Protein AF-A0A7X7PVZ9-F1 (afdb_monomer_lite)

Sequence (649 aa):
MKLTLLSPLDGWLAPLAEVPDAVFADRMLGDGVAIDPTSGELRSPCDGEVIAIAKTQHAITIRAANGAEVLVHVGIDTVALQGEGFQVHVECGQRVQAGQRLSSFDLDRVMRGAKSLITPVLIANAHAYRFESRVLNRAVSAGDALLDLFPIEAREKATVEPSATVSVRCELVVHHAHGLHARPAALVAAALRNVSAEVRVYAHGRSANARSAVSVMGLGIRARETIALEARGLDADKALALVAPLLGGAQERTPAPCAAAQSSKQVAEKILTGVVASRGIALGRATLLREDEIPVEEAGQGVFHENAELERARGAVRAHLLELSKRASNVGREVIEAHLEFIDDVDLIERAFAQIARGKSAGFAWRASIRESVRALSALDDARMKERVSDLLDIEAQVLRALRGEAIASARALPENAVLIASDLKPSQIVALDVSRIAGLCTARGGPTSHVAILAASMGVPALVALGESVLSIAEGTWLMLDAETGHLQRLDEEQAKHDAERMLQARRERARAERAAAQQECRTADGVRVHVWANLAGLADAQAAVANGAEGCGLLRTEFLFLDRRVPPDEREQLEQYQGIATVLGDRPLTIRTLDIGGDKPVPYLALPNEPNPALGLRGVRTSLWRPDLLRTQLRALLRTEPAQNVR

Secondary structure (DSSP, 8-state):
--EEEEPSSSEEEE-GGGSSSHHHHTTTT-EEEEEEES-SEEE-SSSEEEEEE-TTSSEEEEEETTS-EEEEE-SBSGGGGTTTTEEE---TT-EE-TT-EEEEE-HHHHHTTSSB--EEEEETTGGGEEEE----SEEE-TTSEEEEEEE---------------EEEEEEE---TT-S-HHHHHHHHHHTTT--SEEEEEETTEEEETT-HHHHHHT-PPTT-EEEEEEESTTHHHHHHHHHHHHHS-------------------TTEEE-EEEE--EEEEEEEEE--PPPP--SB-S-HHHHHHHHHHHHHHHHHHHHHHHHHS-HHHHHHHHHHHHHHT-HHHHHHHHHHHTTTB-HHHHHHHHHHHHHHHHHTS--HHHHHHHHHHHHHHHHHHHHHTT--SS----PPTTEEEEESS--HHHHHHS-GGGEEEEEESS--TTSHHHHHHHHHT--EEE---GGGGGSPTT-EEEEETTTTEEEEE-SHHHHHHHHHHHHHHHHHHHHHHHHTTS--B-TT--B----EEESSHHHHHHHHHTT--SEEEEEGGGGTSS-SSPPPHHHHHHHHHHHHHHHTTS-EEEE----BTTS--TTS-PPP-S-TTTSSBTHHHHHH-HHHHHHHHHHHHTSSSGGGB-

Structure (mmCIF, N/CA/C/O backbone):
data_AF-A0A7X7PVZ9-F1
#
_entry.id   AF-A0A7X7PVZ9-F1
#
loop_
_atom_site.group_PDB
_atom_site.id
_atom_site.type_symbol
_atom_site.label_atom_id
_atom_site.label_alt_id
_atom_site.label_comp_id
_atom_site.label_asym_id
_atom_site.label_entity_id
_atom_site.label_seq_id
_atom_site.pdbx_PDB_ins_code
_atom_site.Cartn_x
_atom_site.Cartn_y
_atom_site.Cartn_z
_atom_site.occupancy
_atom_site.B_iso_or_equiv
_atom_site.auth_seq_id
_atom_site.auth_comp_id
_atom_site.auth_asym_id
_atom_site.auth_atom_id
_atom_site.pdbx_PDB_model_num
ATOM 1 N N . MET A 1 1 ? 32.825 -7.459 -42.113 1.00 66.50 1 MET A N 1
ATOM 2 C CA . MET A 1 1 ? 33.898 -8.481 -42.135 1.00 66.50 1 MET A CA 1
ATOM 3 C C . MET A 1 1 ? 33.654 -9.452 -40.984 1.00 66.50 1 MET A C 1
ATOM 5 O O . MET A 1 1 ? 33.331 -8.980 -39.898 1.00 66.50 1 MET A O 1
ATOM 9 N N . LYS A 1 2 ? 33.706 -10.768 -41.237 1.00 83.50 2 LYS A N 1
ATOM 10 C CA . LYS A 1 2 ? 33.507 -11.817 -40.219 1.00 83.50 2 LYS A CA 1
ATOM 11 C C . LYS A 1 2 ? 34.619 -11.737 -39.165 1.00 83.50 2 LYS A C 1
ATOM 13 O O . LYS A 1 2 ? 35.776 -11.573 -39.546 1.00 83.50 2 LYS A O 1
ATOM 18 N N . LEU A 1 3 ? 34.277 -11.876 -37.885 1.00 87.56 3 LEU A N 1
ATOM 19 C CA . LEU A 1 3 ? 35.242 -12.025 -36.792 1.00 87.56 3 LEU A CA 1
ATOM 20 C C . LEU A 1 3 ? 34.994 -13.349 -36.070 1.00 87.56 3 LEU A C 1
ATOM 22 O O . LEU A 1 3 ? 33.884 -13.593 -35.612 1.00 87.56 3 LEU A O 1
ATOM 26 N N . THR A 1 4 ? 36.024 -14.179 -35.954 1.00 90.31 4 THR A N 1
ATOM 27 C CA . THR A 1 4 ? 35.991 -15.399 -35.139 1.00 90.31 4 THR A CA 1
ATOM 28 C C . THR A 1 4 ? 36.667 -15.093 -33.810 1.00 90.31 4 THR A C 1
ATOM 30 O O . THR A 1 4 ? 37.831 -14.696 -33.803 1.00 90.31 4 THR A O 1
ATOM 33 N N . LEU A 1 5 ? 35.949 -15.251 -32.696 1.00 91.31 5 LEU A N 1
ATOM 34 C CA . LEU A 1 5 ? 36.564 -15.173 -31.372 1.00 91.31 5 LEU A CA 1
ATOM 35 C C . LEU A 1 5 ? 37.206 -16.506 -31.017 1.00 91.31 5 LEU A C 1
ATOM 37 O O . LEU A 1 5 ? 36.593 -17.561 -31.185 1.00 91.31 5 LEU A O 1
ATOM 41 N N . LEU A 1 6 ? 38.419 -16.437 -30.489 1.00 93.88 6 LEU A N 1
ATOM 42 C CA . LEU A 1 6 ? 39.164 -17.574 -29.973 1.00 93.88 6 LEU A CA 1
ATOM 43 C C . LEU A 1 6 ? 39.009 -17.681 -28.457 1.00 93.88 6 LEU A C 1
ATOM 45 O O . LEU A 1 6 ? 38.743 -16.690 -27.777 1.00 93.88 6 LEU A O 1
ATOM 49 N N . SER A 1 7 ? 39.199 -18.886 -27.927 1.00 94.06 7 SER A N 1
ATOM 50 C CA . SER A 1 7 ? 39.128 -19.147 -26.499 1.00 94.06 7 SER A CA 1
ATOM 51 C C . SER A 1 7 ? 40.275 -18.427 -25.804 1.00 94.06 7 SER A C 1
ATOM 53 O O . SER A 1 7 ? 41.435 -18.702 -26.124 1.00 94.06 7 SER A O 1
ATOM 55 N N . PRO A 1 8 ? 40.001 -17.507 -24.866 1.00 94.31 8 PRO A N 1
ATOM 56 C CA . PRO A 1 8 ? 41.055 -16.802 -24.155 1.00 94.31 8 PRO A CA 1
ATOM 57 C C . PRO A 1 8 ? 41.691 -17.651 -23.041 1.00 94.31 8 PRO A C 1
ATOM 59 O O . PRO A 1 8 ? 42.712 -17.242 -22.494 1.00 94.31 8 PRO A O 1
ATOM 62 N N . LEU A 1 9 ? 41.095 -18.799 -22.693 1.00 94.00 9 LEU A N 1
ATOM 63 C CA . LEU A 1 9 ? 41.485 -19.681 -21.587 1.00 94.00 9 LEU A CA 1
ATOM 64 C C . LEU A 1 9 ? 41.335 -21.155 -21.989 1.00 94.00 9 LEU A C 1
ATOM 66 O O . LEU A 1 9 ? 40.547 -21.482 -22.881 1.00 94.00 9 LEU A O 1
ATOM 70 N N . ASP A 1 10 ? 42.054 -22.038 -21.299 1.00 93.12 10 ASP A N 1
ATOM 71 C CA . ASP A 1 10 ? 41.744 -23.470 -21.306 1.00 93.12 10 ASP A CA 1
ATOM 72 C C . ASP A 1 10 ? 40.610 -23.726 -20.316 1.00 93.12 10 ASP A C 1
ATOM 74 O O . ASP A 1 10 ? 40.630 -23.168 -19.215 1.00 93.12 10 ASP A O 1
ATOM 78 N N . GLY A 1 11 ? 39.633 -24.558 -20.670 1.00 92.25 11 GLY A N 1
ATOM 79 C CA . GLY A 1 11 ? 38.529 -24.842 -19.760 1.00 92.25 11 GLY A CA 1
ATOM 80 C C . GLY A 1 11 ? 37.320 -25.517 -20.388 1.00 92.25 11 GLY A C 1
ATOM 81 O O . GLY A 1 11 ? 37.366 -26.042 -21.503 1.00 92.25 11 GLY A O 1
ATOM 82 N N . TRP A 1 12 ? 36.212 -25.503 -19.652 1.00 93.00 12 TRP A N 1
ATOM 83 C CA . TRP A 1 12 ? 34.921 -26.000 -20.120 1.00 93.00 12 TRP A CA 1
ATOM 84 C C . TRP A 1 12 ? 34.062 -24.855 -20.659 1.00 93.00 12 TRP A C 1
ATOM 86 O O . TRP A 1 12 ? 33.730 -23.925 -19.930 1.00 93.00 12 TRP A O 1
ATOM 96 N N . LEU A 1 13 ? 33.687 -24.924 -21.937 1.00 91.31 13 LEU A N 1
ATOM 97 C CA . LEU A 1 13 ? 32.825 -23.940 -22.587 1.00 91.31 13 LEU A CA 1
ATOM 98 C C . LEU A 1 13 ? 31.354 -24.220 -22.257 1.00 91.31 13 LEU A C 1
ATOM 100 O O . LEU A 1 13 ? 30.811 -25.240 -22.680 1.00 91.31 13 LEU A O 1
ATOM 104 N N . ALA A 1 14 ? 30.701 -23.281 -21.581 1.00 87.88 14 ALA A N 1
ATOM 105 C CA . ALA A 1 14 ? 29.311 -23.353 -21.143 1.00 87.88 14 ALA A CA 1
ATOM 106 C C . ALA A 1 14 ? 28.460 -22.204 -21.736 1.00 87.88 14 ALA A C 1
ATOM 108 O O . ALA A 1 14 ? 28.990 -21.155 -22.135 1.00 87.88 14 ALA A O 1
ATOM 109 N N . PRO A 1 15 ? 27.126 -22.366 -21.828 1.00 88.81 15 PRO A N 1
ATOM 110 C CA . PRO A 1 15 ? 26.223 -21.260 -22.129 1.00 88.81 15 PRO A CA 1
ATOM 111 C C . PRO A 1 15 ? 26.263 -20.193 -21.028 1.00 88.81 15 PRO A C 1
ATOM 113 O O . PRO A 1 15 ? 26.379 -20.502 -19.847 1.00 88.81 15 PRO A O 1
ATOM 116 N N . LEU A 1 16 ? 26.052 -18.928 -21.408 1.00 86.62 16 LEU A N 1
ATOM 117 C CA . LEU A 1 16 ? 25.961 -17.818 -20.449 1.00 86.62 16 LEU A CA 1
ATOM 118 C C . LEU A 1 16 ? 24.903 -18.035 -19.361 1.00 86.62 16 LEU A C 1
ATOM 120 O O . LEU A 1 16 ? 25.116 -17.632 -18.227 1.00 86.62 16 LEU A O 1
ATOM 124 N N . ALA A 1 17 ? 23.798 -18.714 -19.682 1.00 84.19 17 ALA A N 1
ATOM 125 C CA . ALA A 1 17 ? 22.723 -19.005 -18.732 1.00 84.19 17 ALA A CA 1
ATOM 126 C C . ALA A 1 17 ? 23.156 -19.897 -17.547 1.00 84.19 17 ALA A C 1
ATOM 128 O O . ALA A 1 17 ? 22.445 -19.962 -16.550 1.00 84.19 17 ALA A O 1
ATOM 129 N N . GLU A 1 18 ? 24.298 -20.587 -17.649 1.00 83.81 18 GLU A N 1
ATOM 130 C CA . GLU A 1 18 ? 24.865 -21.406 -16.568 1.00 83.81 18 GLU A CA 1
ATOM 131 C C . GLU A 1 18 ? 25.830 -20.620 -15.665 1.00 83.81 18 GLU A C 1
ATOM 133 O O . GLU A 1 18 ? 26.307 -21.145 -14.658 1.00 83.81 18 GLU A O 1
ATOM 138 N N . VAL A 1 19 ? 26.104 -19.349 -15.979 1.00 87.62 19 VAL A N 1
ATOM 139 C CA . VAL A 1 19 ? 26.908 -18.482 -15.115 1.00 87.62 19 VAL A CA 1
ATOM 140 C C . VAL A 1 19 ? 26.121 -18.195 -13.827 1.00 87.62 19 VAL A C 1
ATOM 142 O O . VAL A 1 19 ? 24.979 -17.745 -13.903 1.00 87.62 19 VAL A O 1
ATOM 145 N N . PRO A 1 20 ? 26.700 -18.397 -12.626 1.00 84.38 20 PRO A N 1
ATOM 146 C CA . PRO A 1 20 ? 26.015 -18.214 -11.343 1.00 84.38 20 PRO A CA 1
ATOM 147 C C . PRO A 1 20 ? 25.886 -16.731 -10.936 1.00 84.38 20 PRO A C 1
ATOM 149 O O . PRO A 1 20 ? 26.108 -16.363 -9.778 1.00 84.38 20 PRO A O 1
ATOM 152 N N . ASP A 1 21 ? 25.522 -15.876 -11.889 1.00 86.81 21 ASP A N 1
ATOM 153 C CA . ASP A 1 21 ? 25.317 -14.440 -11.746 1.00 86.81 21 ASP A CA 1
ATOM 154 C C . ASP A 1 21 ? 24.292 -13.936 -12.770 1.00 86.81 21 ASP A C 1
ATOM 156 O O . ASP A 1 21 ? 24.439 -14.173 -13.969 1.00 86.81 21 ASP A O 1
ATOM 160 N N . ALA A 1 22 ? 23.257 -13.238 -12.296 1.00 77.25 22 ALA A N 1
ATOM 161 C CA . ALA A 1 22 ? 22.134 -12.811 -13.130 1.00 77.25 22 ALA A CA 1
ATOM 162 C C . ALA A 1 22 ? 22.533 -11.758 -14.179 1.00 77.25 22 ALA A C 1
ATOM 164 O O . ALA A 1 22 ? 21.988 -11.759 -15.278 1.00 77.25 22 ALA A O 1
ATOM 165 N N . VAL A 1 23 ? 23.526 -10.905 -13.895 1.00 80.19 23 VAL A N 1
ATOM 166 C CA . VAL A 1 23 ? 23.978 -9.865 -14.836 1.00 80.19 23 VAL A CA 1
ATOM 167 C C . VAL A 1 23 ? 24.558 -10.507 -16.100 1.00 80.19 23 VAL A C 1
ATOM 169 O O . VAL A 1 23 ? 24.306 -10.043 -17.217 1.00 80.19 23 VAL A O 1
ATOM 172 N N . PHE A 1 24 ? 25.298 -11.605 -15.931 1.00 82.44 24 PHE A N 1
ATOM 173 C CA . PHE A 1 24 ? 25.869 -12.378 -17.033 1.00 82.44 24 PHE A CA 1
ATOM 174 C C . PHE A 1 24 ? 24.879 -13.386 -17.636 1.00 82.44 24 PHE A C 1
ATOM 176 O O . PHE A 1 24 ? 24.789 -13.480 -18.862 1.00 82.44 24 PHE A O 1
ATOM 183 N N . ALA A 1 25 ? 24.109 -14.099 -16.807 1.00 79.75 25 ALA A N 1
ATOM 184 C CA . ALA A 1 25 ? 23.152 -15.113 -17.258 1.00 79.75 25 ALA A CA 1
ATOM 185 C C . ALA A 1 25 ? 22.009 -14.526 -18.098 1.00 79.75 25 ALA A C 1
ATOM 187 O O . ALA A 1 25 ? 21.646 -15.101 -19.129 1.00 79.75 25 ALA A O 1
ATOM 188 N N . ASP A 1 26 ? 21.528 -13.337 -17.726 1.00 77.62 26 ASP A N 1
ATOM 189 C CA . ASP A 1 26 ? 20.452 -12.627 -18.424 1.00 77.62 26 ASP A CA 1
ATOM 190 C C . ASP A 1 26 ? 20.972 -11.728 -19.562 1.00 77.62 26 ASP A C 1
ATOM 192 O O . ASP A 1 26 ? 20.205 -10.993 -20.185 1.00 77.62 26 ASP A O 1
ATOM 196 N N . ARG A 1 27 ? 22.276 -11.805 -19.882 1.00 84.81 27 ARG A N 1
ATOM 197 C CA . ARG A 1 27 ? 22.936 -11.081 -20.989 1.00 84.81 27 ARG A CA 1
ATOM 198 C C . ARG A 1 27 ? 22.853 -9.551 -20.884 1.00 84.81 27 ARG A C 1
ATOM 200 O O . ARG A 1 27 ? 22.897 -8.859 -21.902 1.00 84.81 27 ARG A O 1
ATOM 207 N N . MET A 1 28 ? 22.774 -9.003 -19.668 1.00 75.06 28 MET A N 1
ATOM 208 C CA . MET A 1 28 ? 22.636 -7.555 -19.440 1.00 75.06 28 MET A CA 1
ATOM 209 C C . MET A 1 28 ? 23.860 -6.752 -19.913 1.00 75.06 28 MET A C 1
ATOM 211 O O . MET A 1 28 ? 23.720 -5.604 -20.325 1.00 75.06 28 MET A O 1
ATOM 215 N N . LEU A 1 29 ? 25.056 -7.352 -19.868 1.00 73.38 29 LEU A N 1
ATOM 216 C CA . LEU A 1 29 ? 26.325 -6.736 -20.291 1.00 73.38 29 LEU A CA 1
ATOM 217 C C . LEU A 1 29 ? 26.748 -7.094 -21.725 1.00 73.38 29 LEU A C 1
ATOM 219 O O . LEU A 1 29 ? 27.825 -6.691 -22.161 1.00 73.38 29 LEU A O 1
ATOM 223 N N . GLY A 1 30 ? 25.933 -7.860 -22.454 1.00 85.06 30 GLY A N 1
ATOM 224 C CA . GLY A 1 30 ? 26.256 -8.362 -23.788 1.00 85.06 30 GLY A CA 1
ATOM 225 C C . GLY A 1 30 ? 25.959 -9.851 -23.959 1.00 85.06 30 GLY A C 1
ATOM 226 O O . GLY A 1 30 ? 25.685 -10.566 -22.998 1.00 85.06 30 GLY A O 1
ATOM 227 N N . ASP A 1 31 ? 26.027 -10.328 -25.202 1.00 89.25 31 ASP A N 1
ATOM 228 C CA . ASP A 1 31 ? 25.859 -11.747 -25.548 1.00 89.25 31 ASP A CA 1
ATOM 229 C C . ASP A 1 31 ? 27.218 -12.387 -25.871 1.00 89.25 31 ASP A C 1
ATOM 231 O O . ASP A 1 31 ? 28.150 -11.712 -26.308 1.00 89.25 31 ASP A O 1
ATOM 235 N N . GLY A 1 32 ? 27.340 -13.693 -25.655 1.00 89.81 32 GLY A N 1
ATOM 236 C CA . GLY A 1 32 ? 28.606 -14.409 -25.726 1.00 89.81 32 GLY A CA 1
ATOM 237 C C . GLY A 1 32 ? 28.533 -15.816 -25.138 1.00 89.81 32 GLY A C 1
ATOM 238 O O . GLY A 1 32 ? 27.534 -16.528 -25.299 1.00 89.81 32 GLY A O 1
ATOM 239 N N . VAL A 1 33 ? 29.613 -16.224 -24.479 1.00 92.81 33 VAL A N 1
ATOM 240 C CA . VAL A 1 33 ? 29.797 -17.555 -23.885 1.00 92.81 33 VAL A CA 1
ATOM 241 C C . VAL A 1 33 ? 30.527 -17.449 -22.549 1.00 92.81 33 VAL A C 1
ATOM 243 O O . VAL A 1 33 ? 31.069 -16.396 -22.223 1.00 92.81 33 VAL A O 1
ATOM 246 N N . ALA A 1 34 ? 30.547 -18.528 -21.774 1.00 92.56 34 ALA A N 1
ATOM 247 C CA . ALA A 1 34 ? 31.280 -18.589 -20.517 1.00 92.56 34 ALA A CA 1
ATOM 248 C C . ALA A 1 34 ? 32.252 -19.770 -20.517 1.00 92.56 34 ALA A C 1
ATOM 250 O O . ALA A 1 34 ? 31.967 -20.806 -21.115 1.00 92.56 34 ALA A O 1
ATOM 251 N N . ILE A 1 35 ? 33.401 -19.614 -19.865 1.00 93.88 35 ILE A N 1
ATOM 252 C CA . ILE A 1 35 ? 34.418 -20.664 -19.753 1.00 93.88 35 ILE A CA 1
ATOM 253 C C . ILE A 1 35 ? 34.688 -20.921 -18.279 1.00 93.88 35 ILE A C 1
ATOM 255 O O . ILE A 1 35 ? 35.029 -19.985 -17.565 1.00 93.88 35 ILE A O 1
ATOM 259 N N . ASP A 1 36 ? 34.566 -22.163 -17.825 1.00 92.06 36 ASP A N 1
ATOM 260 C CA . ASP A 1 36 ? 35.076 -22.586 -16.519 1.00 92.06 36 ASP A CA 1
ATOM 261 C C . ASP A 1 36 ? 36.569 -22.942 -16.653 1.00 92.06 36 ASP A C 1
ATOM 263 O O . ASP A 1 36 ? 36.888 -23.939 -17.313 1.00 92.06 36 ASP A O 1
ATOM 267 N N . PRO A 1 37 ? 37.498 -22.102 -16.160 1.00 92.06 37 PRO A N 1
ATOM 268 C CA . PRO A 1 37 ? 38.897 -22.171 -16.548 1.00 92.06 37 PRO A CA 1
ATOM 269 C C . PRO A 1 37 ? 39.673 -23.257 -15.799 1.00 92.06 37 PRO A C 1
ATOM 271 O O . PRO A 1 37 ? 39.582 -23.401 -14.583 1.00 92.06 37 PRO A O 1
ATOM 274 N N . THR A 1 38 ? 40.541 -23.955 -16.527 1.00 89.62 38 THR A N 1
ATOM 275 C CA . THR A 1 38 ? 41.542 -24.882 -15.977 1.00 89.62 38 THR A CA 1
ATOM 276 C C . THR A 1 38 ? 42.957 -24.303 -15.989 1.00 89.62 38 THR A C 1
ATOM 278 O O . THR A 1 38 ? 43.882 -24.937 -15.483 1.00 89.62 38 THR A O 1
ATOM 281 N N . SER A 1 39 ? 43.152 -23.113 -16.569 1.00 90.06 39 SER A N 1
ATOM 282 C CA . SER A 1 39 ? 44.428 -22.393 -16.583 1.00 90.06 39 SER A CA 1
ATOM 283 C C . SER A 1 39 ? 44.280 -20.951 -16.087 1.00 90.06 39 SER A C 1
ATOM 285 O O . SER A 1 39 ? 43.227 -20.330 -16.202 1.00 90.06 39 SER A O 1
ATOM 287 N N . GLY A 1 40 ? 45.352 -20.430 -15.485 1.00 91.12 40 GLY A N 1
ATOM 288 C CA . GLY A 1 40 ? 45.419 -19.082 -14.909 1.00 91.12 40 GLY A CA 1
ATOM 289 C C . GLY A 1 40 ? 46.039 -18.038 -15.841 1.00 91.12 40 GLY A C 1
ATOM 290 O O . GLY A 1 40 ? 46.602 -17.053 -15.368 1.00 91.12 40 GLY A O 1
ATOM 291 N N . GLU A 1 41 ? 46.041 -18.261 -17.158 1.00 92.88 41 GLU A N 1
ATOM 292 C CA . GLU A 1 41 ? 46.652 -17.350 -18.134 1.00 92.88 41 GLU A CA 1
ATOM 293 C C . GLU A 1 41 ? 45.623 -16.903 -19.174 1.00 92.88 41 GLU A C 1
ATOM 295 O O . GLU A 1 41 ? 45.254 -17.660 -20.066 1.00 92.88 41 GLU A O 1
ATOM 300 N N . LEU A 1 42 ? 45.190 -15.647 -19.074 1.00 94.44 42 LEU A N 1
ATOM 301 C CA . LEU A 1 42 ? 44.230 -15.043 -19.986 1.00 94.44 42 LEU A CA 1
ATOM 302 C C . LEU A 1 42 ? 44.929 -14.545 -21.254 1.00 94.44 42 LEU A C 1
ATOM 304 O O . LEU A 1 42 ? 45.848 -13.721 -21.189 1.00 94.44 42 LEU A O 1
ATOM 308 N N . ARG A 1 43 ? 44.456 -14.993 -22.415 1.00 95.50 43 ARG A N 1
ATOM 309 C CA . ARG A 1 43 ? 44.950 -14.604 -23.743 1.00 95.50 43 ARG A CA 1
ATOM 310 C C . ARG A 1 43 ? 43.920 -13.786 -24.514 1.00 95.50 43 ARG A C 1
ATOM 312 O O . ARG A 1 43 ? 42.732 -13.825 -24.215 1.00 95.50 43 ARG A O 1
ATOM 319 N N . SER A 1 44 ? 44.369 -13.044 -25.522 1.00 95.44 44 SER A N 1
ATOM 320 C CA . SER A 1 44 ? 43.475 -12.238 -26.349 1.00 95.44 44 SER A CA 1
ATOM 321 C C . SER A 1 44 ? 42.582 -13.120 -27.225 1.00 95.44 44 SER A C 1
ATOM 323 O O . SER A 1 44 ? 43.115 -13.904 -28.012 1.00 95.44 44 SER A O 1
ATOM 325 N N . PRO A 1 45 ? 41.245 -12.987 -27.154 1.00 94.25 45 PRO A N 1
ATOM 326 C CA . PRO A 1 45 ? 40.322 -13.742 -27.998 1.00 94.25 45 PRO A CA 1
ATOM 327 C C . PRO A 1 45 ? 40.313 -13.270 -29.462 1.00 94.25 45 PRO A C 1
ATOM 329 O O . PRO A 1 45 ? 39.799 -13.975 -30.326 1.00 94.25 45 PRO A O 1
ATOM 332 N N . CYS A 1 46 ? 40.855 -12.088 -29.768 1.00 93.94 46 CYS A N 1
ATOM 333 C CA . CYS A 1 46 ? 40.923 -11.548 -31.127 1.00 93.94 46 CYS A CA 1
ATOM 334 C C . CYS A 1 46 ? 42.052 -10.521 -31.289 1.00 93.94 46 CYS A C 1
ATOM 336 O O . CYS A 1 46 ? 42.618 -10.039 -30.306 1.00 93.94 46 CYS A O 1
ATOM 338 N N . ASP A 1 47 ? 42.341 -10.144 -32.534 1.00 94.75 47 ASP A N 1
ATOM 339 C CA . ASP A 1 47 ? 43.155 -8.964 -32.831 1.00 94.75 47 ASP A CA 1
ATOM 340 C C . ASP A 1 47 ? 42.360 -7.692 -32.505 1.00 94.75 47 ASP A C 1
ATOM 342 O O . ASP A 1 47 ? 41.194 -7.561 -32.896 1.00 94.75 47 ASP A O 1
ATOM 346 N N . GLY A 1 48 ? 42.976 -6.731 -31.817 1.00 93.94 48 GLY A N 1
ATOM 347 C CA . GLY A 1 48 ? 42.281 -5.500 -31.450 1.00 93.94 48 GLY A CA 1
ATOM 348 C C . GLY A 1 48 ? 43.092 -4.538 -30.594 1.00 93.94 48 GLY A C 1
ATOM 349 O O . GLY A 1 48 ? 44.297 -4.689 -30.413 1.00 93.94 48 GLY A O 1
ATOM 350 N N . GLU A 1 49 ? 42.413 -3.522 -30.078 1.00 94.94 49 GLU A N 1
ATOM 351 C CA . GLU A 1 49 ? 42.964 -2.538 -29.147 1.00 94.94 49 GLU A CA 1
ATOM 352 C C . GLU A 1 49 ? 42.326 -2.714 -27.770 1.00 94.94 49 GLU A C 1
ATOM 354 O O . GLU A 1 49 ? 41.105 -2.830 -27.662 1.00 94.94 49 GLU A O 1
ATOM 359 N N . VAL A 1 50 ? 43.133 -2.737 -26.709 1.00 94.56 50 VAL A N 1
ATOM 360 C CA . VAL A 1 50 ? 42.630 -2.781 -25.332 1.00 94.56 50 VAL A CA 1
ATOM 361 C C . VAL A 1 50 ? 42.013 -1.425 -24.998 1.00 94.56 50 VAL A C 1
ATOM 363 O O . VAL A 1 50 ? 42.729 -0.443 -24.851 1.00 94.56 50 VAL A O 1
ATOM 366 N N . ILE A 1 51 ? 40.689 -1.356 -24.871 1.00 93.19 51 ILE A N 1
ATOM 367 C CA . ILE A 1 51 ? 39.962 -0.092 -24.648 1.00 93.19 51 ILE A CA 1
ATOM 368 C C . ILE A 1 51 ? 39.596 0.146 -23.183 1.00 93.19 51 ILE A C 1
ATOM 370 O O . ILE A 1 51 ? 39.298 1.276 -22.800 1.00 93.19 51 ILE A O 1
ATOM 374 N N . ALA A 1 52 ? 39.597 -0.905 -22.362 1.00 92.19 52 ALA A N 1
ATOM 375 C CA . ALA A 1 52 ? 39.361 -0.793 -20.932 1.00 92.19 52 ALA A CA 1
ATOM 376 C C . ALA A 1 52 ? 40.012 -1.949 -20.169 1.00 92.19 52 ALA A C 1
ATOM 378 O O . ALA A 1 52 ? 39.992 -3.097 -20.611 1.00 92.19 52 ALA A O 1
ATOM 379 N N . ILE A 1 53 ? 40.540 -1.640 -18.988 1.00 91.94 53 ILE A N 1
ATOM 380 C CA . ILE A 1 53 ? 40.976 -2.609 -17.980 1.00 91.94 53 ILE A CA 1
ATOM 381 C C . ILE A 1 53 ? 40.266 -2.212 -16.686 1.00 91.94 53 ILE A C 1
ATOM 383 O O . ILE A 1 53 ? 40.328 -1.049 -16.276 1.00 91.94 53 ILE A O 1
ATOM 387 N N . ALA A 1 54 ? 39.556 -3.144 -16.053 1.00 86.56 54 ALA A N 1
ATOM 388 C CA . ALA A 1 54 ? 38.876 -2.874 -14.791 1.00 86.56 54 ALA A CA 1
ATOM 389 C C . ALA A 1 54 ? 39.889 -2.459 -13.710 1.00 86.56 54 ALA A C 1
ATOM 391 O O . ALA A 1 54 ? 40.992 -2.998 -13.647 1.00 86.56 54 ALA A O 1
ATOM 392 N N . LYS A 1 55 ? 39.510 -1.537 -12.811 1.00 85.06 55 LYS A N 1
ATOM 393 C CA . LYS A 1 55 ? 40.403 -1.038 -11.739 1.00 85.06 55 LYS A CA 1
ATOM 394 C C . LYS A 1 55 ? 40.984 -2.161 -10.875 1.00 85.06 55 LYS A C 1
ATOM 396 O O . LYS A 1 55 ? 42.123 -2.092 -10.438 1.00 85.06 55 LYS A O 1
ATOM 401 N N . THR A 1 56 ? 40.189 -3.199 -10.660 1.00 86.06 56 THR A N 1
ATOM 402 C CA . THR A 1 56 ? 40.517 -4.411 -9.902 1.00 86.06 56 THR A CA 1
ATOM 403 C C . THR A 1 56 ? 41.064 -5.536 -10.788 1.00 86.06 56 THR A C 1
ATOM 405 O O . THR A 1 56 ? 41.077 -6.682 -10.365 1.00 86.06 56 THR A O 1
ATOM 408 N N . GLN A 1 57 ? 41.472 -5.230 -12.025 1.00 87.75 57 GLN A N 1
ATOM 409 C CA . GLN A 1 57 ? 42.244 -6.081 -12.943 1.00 87.75 57 GLN A CA 1
ATOM 410 C C . GLN A 1 57 ? 41.610 -7.412 -13.399 1.00 87.75 57 GLN A C 1
ATOM 412 O O . GLN A 1 57 ? 42.196 -8.111 -14.221 1.00 87.75 57 GLN A O 1
ATOM 417 N N . HIS A 1 58 ? 40.405 -7.745 -12.936 1.00 85.31 58 HIS A N 1
ATOM 418 C CA . HIS A 1 58 ? 39.709 -8.991 -13.277 1.00 85.31 58 HIS A CA 1
ATOM 419 C C . HIS A 1 58 ? 39.038 -8.981 -14.659 1.00 85.31 58 HIS A C 1
ATOM 421 O O . HIS A 1 58 ? 38.655 -10.040 -15.143 1.00 85.31 58 HIS A O 1
ATOM 427 N N . ALA A 1 59 ? 38.863 -7.820 -15.300 1.00 92.31 59 ALA A N 1
ATOM 428 C CA . ALA A 1 59 ? 38.210 -7.728 -16.605 1.00 92.31 59 ALA A CA 1
ATOM 429 C C . ALA A 1 59 ? 38.965 -6.828 -17.582 1.00 92.31 59 ALA A C 1
ATOM 431 O O . ALA A 1 59 ? 39.507 -5.786 -17.197 1.00 92.31 59 ALA A O 1
ATOM 432 N N . ILE A 1 60 ? 38.975 -7.235 -18.851 1.00 94.12 60 ILE A N 1
ATOM 433 C CA . ILE A 1 60 ? 39.646 -6.540 -19.951 1.00 94.12 60 ILE A CA 1
ATOM 434 C C . ILE A 1 60 ? 38.689 -6.477 -21.144 1.00 94.12 60 ILE A C 1
ATOM 436 O O . ILE A 1 60 ? 38.112 -7.494 -21.531 1.00 94.12 60 ILE A O 1
ATOM 440 N N . THR A 1 61 ? 38.547 -5.290 -21.735 1.00 95.00 61 THR A N 1
ATOM 441 C CA . THR A 1 61 ? 37.734 -5.061 -22.935 1.00 95.00 61 THR A CA 1
ATOM 442 C C . THR A 1 61 ? 38.620 -4.730 -24.127 1.00 95.00 61 THR A C 1
ATOM 444 O O . THR A 1 61 ? 39.467 -3.837 -24.055 1.00 95.00 61 THR A O 1
ATOM 447 N N . ILE A 1 62 ? 38.391 -5.415 -25.245 1.00 95.38 62 ILE A N 1
ATOM 448 C CA . ILE A 1 62 ? 39.175 -5.305 -26.476 1.00 95.38 62 ILE A CA 1
ATOM 449 C C . ILE A 1 62 ? 38.249 -4.911 -27.616 1.00 95.38 62 ILE A C 1
ATOM 451 O O . ILE A 1 62 ? 37.236 -5.564 -27.855 1.00 95.38 62 ILE A O 1
ATOM 455 N N . ARG A 1 63 ? 38.602 -3.862 -28.352 1.00 94.56 63 ARG A N 1
ATOM 456 C CA . ARG A 1 63 ? 37.891 -3.458 -29.562 1.00 94.56 63 ARG A CA 1
ATOM 457 C C . ARG A 1 63 ? 38.555 -4.081 -30.782 1.00 94.56 63 ARG A C 1
ATOM 459 O O . ARG A 1 63 ? 39.690 -3.744 -31.117 1.00 94.56 63 ARG A O 1
ATOM 466 N N . ALA A 1 64 ? 37.843 -4.978 -31.451 1.00 91.88 64 ALA A N 1
ATOM 467 C CA . ALA A 1 64 ? 38.292 -5.597 -32.689 1.00 91.88 64 ALA A CA 1
ATOM 468 C C . ALA A 1 64 ? 38.166 -4.636 -33.884 1.00 91.88 64 ALA A C 1
ATOM 470 O O . ALA A 1 64 ? 37.398 -3.673 -33.861 1.00 91.88 64 ALA A O 1
ATOM 471 N N . ALA A 1 65 ? 38.880 -4.928 -34.974 1.00 83.50 65 ALA A N 1
ATOM 472 C CA . ALA A 1 65 ? 38.891 -4.088 -36.178 1.00 83.50 65 ALA A CA 1
ATOM 473 C C . ALA A 1 65 ? 37.512 -3.927 -36.852 1.00 83.50 65 ALA A C 1
ATOM 475 O O . ALA A 1 65 ? 37.277 -2.942 -37.548 1.00 83.50 65 ALA A O 1
ATOM 476 N N . ASN A 1 66 ? 36.591 -4.874 -36.645 1.00 82.31 66 ASN A N 1
ATOM 477 C CA . ASN A 1 66 ? 35.216 -4.779 -37.142 1.00 82.31 66 ASN A CA 1
ATOM 478 C C . ASN A 1 66 ? 34.296 -3.929 -36.244 1.00 82.31 66 ASN A C 1
ATOM 480 O O . ASN A 1 66 ? 33.131 -3.770 -36.592 1.00 82.31 66 ASN A O 1
ATOM 484 N N . GLY A 1 67 ? 34.809 -3.395 -35.128 1.00 84.94 67 GLY A N 1
ATOM 485 C CA . GLY A 1 67 ? 34.075 -2.588 -34.154 1.00 84.94 67 GLY A CA 1
ATOM 486 C C . GLY A 1 67 ? 33.465 -3.379 -32.993 1.00 84.94 67 GLY A C 1
ATOM 487 O O . GLY A 1 67 ? 32.750 -2.787 -32.186 1.00 84.94 67 GLY A O 1
ATOM 488 N N . ALA A 1 68 ? 33.677 -4.696 -32.901 1.00 88.62 68 ALA A N 1
ATOM 489 C CA . ALA A 1 68 ? 33.143 -5.501 -31.802 1.00 88.62 68 ALA A CA 1
ATOM 490 C C . ALA A 1 68 ? 33.921 -5.216 -30.511 1.00 88.62 68 ALA A C 1
ATOM 492 O O . ALA A 1 68 ? 35.151 -5.213 -30.522 1.00 88.62 68 ALA A O 1
ATOM 493 N N . GLU A 1 69 ? 33.211 -4.983 -29.409 1.00 93.75 69 GLU A N 1
ATOM 494 C CA . GLU A 1 69 ? 33.814 -4.759 -28.092 1.00 93.75 69 GLU A CA 1
ATOM 495 C C . GLU A 1 69 ? 33.725 -6.039 -27.264 1.00 93.75 69 GLU A C 1
ATOM 497 O O . GLU A 1 69 ? 32.670 -6.379 -26.731 1.00 93.75 69 GLU A O 1
ATOM 502 N N . VAL A 1 70 ? 34.837 -6.770 -27.201 1.00 94.06 70 VAL A N 1
ATOM 503 C CA . VAL A 1 70 ? 34.957 -8.064 -26.530 1.00 94.06 70 VAL A CA 1
ATOM 504 C C . VAL A 1 70 ? 35.365 -7.847 -25.079 1.00 94.06 70 VAL A C 1
ATOM 506 O O . VAL A 1 70 ? 36.501 -7.464 -24.810 1.00 94.06 70 VAL A O 1
ATOM 509 N N . LEU A 1 71 ? 34.453 -8.091 -24.145 1.00 95.12 71 LEU A N 1
ATOM 510 C CA . LEU A 1 71 ? 34.702 -8.053 -22.706 1.00 95.12 71 LEU A CA 1
ATOM 511 C C . LEU A 1 71 ? 35.006 -9.467 -22.209 1.00 95.12 71 LEU A C 1
ATOM 513 O O . LEU A 1 71 ? 34.162 -10.354 -22.320 1.00 95.12 71 LEU A O 1
ATOM 517 N N . VAL A 1 72 ? 36.186 -9.666 -21.623 1.00 95.06 72 VAL A N 1
ATOM 518 C CA . VAL A 1 72 ? 36.517 -10.894 -20.894 1.00 95.06 72 VAL A CA 1
ATOM 519 C C . VAL A 1 72 ? 36.571 -10.588 -19.407 1.00 95.06 72 VAL A C 1
ATOM 521 O O . VAL A 1 72 ? 37.350 -9.733 -18.984 1.00 95.06 72 VAL A O 1
ATOM 524 N N . HIS A 1 73 ? 35.739 -11.269 -18.623 1.00 94.19 73 HIS A N 1
ATOM 525 C CA . HIS A 1 73 ? 35.599 -11.047 -17.187 1.00 94.19 73 HIS A CA 1
ATOM 526 C C . HIS A 1 73 ? 35.993 -12.306 -16.416 1.00 94.19 73 HIS A C 1
ATOM 528 O O . HIS A 1 73 ? 35.263 -13.286 -16.419 1.00 94.19 73 HIS A O 1
ATOM 534 N N . VAL A 1 74 ? 37.138 -12.305 -15.743 1.00 91.31 74 VAL A N 1
ATOM 535 C CA . VAL A 1 74 ? 37.645 -13.487 -15.040 1.00 91.31 74 VAL A CA 1
ATOM 536 C C . VAL A 1 74 ? 36.939 -13.651 -13.695 1.00 91.31 74 VAL A C 1
ATOM 538 O O . VAL A 1 74 ? 37.090 -12.811 -12.804 1.00 91.31 74 VAL A O 1
ATOM 541 N N . GLY A 1 75 ? 36.192 -14.748 -13.552 1.00 85.75 75 GLY A N 1
ATOM 542 C CA . GLY A 1 75 ? 35.434 -15.109 -12.351 1.00 85.75 75 GLY A CA 1
ATOM 543 C C . GLY A 1 75 ? 34.233 -14.205 -12.047 1.00 85.75 75 GLY A C 1
ATOM 544 O O . GLY A 1 75 ? 34.066 -13.133 -12.620 1.00 85.75 75 GLY A O 1
ATOM 545 N N . ILE A 1 76 ? 33.393 -14.639 -11.109 1.00 86.56 76 ILE A N 1
ATOM 546 C CA . ILE A 1 76 ? 32.197 -13.938 -10.625 1.00 86.56 76 ILE A CA 1
ATOM 547 C C . ILE A 1 76 ? 32.459 -13.380 -9.222 1.00 86.56 76 ILE A C 1
ATOM 549 O O . ILE A 1 76 ? 33.032 -14.071 -8.378 1.00 86.56 76 ILE A O 1
ATOM 553 N N . ASP A 1 77 ? 32.033 -12.137 -8.974 1.00 81.56 77 ASP A N 1
ATOM 554 C CA . ASP A 1 77 ? 32.316 -11.350 -7.758 1.00 81.56 77 ASP A CA 1
ATOM 555 C C . ASP A 1 77 ? 33.809 -11.046 -7.509 1.00 81.56 77 ASP A C 1
ATOM 557 O O . ASP A 1 77 ? 34.205 -10.594 -6.435 1.00 81.56 77 ASP A O 1
ATOM 561 N N . THR A 1 78 ? 34.660 -11.183 -8.527 1.00 80.19 78 THR A N 1
ATOM 562 C CA . THR A 1 78 ? 36.106 -10.890 -8.447 1.00 80.19 78 THR A CA 1
ATOM 563 C C . THR A 1 78 ? 36.435 -9.403 -8.265 1.00 80.19 78 THR A C 1
ATOM 565 O O . THR A 1 78 ? 37.572 -9.048 -7.952 1.00 80.19 78 THR A O 1
ATOM 568 N N . VAL A 1 79 ? 35.441 -8.513 -8.359 1.00 79.06 79 VAL A N 1
ATOM 569 C CA . VAL A 1 79 ? 35.538 -7.103 -7.941 1.00 79.06 79 VAL A CA 1
ATOM 570 C C . VAL A 1 79 ? 35.901 -6.994 -6.451 1.00 79.06 79 VAL A C 1
ATOM 572 O O . VAL A 1 79 ? 36.677 -6.116 -6.067 1.00 79.06 79 VAL A O 1
ATOM 575 N N . ALA A 1 80 ? 35.393 -7.906 -5.610 1.00 76.75 80 ALA A N 1
ATOM 576 C CA . ALA A 1 80 ? 35.619 -7.901 -4.163 1.00 76.75 80 ALA A CA 1
ATOM 577 C C . ALA A 1 80 ? 37.077 -8.202 -3.772 1.00 76.75 80 ALA A C 1
ATOM 579 O O . ALA A 1 80 ? 37.506 -7.833 -2.681 1.00 76.75 80 ALA A O 1
ATOM 580 N N . LEU A 1 81 ? 37.855 -8.809 -4.677 1.00 77.62 81 LEU A N 1
ATOM 581 C CA . LEU A 1 81 ? 39.265 -9.149 -4.463 1.00 77.62 81 LEU A CA 1
ATOM 582 C C . LEU A 1 81 ? 40.204 -7.935 -4.541 1.00 77.62 81 LEU A C 1
ATOM 584 O O . LEU A 1 81 ? 41.392 -8.072 -4.280 1.00 77.62 81 LEU A O 1
ATOM 588 N N . GLN A 1 82 ? 39.707 -6.756 -4.933 1.00 81.25 82 GLN A N 1
ATOM 589 C CA . GLN A 1 82 ? 40.490 -5.514 -5.044 1.00 81.25 82 GLN A CA 1
ATOM 590 C C . GLN A 1 82 ? 41.792 -5.640 -5.870 1.00 81.25 82 GLN A C 1
ATOM 592 O O . GLN A 1 82 ? 42.742 -4.889 -5.666 1.00 81.25 82 GLN A O 1
ATOM 597 N N . GLY A 1 83 ? 41.829 -6.562 -6.839 1.00 78.62 83 GLY A N 1
ATOM 598 C CA . GLY A 1 83 ? 43.006 -6.837 -7.674 1.00 78.62 83 GLY A CA 1
ATOM 599 C C . GLY A 1 83 ? 43.977 -7.873 -7.103 1.00 78.62 83 GLY A C 1
ATOM 600 O O . GLY A 1 83 ? 44.942 -8.230 -7.776 1.00 78.62 83 GLY A O 1
ATOM 601 N N . GLU A 1 84 ? 43.732 -8.411 -5.907 1.00 79.56 84 GLU A N 1
ATOM 602 C CA . GLU A 1 84 ? 44.541 -9.500 -5.368 1.00 79.56 84 GLU A CA 1
ATOM 603 C C . GLU A 1 84 ? 44.389 -10.782 -6.194 1.00 79.56 84 GLU A C 1
ATOM 605 O O . GLU A 1 84 ? 43.285 -11.255 -6.452 1.00 79.56 84 GLU A O 1
ATOM 610 N N . GLY A 1 85 ? 45.523 -11.376 -6.574 1.00 82.81 85 GLY A N 1
ATOM 611 C CA . GLY A 1 85 ? 45.555 -12.604 -7.369 1.00 82.81 85 GLY A CA 1
ATOM 612 C C . GLY A 1 85 ? 45.548 -12.382 -8.880 1.00 82.81 85 GLY A C 1
ATOM 613 O O . GLY A 1 85 ? 45.624 -13.371 -9.598 1.00 82.81 85 GLY A O 1
ATOM 614 N N . PHE A 1 86 ? 45.529 -11.130 -9.356 1.00 89.94 86 PHE A N 1
ATOM 615 C CA . PHE A 1 86 ? 45.628 -10.770 -10.773 1.00 89.94 86 PHE A CA 1
ATOM 616 C C . PHE A 1 86 ? 46.932 -10.023 -11.077 1.00 89.94 86 PHE A C 1
ATOM 618 O O . PHE A 1 86 ? 47.411 -9.216 -10.284 1.00 89.94 86 PHE A O 1
ATOM 625 N N . GLN A 1 87 ? 47.501 -10.284 -12.251 1.00 92.25 87 GLN A N 1
ATOM 626 C CA . GLN A 1 87 ? 48.631 -9.554 -12.813 1.00 92.25 87 GLN A CA 1
ATOM 627 C C . GLN A 1 87 ? 48.362 -9.289 -14.294 1.00 92.25 87 GLN A C 1
ATOM 629 O O . GLN A 1 87 ? 48.348 -10.216 -15.105 1.00 92.25 87 GLN A O 1
ATOM 634 N N . VAL A 1 88 ? 48.146 -8.027 -14.652 1.00 91.88 88 VAL A N 1
ATOM 635 C CA . VAL A 1 88 ? 47.911 -7.605 -16.040 1.00 91.88 88 VAL A CA 1
ATOM 636 C C . VAL A 1 88 ? 49.246 -7.356 -16.751 1.00 91.88 88 VAL A C 1
ATOM 638 O O . VAL A 1 88 ? 50.151 -6.756 -16.179 1.00 91.88 88 VAL A O 1
ATOM 641 N N . HIS A 1 89 ? 49.363 -7.822 -17.998 1.00 93.06 89 HIS A N 1
ATOM 642 C CA . HIS A 1 89 ? 50.568 -7.728 -18.844 1.00 93.06 89 HIS A CA 1
ATOM 643 C C . HIS A 1 89 ? 50.405 -6.753 -20.019 1.00 93.06 89 HIS A C 1
ATOM 645 O O . HIS A 1 89 ? 51.281 -6.678 -20.880 1.00 93.06 89 HIS A O 1
ATOM 651 N N . VAL A 1 90 ? 49.277 -6.042 -20.079 1.00 93.25 90 VAL A N 1
ATOM 652 C CA . VAL A 1 90 ? 48.925 -5.097 -21.147 1.00 93.25 90 VAL A CA 1
ATOM 653 C C . VAL A 1 90 ? 48.433 -3.764 -20.592 1.00 93.25 90 VAL A C 1
ATOM 655 O O . VAL A 1 90 ? 47.932 -3.690 -19.471 1.00 93.25 90 VAL A O 1
ATOM 658 N N . GLU A 1 91 ? 48.537 -2.712 -21.395 1.00 91.12 91 GLU A N 1
ATOM 659 C CA . GLU A 1 91 ? 48.081 -1.364 -21.044 1.00 91.12 91 GLU A CA 1
ATOM 660 C C . GLU A 1 91 ? 46.857 -0.944 -21.870 1.00 91.12 91 GLU A C 1
ATOM 662 O O . GLU A 1 91 ? 46.634 -1.413 -22.988 1.00 91.12 91 GLU A O 1
ATOM 667 N N . CYS A 1 92 ? 46.046 -0.033 -21.327 1.00 89.88 92 CYS A N 1
ATOM 668 C CA . CYS A 1 92 ? 44.943 0.565 -22.078 1.00 89.88 92 CYS A CA 1
ATOM 669 C C . CYS A 1 92 ? 45.496 1.375 -23.267 1.00 89.88 92 CYS A C 1
ATOM 671 O O . CYS A 1 92 ? 46.436 2.150 -23.104 1.00 89.88 92 CYS A O 1
ATOM 673 N N . GLY A 1 93 ? 44.927 1.189 -24.458 1.00 87.25 93 GLY A N 1
ATOM 674 C CA . GLY A 1 93 ? 45.414 1.727 -25.733 1.00 87.25 93 GLY A CA 1
ATOM 675 C C . GLY A 1 93 ? 46.431 0.832 -26.455 1.00 87.25 93 GLY A C 1
ATOM 676 O O . GLY A 1 93 ? 46.821 1.127 -27.586 1.00 87.25 93 GLY A O 1
ATOM 677 N N . GLN A 1 94 ? 46.869 -0.280 -25.851 1.00 93.25 94 GLN A N 1
ATOM 678 C CA . GLN A 1 94 ? 47.784 -1.219 -26.498 1.00 93.25 94 GLN A CA 1
ATOM 679 C C . GLN A 1 94 ? 47.059 -2.060 -27.558 1.00 93.25 94 GLN A C 1
ATOM 681 O O . GLN A 1 94 ? 45.990 -2.624 -27.311 1.00 93.25 94 GLN A O 1
ATOM 686 N N . ARG A 1 95 ? 47.674 -2.206 -28.739 1.00 93.44 95 ARG A N 1
ATOM 687 C CA . ARG A 1 95 ? 47.234 -3.182 -29.747 1.00 93.44 95 ARG A CA 1
ATOM 688 C C . ARG A 1 95 ? 47.725 -4.579 -29.390 1.00 93.44 95 ARG A C 1
ATOM 690 O O . ARG A 1 95 ? 48.911 -4.764 -29.117 1.00 93.44 95 ARG A O 1
ATOM 697 N N . VAL A 1 96 ? 46.818 -5.547 -29.437 1.00 95.00 96 VAL A N 1
ATOM 698 C CA . VAL A 1 96 ? 47.063 -6.950 -29.098 1.00 95.00 96 VAL A CA 1
ATOM 699 C C . VAL A 1 96 ? 46.702 -7.866 -30.262 1.00 95.00 96 VAL A C 1
ATOM 701 O O . VAL A 1 96 ? 45.771 -7.585 -31.021 1.00 95.00 96 VAL A O 1
ATOM 704 N N . GLN A 1 97 ? 47.453 -8.956 -30.404 1.00 94.44 97 GLN A N 1
ATOM 705 C CA . GLN A 1 97 ? 47.166 -10.027 -31.363 1.00 94.44 97 GLN A CA 1
ATOM 706 C C . GLN A 1 97 ? 46.396 -11.163 -30.686 1.00 94.44 97 GLN A C 1
ATOM 708 O O . GLN A 1 97 ? 46.582 -11.422 -29.494 1.00 94.44 97 GLN A O 1
ATOM 713 N N . ALA A 1 98 ? 45.554 -11.869 -31.436 1.00 93.19 98 ALA A N 1
ATOM 714 C CA . ALA A 1 98 ? 44.858 -13.057 -30.965 1.00 93.19 98 ALA A CA 1
ATOM 715 C C . ALA A 1 98 ? 45.865 -14.077 -30.389 1.00 93.19 98 ALA A C 1
ATOM 717 O O . ALA A 1 98 ? 46.902 -14.360 -30.986 1.00 93.19 98 ALA A O 1
ATOM 718 N N . GLY A 1 99 ? 45.586 -14.600 -29.193 1.00 90.81 99 GLY A N 1
ATOM 719 C CA . GLY A 1 99 ? 46.476 -15.507 -28.457 1.00 90.81 99 GLY A CA 1
ATOM 720 C C . GLY A 1 99 ? 47.579 -14.830 -27.624 1.00 90.81 99 GLY A C 1
ATOM 721 O O . GLY A 1 99 ? 48.233 -15.510 -26.822 1.00 90.81 99 GLY A O 1
ATOM 722 N N . GLN A 1 100 ? 47.772 -13.510 -27.743 1.00 94.06 100 GLN A N 1
ATOM 723 C CA . GLN A 1 100 ? 48.711 -12.755 -26.906 1.00 94.06 100 GLN A CA 1
ATOM 724 C C . GLN A 1 100 ? 48.266 -12.762 -25.440 1.00 94.06 100 GLN A C 1
ATOM 726 O O . GLN A 1 100 ? 47.085 -12.599 -25.144 1.00 94.06 100 GLN A O 1
ATOM 731 N N . ARG A 1 101 ? 49.211 -12.918 -24.509 1.00 94.94 101 ARG A N 1
ATOM 732 C CA . ARG A 1 101 ? 48.945 -12.885 -23.065 1.00 94.94 101 ARG A CA 1
ATOM 733 C C . ARG A 1 101 ? 48.455 -11.499 -22.625 1.00 94.94 101 ARG A C 1
ATOM 735 O O . ARG A 1 101 ? 49.130 -10.506 -22.882 1.00 94.94 101 ARG A O 1
ATOM 742 N N . LEU A 1 102 ? 47.316 -11.457 -21.933 1.00 93.12 102 LEU A N 1
ATOM 743 C CA . LEU A 1 102 ? 46.686 -10.240 -21.411 1.00 93.12 102 LEU A CA 1
ATOM 744 C C . LEU A 1 102 ? 46.838 -10.113 -19.896 1.00 93.12 102 LEU A C 1
ATOM 746 O O . LEU A 1 102 ? 47.251 -9.070 -19.397 1.00 93.12 102 LEU A O 1
ATOM 750 N N . SER A 1 103 ? 46.532 -11.173 -19.153 1.00 93.75 103 SER A N 1
ATOM 751 C CA . SER A 1 103 ? 46.690 -11.213 -17.699 1.00 93.75 103 SER A CA 1
ATOM 752 C C . SER A 1 103 ? 47.022 -12.629 -17.235 1.00 93.75 103 SER A C 1
ATOM 754 O O . SER A 1 103 ? 46.813 -13.606 -17.951 1.00 93.75 103 SER A O 1
ATOM 756 N N . SER A 1 104 ? 47.593 -12.750 -16.045 1.00 93.06 104 SER A N 1
ATOM 757 C CA . SER A 1 104 ? 47.693 -14.022 -15.335 1.00 93.06 104 SER A CA 1
ATOM 758 C C . SER A 1 104 ? 47.085 -13.894 -13.957 1.00 93.06 104 SER A C 1
ATOM 760 O O . SER A 1 104 ? 47.183 -12.837 -13.334 1.00 93.06 104 SER A O 1
ATOM 762 N N . PHE A 1 105 ? 46.480 -14.971 -13.484 1.00 92.00 105 PHE A N 1
ATOM 763 C CA . PHE A 1 105 ? 45.824 -15.021 -12.196 1.00 92.00 105 PHE A CA 1
ATOM 764 C C . PHE A 1 105 ? 46.015 -16.379 -11.524 1.00 92.00 105 PHE A C 1
ATOM 766 O O . PHE A 1 105 ? 46.164 -17.408 -12.180 1.00 92.00 105 PHE A O 1
ATOM 773 N N . ASP A 1 106 ? 46.049 -16.364 -10.198 1.00 89.69 106 ASP A N 1
ATOM 774 C CA . ASP A 1 106 ? 46.183 -17.567 -9.378 1.00 89.69 106 ASP A CA 1
ATOM 775 C C . ASP A 1 106 ? 44.790 -18.161 -9.124 1.00 89.69 106 ASP A C 1
ATOM 777 O O . ASP A 1 106 ? 43.988 -17.576 -8.395 1.00 89.69 106 ASP A O 1
ATOM 781 N N . LEU A 1 107 ? 44.495 -19.310 -9.744 1.00 86.19 107 LEU A N 1
ATOM 782 C CA . LEU A 1 107 ? 43.191 -19.981 -9.654 1.00 86.19 107 LEU A CA 1
ATOM 783 C C . LEU A 1 107 ? 42.787 -20.268 -8.201 1.00 86.19 107 LEU A C 1
ATOM 785 O O . LEU A 1 107 ? 41.651 -19.989 -7.819 1.00 86.19 107 LEU A O 1
ATOM 789 N N . ASP A 1 108 ? 43.714 -20.762 -7.375 1.00 83.38 108 ASP A N 1
ATOM 790 C CA . ASP A 1 108 ? 43.432 -21.120 -5.982 1.00 83.38 108 ASP A CA 1
ATOM 791 C C . ASP A 1 108 ? 43.149 -19.877 -5.141 1.00 83.38 108 ASP A C 1
ATOM 793 O O . ASP A 1 108 ? 42.269 -19.881 -4.273 1.00 83.38 108 ASP A O 1
ATOM 797 N N . ARG A 1 109 ? 43.891 -18.794 -5.385 1.00 83.69 109 ARG A N 1
ATOM 798 C CA . ARG A 1 109 ? 43.702 -17.534 -4.662 1.00 83.69 109 ARG A CA 1
ATOM 799 C C . ARG A 1 109 ? 42.414 -16.830 -5.076 1.00 83.69 109 ARG A C 1
ATOM 801 O O . ARG A 1 109 ? 41.698 -16.346 -4.202 1.00 83.69 109 ARG A O 1
ATOM 808 N N . VAL A 1 110 ? 42.105 -16.804 -6.372 1.00 85.88 110 VAL A N 1
ATOM 809 C CA . VAL A 1 110 ? 40.878 -16.189 -6.891 1.00 85.88 110 VAL A CA 1
ATOM 810 C C . VAL A 1 110 ? 39.654 -16.992 -6.443 1.00 85.88 110 VAL A C 1
ATOM 812 O O . VAL A 1 110 ? 38.710 -16.394 -5.938 1.00 85.88 110 VAL A O 1
ATOM 815 N N . MET A 1 111 ? 39.681 -18.329 -6.496 1.00 83.31 111 MET A N 1
ATOM 816 C CA . MET A 1 111 ? 38.550 -19.172 -6.070 1.00 83.31 111 MET A CA 1
ATOM 817 C C . MET A 1 111 ? 38.183 -19.000 -4.589 1.00 83.31 111 MET A C 1
ATOM 819 O O . MET A 1 111 ? 37.020 -19.129 -4.220 1.00 83.31 111 MET A O 1
ATOM 823 N N . ARG A 1 112 ? 39.147 -18.684 -3.714 1.00 82.19 112 ARG A N 1
ATOM 824 C CA . ARG A 1 112 ? 38.869 -18.479 -2.279 1.00 82.19 112 ARG A CA 1
ATOM 825 C C . ARG A 1 112 ? 38.041 -17.231 -1.978 1.00 82.19 112 ARG A C 1
ATOM 827 O O . ARG A 1 112 ? 37.447 -17.172 -0.905 1.00 82.19 112 ARG A O 1
ATOM 834 N N . GLY A 1 113 ? 38.028 -16.242 -2.871 1.00 74.31 113 GLY A N 1
ATOM 835 C CA . GLY A 1 113 ? 37.269 -15.002 -2.678 1.00 74.31 113 GLY A CA 1
ATOM 836 C C . GLY A 1 113 ? 36.308 -14.649 -3.814 1.00 74.31 113 GLY A C 1
ATOM 837 O O . GLY A 1 113 ? 35.594 -13.660 -3.696 1.00 74.31 113 GLY A O 1
ATOM 838 N N . ALA A 1 114 ? 36.263 -15.447 -4.882 1.00 79.81 114 ALA A N 1
ATOM 839 C CA . ALA A 1 114 ? 35.276 -15.357 -5.950 1.00 79.81 114 ALA A CA 1
ATOM 840 C C . ALA A 1 114 ? 34.126 -16.339 -5.701 1.00 79.81 114 ALA A C 1
ATOM 842 O O . ALA A 1 114 ? 34.319 -17.436 -5.179 1.00 79.81 114 ALA A O 1
ATOM 843 N N . LYS A 1 115 ? 32.919 -15.977 -6.133 1.00 79.50 115 LYS A N 1
ATOM 844 C CA . LYS A 1 115 ? 31.751 -16.868 -6.077 1.00 79.50 115 LYS A CA 1
ATOM 845 C C . LYS A 1 115 ? 31.880 -18.040 -7.058 1.00 79.50 115 LYS A C 1
ATOM 847 O O . LYS A 1 115 ? 31.333 -19.115 -6.827 1.00 79.50 115 LYS A O 1
ATOM 852 N N . SER A 1 116 ? 32.580 -17.816 -8.168 1.00 88.44 116 SER A N 1
ATOM 853 C CA . SER A 1 116 ? 32.883 -18.808 -9.197 1.00 88.44 116 SER A CA 1
ATOM 854 C C . SER A 1 116 ? 34.077 -18.342 -10.030 1.00 88.44 116 SER A C 1
ATOM 856 O O . SER A 1 116 ? 34.275 -17.139 -10.190 1.00 88.44 116 SER A O 1
ATOM 858 N N . LEU A 1 117 ? 34.851 -19.276 -10.585 1.00 87.88 117 LEU A N 1
ATOM 859 C CA . LEU A 1 117 ? 35.912 -18.981 -11.556 1.00 87.88 117 LEU A CA 1
ATOM 860 C C . LEU A 1 117 ? 35.404 -18.874 -13.000 1.00 87.88 117 LEU A C 1
ATOM 862 O O . LEU A 1 117 ? 36.166 -18.459 -13.878 1.00 87.88 117 LEU A O 1
ATOM 866 N N . ILE A 1 118 ? 34.127 -19.191 -13.241 1.00 91.50 118 ILE A N 1
ATOM 867 C CA . ILE A 1 118 ? 33.518 -19.085 -14.565 1.00 91.50 118 ILE A CA 1
ATOM 868 C C . ILE A 1 118 ? 33.762 -17.680 -15.118 1.00 91.50 118 ILE A C 1
ATOM 870 O O . ILE A 1 118 ? 33.460 -16.676 -14.476 1.00 91.50 118 ILE A O 1
ATOM 874 N N . THR A 1 119 ? 34.343 -17.639 -16.312 1.00 93.00 119 THR A N 1
ATOM 875 C CA . THR A 1 119 ? 34.822 -16.449 -17.007 1.00 93.00 119 THR A CA 1
ATOM 876 C C . THR A 1 119 ? 33.926 -16.144 -18.205 1.00 93.00 119 THR A C 1
ATOM 878 O O . THR A 1 119 ? 34.019 -16.829 -19.231 1.00 93.00 119 THR A O 1
ATOM 881 N N . PRO A 1 120 ? 33.035 -15.140 -18.109 1.00 94.56 120 PRO A N 1
ATOM 882 C CA . PRO A 1 120 ? 32.276 -14.656 -19.253 1.00 94.56 120 PRO A CA 1
ATOM 883 C C . PRO A 1 120 ? 33.169 -14.016 -20.326 1.00 94.56 120 PRO A C 1
ATOM 885 O O . PRO A 1 120 ? 34.025 -13.179 -20.034 1.00 94.56 120 PRO A O 1
ATOM 888 N N . VAL A 1 121 ? 32.917 -14.378 -21.584 1.00 93.38 121 VAL A N 1
ATOM 889 C CA . VAL A 1 121 ? 33.477 -13.770 -22.798 1.00 93.38 121 VAL A CA 1
ATOM 890 C C . VAL A 1 121 ? 32.311 -13.209 -23.607 1.00 93.38 121 VAL A C 1
ATOM 892 O O . VAL A 1 121 ? 31.528 -13.962 -24.189 1.00 93.38 121 VAL A O 1
ATOM 895 N N . LEU A 1 122 ? 32.169 -11.885 -23.612 1.00 93.00 122 LEU A N 1
ATOM 896 C CA . LEU A 1 122 ? 30.971 -11.173 -24.060 1.00 93.00 122 LEU A CA 1
ATOM 897 C C . LEU A 1 122 ? 31.279 -10.188 -25.178 1.00 93.00 122 LEU A C 1
ATOM 899 O O . LEU A 1 122 ? 32.364 -9.617 -25.231 1.00 93.00 122 LEU A O 1
ATOM 903 N N . ILE A 1 123 ? 30.276 -9.903 -26.002 1.00 91.88 123 ILE A N 1
ATOM 904 C CA . ILE A 1 123 ? 30.259 -8.748 -26.894 1.00 91.88 123 ILE A CA 1
ATOM 905 C C . ILE A 1 123 ? 29.381 -7.664 -26.275 1.00 91.88 123 ILE A C 1
ATOM 907 O O . ILE A 1 123 ? 28.154 -7.773 -26.285 1.00 91.88 123 ILE A O 1
ATOM 911 N N . ALA A 1 124 ? 30.003 -6.603 -25.760 1.00 86.81 124 ALA A N 1
ATOM 912 C CA . ALA A 1 124 ? 29.313 -5.510 -25.069 1.00 86.81 124 ALA A CA 1
ATOM 913 C C . ALA A 1 124 ? 28.334 -4.755 -25.988 1.00 86.81 124 ALA A C 1
ATOM 915 O O . ALA A 1 124 ? 27.287 -4.279 -25.556 1.00 86.81 124 ALA A O 1
ATOM 916 N N . ASN A 1 125 ? 28.623 -4.715 -27.292 1.00 86.75 125 ASN A N 1
ATOM 917 C CA . ASN A 1 125 ? 27.756 -4.161 -28.331 1.00 86.75 125 ASN A CA 1
ATOM 918 C C . ASN A 1 125 ? 27.066 -5.248 -29.179 1.00 86.75 125 ASN A C 1
ATOM 920 O O . ASN A 1 125 ? 26.948 -5.116 -30.398 1.00 86.75 125 ASN A O 1
ATOM 924 N N . ALA A 1 126 ? 26.590 -6.326 -28.542 1.00 81.88 126 ALA A N 1
ATOM 925 C CA . ALA A 1 126 ? 26.002 -7.490 -29.219 1.00 81.88 126 ALA A CA 1
ATOM 926 C C . ALA A 1 126 ? 24.845 -7.161 -30.183 1.00 81.88 126 ALA A C 1
ATOM 928 O O . ALA A 1 126 ? 24.651 -7.877 -31.158 1.00 81.88 126 ALA A O 1
ATOM 929 N N . HIS A 1 127 ? 24.110 -6.065 -29.969 1.00 79.44 127 HIS A N 1
ATOM 930 C CA . HIS A 1 127 ? 23.020 -5.614 -30.847 1.00 79.44 127 HIS A CA 1
ATOM 931 C C . HIS A 1 127 ? 23.468 -5.279 -32.282 1.00 79.44 127 HIS A C 1
ATOM 933 O O . HIS A 1 127 ? 22.640 -5.268 -33.190 1.00 79.44 127 HIS A O 1
ATOM 939 N N . ALA A 1 128 ? 24.758 -5.008 -32.500 1.00 79.88 128 ALA A N 1
ATOM 940 C CA . ALA A 1 128 ? 25.319 -4.717 -33.817 1.00 79.88 128 ALA A CA 1
ATOM 941 C C . ALA A 1 128 ? 25.783 -5.977 -34.577 1.00 79.88 128 ALA A C 1
ATOM 943 O O . ALA A 1 128 ? 26.208 -5.867 -35.729 1.00 79.88 128 ALA A O 1
ATOM 944 N N . TYR A 1 129 ? 25.709 -7.168 -33.964 1.00 83.00 129 TYR A N 1
ATOM 945 C CA . TYR A 1 129 ? 26.264 -8.403 -34.522 1.00 83.00 129 TYR A CA 1
ATOM 946 C C . TYR A 1 129 ? 25.282 -9.578 -34.455 1.00 83.00 129 TYR A C 1
ATOM 948 O O . TYR A 1 129 ? 24.579 -9.791 -33.472 1.00 83.00 129 TYR A O 1
ATOM 956 N N . ARG A 1 130 ? 25.271 -10.397 -35.508 1.00 83.25 130 ARG A N 1
ATOM 957 C CA . ARG A 1 130 ? 24.649 -11.722 -35.528 1.00 83.25 130 ARG A CA 1
ATOM 958 C C . ARG A 1 130 ? 25.701 -12.776 -35.185 1.00 83.25 130 ARG A C 1
ATOM 960 O O . ARG A 1 130 ? 26.806 -12.747 -35.724 1.00 83.25 130 ARG A O 1
ATOM 967 N N . PHE A 1 131 ? 25.320 -13.730 -34.343 1.00 81.88 131 PHE A N 1
ATOM 968 C CA . PHE A 1 131 ? 26.153 -14.855 -33.920 1.00 81.88 131 PHE A CA 1
ATOM 969 C C . PHE A 1 131 ? 25.796 -16.096 -34.739 1.00 81.88 131 PHE A C 1
ATOM 971 O O . PHE A 1 131 ? 24.613 -16.411 -34.880 1.00 81.88 131 PHE A O 1
ATOM 978 N N . GLU A 1 132 ? 26.788 -16.819 -35.249 1.00 72.56 132 GLU A N 1
ATOM 979 C CA . GLU A 1 132 ? 26.573 -18.089 -35.949 1.00 72.56 132 GLU A CA 1
ATOM 980 C C . GLU A 1 132 ? 27.345 -19.219 -35.264 1.00 72.56 132 GLU A C 1
ATOM 982 O O . GLU A 1 132 ? 28.479 -19.029 -34.838 1.00 72.56 132 GLU A O 1
ATOM 987 N N . SER A 1 133 ? 26.696 -20.384 -35.151 1.00 56.41 133 SER A N 1
ATOM 988 C CA . SER A 1 133 ? 27.235 -21.642 -34.614 1.00 56.41 133 SER A CA 1
ATOM 989 C C . SER A 1 133 ? 27.910 -21.550 -33.231 1.00 56.41 133 SER A C 1
ATOM 991 O O . SER A 1 133 ? 29.110 -21.317 -33.113 1.00 56.41 133 SER A O 1
ATOM 993 N N . ARG A 1 134 ? 27.145 -21.844 -32.167 1.00 66.12 134 ARG A N 1
ATOM 994 C CA . ARG A 1 134 ? 27.656 -22.032 -30.796 1.00 66.12 134 ARG A CA 1
ATOM 995 C C . ARG A 1 134 ? 27.716 -23.528 -30.475 1.00 66.12 134 ARG A C 1
ATOM 997 O O . ARG A 1 134 ? 26.720 -24.098 -30.037 1.00 66.12 134 ARG A O 1
ATOM 1004 N N . VAL A 1 135 ? 28.857 -24.181 -30.698 1.00 71.38 135 VAL A N 1
ATOM 1005 C CA . VAL A 1 135 ? 29.063 -25.546 -30.175 1.00 71.38 135 VAL A CA 1
ATOM 1006 C C . VAL A 1 135 ? 29.492 -25.420 -28.714 1.00 71.38 135 VAL A C 1
ATOM 1008 O O . VAL A 1 135 ? 30.677 -25.269 -28.419 1.00 71.38 135 VAL A O 1
ATOM 1011 N N . LEU A 1 136 ? 28.496 -25.400 -27.828 1.00 82.94 136 LEU A N 1
ATOM 1012 C CA . LEU A 1 136 ? 28.641 -25.266 -26.375 1.00 82.94 136 LEU A CA 1
ATOM 1013 C C . LEU A 1 136 ? 28.767 -26.642 -25.705 1.00 82.94 136 LEU A C 1
ATOM 1015 O O . LEU A 1 136 ? 28.547 -27.667 -26.349 1.00 82.94 136 LEU A O 1
ATOM 1019 N N . ASN A 1 137 ? 29.075 -26.652 -24.408 1.00 85.06 137 ASN A N 1
ATOM 1020 C CA . ASN A 1 137 ? 29.195 -27.844 -23.563 1.00 85.06 137 ASN A CA 1
ATOM 1021 C C . ASN A 1 137 ? 30.309 -28.792 -24.023 1.00 85.06 137 ASN A C 1
ATOM 1023 O O . ASN A 1 137 ? 30.096 -29.990 -24.213 1.00 85.06 137 ASN A O 1
ATOM 1027 N N . ARG A 1 138 ? 31.507 -28.232 -24.221 1.00 89.88 138 ARG A N 1
ATOM 1028 C CA . ARG A 1 138 ? 32.712 -28.970 -24.621 1.00 89.88 138 ARG A CA 1
ATOM 1029 C C . ARG A 1 138 ? 33.962 -28.408 -23.953 1.00 89.88 138 ARG A C 1
ATOM 1031 O O . ARG A 1 138 ? 33.999 -27.233 -23.598 1.00 89.88 138 ARG A O 1
ATOM 1038 N N . ALA A 1 139 ? 35.010 -29.220 -23.871 1.00 89.38 139 ALA A N 1
ATOM 1039 C CA . ALA A 1 139 ? 36.340 -28.728 -23.531 1.00 89.38 139 ALA A CA 1
ATOM 1040 C C . ALA A 1 139 ? 36.898 -27.842 -24.662 1.00 89.38 139 ALA A C 1
ATOM 1042 O O . ALA A 1 139 ? 36.704 -28.138 -25.848 1.00 89.38 139 ALA A O 1
ATOM 1043 N N . VAL A 1 140 ? 37.575 -26.763 -24.278 1.00 91.94 140 VAL A N 1
ATOM 1044 C CA . VAL A 1 140 ? 38.282 -25.835 -25.166 1.00 91.94 140 VAL A CA 1
ATOM 1045 C C . VAL A 1 140 ? 39.698 -25.607 -24.655 1.00 91.94 140 VAL A C 1
ATOM 1047 O O . VAL A 1 140 ? 39.916 -25.468 -23.450 1.00 91.94 140 VAL A O 1
ATOM 1050 N N . SER A 1 141 ? 40.654 -25.545 -25.574 1.00 92.81 141 SER A N 1
ATOM 1051 C CA . SER A 1 141 ? 41.997 -25.032 -25.307 1.00 92.81 141 SER A CA 1
ATOM 1052 C C . SER A 1 141 ? 42.097 -23.568 -25.723 1.00 92.81 141 SER A C 1
ATOM 1054 O O . SER A 1 141 ? 41.385 -23.114 -26.624 1.00 92.81 141 SER A O 1
ATOM 1056 N N . ALA A 1 142 ? 42.984 -22.811 -25.082 1.00 90.44 142 ALA A N 1
ATOM 1057 C CA . ALA A 1 142 ? 43.225 -21.427 -25.452 1.00 90.44 142 ALA A CA 1
ATOM 1058 C C . ALA A 1 142 ? 43.651 -21.342 -26.933 1.00 90.44 142 ALA A C 1
ATOM 1060 O O . ALA A 1 142 ? 44.586 -22.015 -27.364 1.00 90.44 142 ALA A O 1
ATOM 1061 N N . GLY A 1 143 ? 42.952 -20.518 -27.717 1.00 88.06 143 GLY A N 1
ATOM 1062 C CA . GLY A 1 143 ? 43.102 -20.438 -29.175 1.00 88.06 143 GLY A CA 1
ATOM 1063 C C . GLY A 1 143 ? 42.048 -21.202 -29.990 1.00 88.06 143 GLY A C 1
ATOM 1064 O O . GLY A 1 143 ? 41.945 -20.959 -31.191 1.00 88.06 143 GLY A O 1
ATOM 1065 N N . ASP A 1 144 ? 41.223 -22.057 -29.377 1.00 90.75 144 ASP A N 1
ATOM 1066 C CA . ASP A 1 144 ? 40.119 -22.733 -30.074 1.00 90.75 144 ASP A CA 1
ATOM 1067 C C . ASP A 1 144 ? 39.014 -21.750 -30.478 1.00 90.75 144 ASP A C 1
ATOM 1069 O O . ASP A 1 144 ? 38.678 -20.840 -29.728 1.00 90.75 144 ASP A O 1
ATOM 1073 N N . ALA A 1 145 ? 38.369 -21.955 -31.627 1.00 88.12 145 ALA A N 1
ATOM 1074 C CA . ALA A 1 145 ? 37.256 -21.103 -32.050 1.00 88.12 145 ALA A CA 1
ATOM 1075 C C . ALA A 1 145 ? 36.049 -21.219 -31.094 1.00 88.12 145 ALA A C 1
ATOM 1077 O O . ALA A 1 145 ? 35.533 -22.316 -30.865 1.00 88.12 145 ALA A O 1
ATOM 1078 N N . LEU A 1 146 ? 35.578 -20.087 -30.566 1.00 86.62 146 LEU A N 1
ATOM 1079 C CA . LEU A 1 146 ? 34.404 -19.995 -29.694 1.00 86.62 146 LEU A CA 1
ATOM 1080 C C . LEU A 1 146 ? 33.129 -19.684 -30.472 1.00 86.62 146 LEU A C 1
ATOM 1082 O O . LEU A 1 146 ? 32.134 -20.397 -30.344 1.00 86.62 146 LEU A O 1
ATOM 1086 N N . LEU A 1 147 ? 33.143 -18.581 -31.223 1.00 87.12 147 LEU A N 1
ATOM 1087 C CA . LEU A 1 147 ? 31.960 -18.040 -31.885 1.00 87.12 147 LEU A CA 1
ATOM 1088 C C . LEU A 1 147 ? 32.332 -17.154 -33.074 1.00 87.12 147 LEU A C 1
ATOM 1090 O O . LEU A 1 147 ? 33.360 -16.474 -33.063 1.00 87.12 147 LEU A O 1
ATOM 1094 N N . ASP A 1 148 ? 31.460 -17.152 -34.079 1.00 86.62 148 ASP A N 1
ATOM 1095 C CA . ASP A 1 148 ? 31.581 -16.326 -35.275 1.00 86.62 148 ASP A CA 1
ATOM 1096 C C . ASP A 1 148 ? 30.603 -15.143 -35.221 1.00 86.62 148 ASP A C 1
ATOM 1098 O O . ASP A 1 148 ? 29.407 -15.313 -34.965 1.00 86.62 148 ASP A O 1
ATOM 1102 N N . LEU A 1 149 ? 31.120 -13.941 -35.486 1.00 86.31 149 LEU A N 1
ATOM 1103 C CA . LEU A 1 149 ? 30.405 -12.666 -35.445 1.00 86.31 149 LEU A CA 1
ATOM 1104 C C . LEU A 1 149 ? 30.290 -12.059 -36.841 1.00 86.31 149 LEU A C 1
ATOM 1106 O O . LEU A 1 149 ? 31.291 -11.868 -37.543 1.00 86.31 149 LEU A O 1
ATOM 1110 N N . PHE A 1 150 ? 29.070 -11.668 -37.202 1.00 83.06 150 PHE A N 1
ATOM 1111 C CA . PHE A 1 150 ? 28.757 -10.980 -38.451 1.00 83.06 150 PHE A CA 1
ATOM 1112 C C . PHE A 1 150 ? 28.103 -9.630 -38.149 1.00 83.06 150 PHE A C 1
ATOM 1114 O O . PHE A 1 150 ? 27.095 -9.612 -37.447 1.00 83.06 150 PHE A O 1
ATOM 1121 N N . PRO A 1 151 ? 28.628 -8.500 -38.652 1.00 78.62 151 PRO A N 1
ATOM 1122 C CA . PRO A 1 151 ? 27.980 -7.207 -38.460 1.00 78.62 151 PRO A CA 1
ATOM 1123 C C . PRO A 1 151 ? 26.602 -7.197 -39.130 1.00 78.62 151 PRO A C 1
ATOM 1125 O O . PRO A 1 151 ? 26.445 -7.665 -40.259 1.00 78.62 151 PRO A O 1
ATOM 1128 N N . ILE A 1 152 ? 25.607 -6.664 -38.426 1.00 75.38 152 ILE A N 1
ATOM 1129 C CA . ILE A 1 152 ? 24.263 -6.454 -38.958 1.00 75.38 152 ILE A CA 1
ATOM 1130 C C . ILE A 1 152 ? 24.314 -5.155 -39.764 1.00 75.38 152 ILE A C 1
ATOM 1132 O O . ILE A 1 152 ? 24.350 -4.065 -39.197 1.00 75.38 152 ILE A O 1
ATOM 1136 N N . GLU A 1 153 ? 24.371 -5.254 -41.095 1.00 49.09 153 GLU A N 1
ATOM 1137 C CA . GLU A 1 153 ? 24.256 -4.070 -41.948 1.00 49.09 153 GLU A CA 1
ATOM 1138 C C . GLU A 1 153 ? 22.893 -3.408 -41.717 1.00 49.09 153 GLU A C 1
ATOM 1140 O O . GLU A 1 153 ? 21.846 -4.058 -41.796 1.00 49.09 153 GLU A O 1
ATOM 1145 N N . ALA A 1 154 ? 22.915 -2.106 -41.428 1.00 40.22 154 ALA A N 1
ATOM 1146 C CA . ALA A 1 154 ? 21.726 -1.278 -41.317 1.00 40.22 154 ALA A CA 1
ATOM 1147 C C . ALA A 1 154 ? 21.024 -1.216 -42.681 1.00 40.22 154 ALA A C 1
ATOM 1149 O O . ALA A 1 154 ? 21.297 -0.342 -43.501 1.00 40.22 154 ALA A O 1
ATOM 1150 N N . ARG A 1 155 ? 20.123 -2.167 -42.947 1.00 31.03 155 ARG A N 1
ATOM 1151 C CA . ARG A 1 155 ? 19.195 -2.068 -44.071 1.00 31.03 155 ARG A CA 1
ATOM 1152 C C . ARG A 1 155 ? 18.082 -1.096 -43.710 1.00 31.03 155 ARG A C 1
ATOM 1154 O O . ARG A 1 155 ? 17.323 -1.311 -42.765 1.00 31.03 155 ARG A O 1
ATOM 1161 N N . GLU A 1 156 ? 18.020 -0.030 -44.501 1.00 29.56 156 GLU A N 1
ATOM 1162 C CA . GLU A 1 156 ? 16.880 0.865 -44.643 1.00 29.56 156 GLU A CA 1
ATOM 1163 C C . GLU A 1 156 ? 15.560 0.093 -44.661 1.00 29.56 156 GLU A C 1
ATOM 1165 O O . GLU A 1 156 ? 15.466 -1.007 -45.208 1.00 29.56 156 GLU A O 1
ATOM 1170 N N . LYS A 1 157 ? 14.542 0.724 -44.064 1.00 31.02 157 LYS A N 1
ATOM 1171 C CA . LYS A 1 157 ? 13.131 0.334 -44.074 1.00 31.02 157 LYS A CA 1
ATOM 1172 C C . LYS A 1 157 ? 12.716 -0.254 -45.429 1.00 31.02 157 LYS A C 1
ATOM 1174 O O . LYS A 1 157 ? 12.307 0.474 -46.327 1.00 31.02 157 LYS A O 1
ATOM 1179 N N . ALA A 1 158 ? 12.742 -1.575 -45.530 1.00 25.56 158 ALA A N 1
ATOM 1180 C CA . ALA A 1 158 ? 12.060 -2.319 -46.568 1.00 25.56 158 ALA A CA 1
ATOM 1181 C C . ALA A 1 158 ? 10.947 -3.118 -45.891 1.00 25.56 158 ALA A C 1
ATOM 1183 O O . ALA A 1 158 ? 11.190 -3.979 -45.048 1.00 25.56 158 ALA A O 1
ATOM 1184 N N . THR A 1 159 ? 9.714 -2.774 -46.246 1.00 34.28 159 THR A N 1
ATOM 1185 C CA . THR A 1 159 ? 8.525 -3.615 -46.121 1.00 34.28 159 THR A CA 1
ATOM 1186 C C . THR A 1 159 ? 8.849 -5.037 -46.570 1.00 34.28 159 THR A C 1
ATOM 1188 O O . THR A 1 159 ? 9.118 -5.260 -47.748 1.00 34.28 159 THR A O 1
ATOM 1191 N N . VAL A 1 160 ? 8.826 -5.988 -45.637 1.00 28.80 160 VAL A N 1
ATOM 1192 C CA . VAL A 1 160 ? 8.915 -7.421 -45.929 1.00 28.80 160 VAL A CA 1
ATOM 1193 C C . VAL A 1 160 ? 7.683 -8.089 -45.331 1.00 28.80 160 VAL A C 1
ATOM 1195 O O . VAL A 1 160 ? 7.434 -8.006 -44.128 1.00 28.80 160 VAL A O 1
ATOM 1198 N N . GLU A 1 161 ? 6.893 -8.705 -46.207 1.00 27.28 161 GLU A N 1
ATOM 1199 C CA . GLU A 1 161 ? 5.811 -9.626 -45.866 1.00 27.28 161 GLU A CA 1
ATOM 1200 C C . GLU A 1 161 ? 6.337 -10.769 -44.973 1.00 27.28 161 GLU A C 1
ATOM 1202 O O . GLU A 1 161 ? 7.459 -11.243 -45.174 1.00 27.28 161 GLU A O 1
ATOM 1207 N N . PRO A 1 162 ? 5.571 -11.231 -43.971 1.00 36.59 162 PRO A N 1
ATOM 1208 C CA . PRO A 1 162 ? 6.088 -12.153 -42.973 1.00 36.59 162 PRO A CA 1
ATOM 1209 C C . PRO A 1 162 ? 6.189 -13.575 -43.537 1.00 36.59 162 PRO A C 1
ATOM 1211 O O . PRO A 1 162 ? 5.195 -14.284 -43.674 1.00 36.59 162 PRO A O 1
ATOM 1214 N N . SER A 1 163 ? 7.417 -14.035 -43.776 1.00 30.62 163 SER A N 1
ATOM 1215 C CA . SER A 1 163 ? 7.720 -15.465 -43.834 1.00 30.62 163 SER A CA 1
ATOM 1216 C C . SER A 1 163 ? 7.804 -16.017 -42.408 1.00 30.62 163 SER A C 1
ATOM 1218 O O . SER A 1 163 ? 8.843 -15.925 -41.762 1.00 30.62 163 SER A O 1
ATOM 1220 N N . ALA A 1 164 ? 6.680 -16.566 -41.940 1.00 39.44 164 ALA A N 1
ATOM 1221 C CA . ALA A 1 164 ? 6.528 -17.572 -40.883 1.00 39.44 164 ALA A CA 1
ATOM 1222 C C . ALA A 1 164 ? 7.512 -17.510 -39.693 1.00 39.44 164 ALA A C 1
ATOM 1224 O O . ALA A 1 164 ? 8.235 -18.464 -39.406 1.00 39.44 164 ALA A O 1
ATOM 1225 N N . THR A 1 165 ? 7.476 -16.423 -38.923 1.00 43.06 165 THR A N 1
ATOM 1226 C CA . THR A 1 165 ? 7.764 -16.506 -37.485 1.00 43.06 165 THR A CA 1
ATOM 1227 C C . THR A 1 165 ? 6.612 -17.279 -36.848 1.00 43.06 165 THR A C 1
ATOM 1229 O O . THR A 1 165 ? 5.453 -16.929 -37.081 1.00 43.06 165 THR A O 1
ATOM 1232 N N . VAL A 1 166 ? 6.899 -18.328 -36.070 1.00 51.84 166 VAL A N 1
ATOM 1233 C CA . VAL A 1 166 ? 5.875 -19.029 -35.278 1.00 51.84 166 VAL A CA 1
ATOM 1234 C C . VAL A 1 166 ? 5.217 -17.985 -34.372 1.00 51.84 166 VAL A C 1
ATOM 1236 O O . VAL A 1 166 ? 5.823 -17.486 -33.425 1.00 51.84 166 VAL A O 1
ATOM 1239 N N . SER A 1 167 ? 4.014 -17.570 -34.759 1.00 51.72 167 SER A N 1
ATOM 1240 C CA . SER A 1 167 ? 3.183 -16.613 -34.045 1.00 51.72 167 SER A CA 1
ATOM 1241 C C . SER A 1 167 ? 1.966 -17.382 -33.586 1.00 51.72 167 SER A C 1
ATOM 1243 O O . SER A 1 167 ? 1.258 -18.000 -34.383 1.00 51.72 167 SER A O 1
ATOM 1245 N N . VAL A 1 168 ? 1.780 -17.411 -32.277 1.00 66.75 168 VAL A N 1
ATOM 1246 C CA . VAL A 1 168 ? 0.674 -18.131 -31.666 1.00 66.75 168 VAL A CA 1
ATOM 1247 C C . VAL A 1 168 ? -0.289 -17.075 -31.175 1.00 66.75 168 VAL A C 1
ATOM 1249 O O . VAL A 1 168 ? 0.098 -16.128 -30.485 1.00 66.75 168 VAL A O 1
ATOM 1252 N N . ARG A 1 169 ? -1.542 -17.201 -31.600 1.00 74.81 169 ARG A N 1
ATOM 1253 C CA . ARG A 1 169 ? -2.612 -16.289 -31.224 1.00 74.81 169 ARG A CA 1
ATOM 1254 C C . ARG A 1 169 ? -3.686 -17.077 -30.504 1.00 74.81 169 ARG A C 1
ATOM 1256 O O . ARG A 1 169 ? -4.124 -18.111 -31.001 1.00 74.81 169 ARG A O 1
ATOM 1263 N N . CYS A 1 170 ? -4.119 -16.581 -29.355 1.00 66.75 170 CYS A N 1
ATOM 1264 C CA . CYS A 1 170 ? -5.266 -17.133 -28.653 1.00 66.75 170 CYS A CA 1
ATOM 1265 C C . CYS A 1 170 ? -6.244 -16.024 -28.280 1.00 66.75 170 CYS A C 1
ATOM 1267 O O . CYS A 1 170 ? -5.861 -14.878 -28.041 1.00 66.75 170 CYS A O 1
ATOM 1269 N N . GLU A 1 171 ? -7.523 -16.374 -28.264 1.00 71.69 171 GLU A N 1
ATOM 1270 C CA . GLU A 1 171 ? -8.577 -15.517 -27.739 1.00 71.69 171 GLU A CA 1
ATOM 1271 C C . GLU A 1 171 ? -8.979 -16.035 -26.369 1.00 71.69 171 GLU A C 1
ATOM 1273 O O . GLU A 1 171 ? -9.104 -17.243 -26.156 1.00 71.69 171 GLU A O 1
ATOM 1278 N N . LEU A 1 172 ? -9.159 -15.117 -25.428 1.00 71.94 172 LEU A N 1
ATOM 1279 C CA . LEU A 1 172 ? -9.569 -15.454 -24.075 1.00 71.94 172 LEU A CA 1
ATOM 1280 C C . LEU A 1 172 ? -10.536 -14.409 -23.537 1.00 71.94 172 LEU A C 1
ATOM 1282 O O . LEU A 1 172 ? -10.482 -13.229 -23.890 1.00 71.94 172 LEU A O 1
ATOM 1286 N N . VAL A 1 173 ? -11.424 -14.860 -22.660 1.00 67.94 173 VAL A N 1
ATOM 1287 C CA . VAL A 1 173 ? -12.360 -13.994 -21.950 1.00 67.94 173 VAL A CA 1
ATOM 1288 C C . VAL A 1 173 ? -11.726 -13.591 -20.627 1.00 67.94 173 VAL A C 1
ATOM 1290 O O . VAL A 1 173 ? -11.308 -14.441 -19.843 1.00 67.94 173 VAL A O 1
ATOM 1293 N N . VAL A 1 174 ? -11.653 -12.288 -20.363 1.00 72.31 174 VAL A N 1
ATOM 1294 C CA . VAL A 1 174 ? -11.095 -11.779 -19.107 1.00 72.31 174 VAL A CA 1
ATOM 1295 C C . VAL A 1 174 ? -12.092 -12.026 -17.979 1.00 72.31 174 VAL A C 1
ATOM 1297 O O . VAL A 1 174 ? -13.147 -11.397 -17.924 1.00 72.31 174 VAL A O 1
ATOM 1300 N N . HIS A 1 175 ? -11.773 -12.926 -17.050 1.00 63.00 175 HIS A N 1
ATOM 1301 C CA . HIS A 1 175 ? -12.673 -13.274 -15.938 1.00 63.00 175 HIS A CA 1
ATOM 1302 C C . HIS A 1 175 ? -12.447 -12.447 -14.662 1.00 63.00 175 HIS A C 1
ATOM 1304 O O . HIS A 1 175 ? -13.196 -12.583 -13.690 1.00 63.00 175 HIS A O 1
ATOM 1310 N N . HIS A 1 176 ? -11.464 -11.543 -14.670 1.00 60.59 176 HIS A N 1
ATOM 1311 C CA . HIS A 1 176 ? -11.229 -10.591 -13.583 1.00 60.59 176 HIS A CA 1
ATOM 1312 C C . HIS A 1 176 ? -12.443 -9.684 -13.380 1.00 60.59 176 HIS A C 1
ATOM 1314 O O . HIS A 1 176 ? -12.917 -9.068 -14.332 1.00 60.59 176 HIS A O 1
ATOM 1320 N N . ALA A 1 177 ? -12.932 -9.575 -12.136 1.00 49.66 177 ALA A N 1
ATOM 1321 C CA . ALA A 1 177 ? -14.179 -8.874 -11.776 1.00 49.66 177 ALA A CA 1
ATOM 1322 C C . ALA A 1 177 ? -14.242 -7.415 -12.252 1.00 49.66 177 ALA A C 1
ATOM 1324 O O . ALA A 1 177 ? -15.320 -6.833 -12.371 1.00 49.66 177 ALA A O 1
ATOM 1325 N N . HIS A 1 178 ? -13.073 -6.828 -12.493 1.00 54.38 178 HIS A N 1
ATOM 1326 C CA . HIS A 1 178 ? -12.884 -5.423 -12.805 1.00 54.38 178 HIS A CA 1
ATOM 1327 C C . HIS A 1 178 ? -12.015 -5.210 -14.052 1.00 54.38 178 HIS A C 1
ATOM 1329 O O . HIS A 1 178 ? -11.538 -4.103 -14.270 1.00 54.38 178 HIS A O 1
ATOM 1335 N N . GLY A 1 179 ? -11.811 -6.255 -14.864 1.00 61.09 179 GLY A N 1
ATOM 1336 C CA . GLY A 1 179 ? -10.981 -6.178 -16.066 1.00 61.09 179 GLY A CA 1
ATOM 1337 C C . GLY A 1 179 ? -9.470 -6.221 -15.800 1.00 61.09 179 GLY A C 1
ATOM 1338 O O . GLY A 1 179 ? -9.028 -6.633 -14.728 1.00 61.09 179 GLY A O 1
ATOM 1339 N N . LEU A 1 180 ? -8.670 -5.820 -16.792 1.00 66.69 180 LEU A N 1
ATOM 1340 C CA . LEU A 1 180 ? -7.197 -5.846 -16.750 1.00 66.69 180 LEU A CA 1
ATOM 1341 C C . LEU A 1 180 ? -6.629 -4.551 -16.147 1.00 66.69 180 LEU A C 1
ATOM 1343 O O . LEU A 1 180 ? -6.074 -3.698 -16.834 1.00 66.69 180 LEU A O 1
ATOM 1347 N N . HIS A 1 181 ? -6.801 -4.402 -14.834 1.00 69.44 181 HIS A N 1
ATOM 1348 C CA . HIS A 1 181 ? -6.236 -3.296 -14.052 1.00 69.44 181 HIS A CA 1
ATOM 1349 C C . HIS A 1 181 ? -4.835 -3.634 -13.494 1.00 69.44 181 HIS A C 1
ATOM 1351 O O . HIS A 1 181 ? -4.281 -4.690 -13.787 1.00 69.44 181 HIS A O 1
ATOM 1357 N N . ALA A 1 182 ? -4.273 -2.752 -12.656 1.00 55.03 182 ALA A N 1
ATOM 1358 C CA . ALA A 1 182 ? -2.872 -2.775 -12.210 1.00 55.03 182 ALA A CA 1
ATOM 1359 C C . ALA A 1 182 ? -2.334 -4.138 -11.745 1.00 55.03 182 ALA A C 1
ATOM 1361 O O . ALA A 1 182 ? -1.267 -4.538 -12.181 1.00 55.03 182 ALA A O 1
ATOM 1362 N N . ARG A 1 183 ? -3.064 -4.875 -10.899 1.00 61.53 183 ARG A N 1
ATOM 1363 C CA . ARG A 1 183 ? -2.600 -6.149 -10.325 1.00 61.53 183 ARG A CA 1
ATOM 1364 C C . ARG A 1 183 ? -2.626 -7.313 -11.332 1.00 61.53 183 ARG A C 1
ATOM 1366 O O . ARG A 1 183 ? -1.577 -7.916 -11.520 1.00 61.53 183 ARG A O 1
ATOM 1373 N N . PRO A 1 184 ? -3.727 -7.591 -12.064 1.00 61.94 184 PRO A N 1
ATOM 1374 C CA . PRO A 1 184 ? -3.697 -8.528 -13.189 1.00 61.94 184 PRO A CA 1
ATOM 1375 C C . PRO A 1 184 ? -2.653 -8.164 -14.250 1.00 61.94 184 PRO A C 1
ATOM 1377 O O . PRO A 1 184 ? -1.954 -9.045 -14.735 1.00 61.94 184 PRO A O 1
ATOM 1380 N N . ALA A 1 185 ? -2.506 -6.876 -14.577 1.00 69.31 185 ALA A N 1
ATOM 1381 C CA . ALA A 1 185 ? -1.508 -6.410 -15.537 1.00 69.31 185 ALA A CA 1
ATOM 1382 C C . ALA A 1 185 ? -0.068 -6.627 -15.027 1.00 69.31 185 ALA A C 1
ATOM 1384 O O . ALA A 1 185 ? 0.764 -7.134 -15.772 1.00 69.31 185 ALA A O 1
ATOM 1385 N N . ALA A 1 186 ? 0.201 -6.344 -13.747 1.00 61.84 186 ALA A N 1
ATOM 1386 C CA . ALA A 1 186 ? 1.483 -6.603 -13.087 1.00 61.84 186 ALA A CA 1
ATOM 1387 C C . ALA A 1 186 ? 1.797 -8.100 -12.985 1.00 61.84 186 ALA A C 1
ATOM 1389 O O . ALA A 1 186 ? 2.933 -8.505 -13.183 1.00 61.84 186 ALA A O 1
ATOM 1390 N N . LEU A 1 187 ? 0.802 -8.951 -12.712 1.00 68.94 187 LEU A N 1
ATOM 1391 C CA . LEU A 1 187 ? 0.983 -10.407 -12.685 1.00 68.94 187 LEU A CA 1
ATOM 1392 C C . LEU A 1 187 ? 1.349 -10.951 -14.070 1.00 68.94 187 LEU A C 1
ATOM 1394 O O . LEU A 1 187 ? 2.211 -11.823 -14.178 1.00 68.94 187 LEU A O 1
ATOM 1398 N N . VAL A 1 188 ? 0.725 -10.419 -15.124 1.00 73.44 188 VAL A N 1
ATOM 1399 C CA . VAL A 1 188 ? 1.063 -10.755 -16.513 1.00 73.44 188 VAL A CA 1
ATOM 1400 C C . VAL A 1 188 ? 2.476 -10.282 -16.854 1.00 73.44 188 VAL A C 1
ATOM 1402 O O . VAL A 1 188 ? 3.272 -11.081 -17.345 1.00 73.44 188 VAL A O 1
ATOM 1405 N N . ALA A 1 189 ? 2.821 -9.033 -16.534 1.00 73.31 189 ALA A N 1
ATOM 1406 C CA . ALA A 1 189 ? 4.162 -8.496 -16.750 1.00 73.31 189 ALA A CA 1
ATOM 1407 C C . ALA A 1 189 ? 5.227 -9.296 -15.975 1.00 73.31 189 ALA A C 1
ATOM 1409 O O . ALA A 1 189 ? 6.240 -9.705 -16.545 1.00 73.31 189 ALA A O 1
ATOM 1410 N N . ALA A 1 190 ? 4.954 -9.629 -14.711 1.00 67.00 190 ALA A N 1
ATOM 1411 C CA . ALA A 1 190 ? 5.815 -10.434 -13.854 1.00 67.00 190 ALA A CA 1
ATOM 1412 C C . ALA A 1 190 ? 6.062 -11.841 -14.405 1.00 67.00 190 ALA A C 1
ATOM 1414 O O . ALA A 1 190 ? 7.200 -12.311 -14.393 1.00 67.00 190 ALA A O 1
ATOM 1415 N N . ALA A 1 191 ? 5.017 -12.503 -14.907 1.00 70.50 191 ALA A N 1
ATOM 1416 C CA . ALA A 1 191 ? 5.122 -13.833 -15.502 1.00 70.50 191 ALA A CA 1
ATOM 1417 C C . ALA A 1 191 ? 5.948 -13.838 -16.799 1.00 70.50 191 ALA A C 1
ATOM 1419 O O . ALA A 1 191 ? 6.529 -14.862 -17.157 1.00 70.50 191 ALA A O 1
ATOM 1420 N N . LEU A 1 192 ? 6.030 -12.694 -17.482 1.00 73.88 192 LEU A N 1
ATOM 1421 C CA . LEU A 1 192 ? 6.765 -12.524 -18.733 1.00 73.88 192 LEU A CA 1
ATOM 1422 C C . LEU A 1 192 ? 8.206 -12.020 -18.551 1.00 73.88 192 LEU A C 1
ATOM 1424 O O . LEU A 1 192 ? 8.929 -11.953 -19.547 1.00 73.88 192 LEU A O 1
ATOM 1428 N N . ARG A 1 193 ? 8.653 -11.711 -17.319 1.00 66.88 193 ARG A N 1
ATOM 1429 C CA . ARG A 1 193 ? 10.023 -11.222 -17.040 1.00 66.88 193 ARG A CA 1
ATOM 1430 C C . ARG A 1 193 ? 11.117 -12.202 -17.483 1.00 66.88 193 ARG A C 1
ATOM 1432 O O . ARG A 1 193 ? 12.130 -11.770 -18.014 1.00 66.88 193 ARG A O 1
ATOM 1439 N N . ASN A 1 194 ? 10.879 -13.508 -17.340 1.00 66.00 194 ASN A N 1
ATOM 1440 C CA . ASN A 1 194 ? 11.860 -14.562 -17.647 1.00 66.00 194 ASN A CA 1
ATOM 1441 C C . ASN A 1 194 ? 11.608 -15.255 -18.999 1.00 66.00 194 ASN A C 1
ATOM 1443 O O . ASN A 1 194 ? 12.133 -16.340 -19.248 1.00 66.00 194 ASN A O 1
ATOM 1447 N N . VAL A 1 195 ? 10.760 -14.682 -19.858 1.00 73.44 195 VAL A N 1
ATOM 1448 C CA . VAL A 1 195 ? 10.360 -15.295 -21.132 1.00 73.44 195 VAL A CA 1
ATOM 1449 C C . VAL A 1 195 ? 10.797 -14.405 -22.279 1.00 73.44 195 VAL A C 1
ATOM 1451 O O . VAL A 1 195 ? 10.408 -13.247 -22.327 1.00 73.44 195 VAL A O 1
ATOM 1454 N N . SER A 1 196 ? 11.555 -14.935 -23.240 1.00 67.94 196 SER A N 1
ATOM 1455 C CA . SER A 1 196 ? 12.111 -14.136 -24.343 1.00 67.94 196 SER A CA 1
ATOM 1456 C C . SER A 1 196 ? 11.095 -13.764 -25.434 1.00 67.94 196 SER A C 1
ATOM 1458 O O . SER A 1 196 ? 11.372 -12.866 -26.226 1.00 67.94 196 SER A O 1
ATOM 1460 N N . ALA A 1 197 ? 9.926 -14.413 -25.484 1.00 73.25 197 ALA A N 1
ATOM 1461 C CA . ALA A 1 197 ? 8.889 -14.141 -26.483 1.00 73.25 197 ALA A CA 1
ATOM 1462 C C . ALA A 1 197 ? 8.230 -12.760 -26.288 1.00 73.25 197 ALA A C 1
ATOM 1464 O O . ALA A 1 197 ? 7.911 -12.371 -25.164 1.00 73.25 197 ALA A O 1
ATOM 1465 N N . GLU A 1 198 ? 7.996 -12.036 -27.386 1.00 75.44 198 GLU A N 1
ATOM 1466 C CA . GLU A 1 198 ? 7.208 -10.798 -27.383 1.00 75.44 198 GLU A CA 1
ATOM 1467 C C . GLU A 1 198 ? 5.728 -11.163 -27.273 1.00 75.44 198 GLU A C 1
ATOM 1469 O O . GLU A 1 198 ? 5.237 -11.965 -28.066 1.00 75.44 198 GLU A O 1
ATOM 1474 N N . VAL A 1 199 ? 5.014 -10.579 -26.309 1.00 80.94 199 VAL A N 1
ATOM 1475 C CA . VAL A 1 199 ? 3.585 -10.840 -26.096 1.00 80.94 199 VAL A CA 1
ATOM 1476 C C . VAL A 1 199 ? 2.808 -9.534 -26.181 1.00 80.94 199 VAL A C 1
ATOM 1478 O O . VAL A 1 199 ? 3.128 -8.563 -25.494 1.00 80.94 199 VAL A O 1
ATOM 1481 N N . ARG A 1 200 ? 1.767 -9.509 -27.014 1.00 81.88 200 ARG A N 1
ATOM 1482 C CA . ARG A 1 200 ? 0.875 -8.361 -27.199 1.00 81.88 200 ARG A CA 1
ATOM 1483 C C . ARG A 1 200 ? -0.557 -8.700 -26.833 1.00 81.88 200 ARG A C 1
ATOM 1485 O O . ARG A 1 200 ? -1.058 -9.768 -27.177 1.00 81.88 200 ARG A O 1
ATOM 1492 N N . VAL A 1 201 ? -1.214 -7.750 -26.176 1.00 81.00 201 VAL A N 1
ATOM 1493 C CA . VAL A 1 201 ? -2.643 -7.791 -25.859 1.00 81.00 201 VAL A CA 1
ATOM 1494 C C . VAL A 1 201 ? -3.386 -6.884 -26.830 1.00 81.00 201 VAL A C 1
ATOM 1496 O O . VAL A 1 201 ? -3.036 -5.714 -26.967 1.00 81.00 201 VAL A O 1
ATOM 1499 N N . TYR A 1 202 ? -4.421 -7.403 -27.484 1.00 78.94 202 TYR A N 1
ATOM 1500 C CA . TYR A 1 202 ? -5.278 -6.659 -28.403 1.00 78.94 202 TYR A CA 1
ATOM 1501 C C . TYR A 1 202 ? -6.688 -6.529 -27.829 1.00 78.94 202 TYR A C 1
ATOM 1503 O O . TYR A 1 202 ? -7.351 -7.534 -27.558 1.00 78.94 202 TYR A O 1
ATOM 1511 N N . ALA A 1 203 ? -7.156 -5.288 -27.688 1.00 77.50 203 ALA A N 1
ATOM 1512 C CA . ALA A 1 203 ? -8.509 -4.966 -27.245 1.00 77.50 203 ALA A CA 1
ATOM 1513 C C . ALA A 1 203 ? -8.973 -3.610 -27.794 1.00 77.50 203 ALA A C 1
ATOM 1515 O O . ALA A 1 203 ? -8.184 -2.676 -27.934 1.00 77.50 203 ALA A O 1
ATOM 1516 N N . HIS A 1 204 ? -10.266 -3.492 -28.110 1.00 72.88 204 HIS A N 1
ATOM 1517 C CA . HIS A 1 204 ? -10.886 -2.263 -28.637 1.00 72.88 204 HIS A CA 1
ATOM 1518 C C . HIS A 1 204 ? -10.142 -1.636 -29.837 1.00 72.88 204 HIS A C 1
ATOM 1520 O O . HIS A 1 204 ? -10.005 -0.417 -29.921 1.00 72.88 204 HIS A O 1
ATOM 1526 N N . GLY A 1 205 ? -9.603 -2.461 -30.744 1.00 65.69 205 GLY A N 1
ATOM 1527 C CA . GLY A 1 205 ? -8.836 -1.993 -31.910 1.00 65.69 205 GLY A CA 1
ATOM 1528 C C . GLY A 1 205 ? -7.459 -1.396 -31.583 1.00 65.69 205 GLY A C 1
ATOM 1529 O O . GLY A 1 205 ? -6.807 -0.851 -32.470 1.00 65.69 205 GLY A O 1
ATOM 1530 N N . ARG A 1 206 ? -7.008 -1.499 -30.328 1.00 74.88 206 ARG A N 1
ATOM 1531 C CA . ARG A 1 206 ? -5.700 -1.050 -29.838 1.00 74.88 206 ARG A CA 1
ATOM 1532 C C . ARG A 1 206 ? -4.874 -2.254 -29.383 1.00 74.88 206 ARG A C 1
ATOM 1534 O O . ARG A 1 206 ? -5.426 -3.301 -29.044 1.00 74.88 206 ARG A O 1
ATOM 1541 N N . SER A 1 207 ? -3.553 -2.102 -29.378 1.00 81.88 207 SER A N 1
ATOM 1542 C CA . SER A 1 207 ? -2.612 -3.127 -28.918 1.00 81.88 207 SER A CA 1
ATOM 1543 C C . SER A 1 207 ? -1.698 -2.579 -27.830 1.00 81.88 207 SER A C 1
ATOM 1545 O O . SER A 1 207 ? -1.237 -1.446 -27.959 1.00 81.88 207 SER A O 1
ATOM 1547 N N . ALA A 1 208 ? -1.391 -3.387 -26.819 1.00 80.00 208 ALA A N 1
ATOM 1548 C CA . ALA A 1 208 ? -0.428 -3.061 -25.770 1.00 80.00 208 ALA A CA 1
ATOM 1549 C C . ALA A 1 208 ? 0.621 -4.162 -25.600 1.00 80.00 208 ALA A C 1
ATOM 1551 O O . ALA A 1 208 ? 0.337 -5.344 -25.814 1.00 80.00 208 ALA A O 1
ATOM 1552 N N . ASN A 1 209 ? 1.823 -3.762 -25.186 1.00 83.38 209 ASN A N 1
ATOM 1553 C CA . ASN A 1 209 ? 2.877 -4.670 -24.753 1.00 83.38 209 ASN A CA 1
ATOM 1554 C C . ASN A 1 209 ? 2.462 -5.342 -23.437 1.00 83.38 209 ASN A C 1
ATOM 1556 O O . ASN A 1 209 ? 2.241 -4.655 -22.444 1.00 83.38 209 ASN A O 1
ATOM 1560 N N . ALA A 1 210 ? 2.371 -6.674 -23.411 1.00 79.69 210 ALA A N 1
ATOM 1561 C CA . ALA A 1 210 ? 1.954 -7.410 -22.217 1.00 79.69 210 ALA A CA 1
ATOM 1562 C C . ALA A 1 210 ? 2.987 -7.353 -21.074 1.00 79.69 210 ALA A C 1
ATOM 1564 O O . ALA A 1 210 ? 2.645 -7.669 -19.937 1.00 79.69 210 ALA A O 1
ATOM 1565 N N . ARG A 1 211 ? 4.236 -6.947 -21.357 1.00 82.81 211 ARG A N 1
ATOM 1566 C CA . ARG A 1 211 ? 5.269 -6.699 -20.336 1.00 82.81 211 ARG A CA 1
ATOM 1567 C C . ARG A 1 211 ? 5.151 -5.330 -19.663 1.00 82.81 211 ARG A C 1
ATOM 1569 O O . ARG A 1 211 ? 5.801 -5.119 -18.647 1.00 82.81 211 ARG A O 1
ATOM 1576 N N . SER A 1 212 ? 4.356 -4.413 -20.213 1.00 81.19 212 SER A N 1
ATOM 1577 C CA . SER A 1 212 ? 4.068 -3.127 -19.579 1.00 81.19 212 SER A CA 1
ATOM 1578 C C . SER A 1 212 ? 2.705 -3.190 -18.911 1.00 81.19 212 SER A C 1
ATOM 1580 O O . SER A 1 212 ? 1.659 -3.229 -19.569 1.00 81.19 212 SER A O 1
ATOM 1582 N N . ALA A 1 213 ? 2.712 -3.174 -17.581 1.00 79.69 213 ALA A N 1
ATOM 1583 C CA . ALA A 1 213 ? 1.485 -3.098 -16.810 1.00 79.69 213 ALA A CA 1
ATOM 1584 C C . ALA A 1 213 ? 0.717 -1.805 -17.145 1.00 79.69 213 ALA A C 1
ATOM 1586 O O . ALA A 1 213 ? -0.511 -1.821 -17.253 1.00 79.69 213 ALA A O 1
ATOM 1587 N N . VAL A 1 214 ? 1.430 -0.697 -17.382 1.00 79.50 214 VAL A N 1
ATOM 1588 C CA . VAL A 1 214 ? 0.843 0.609 -17.717 1.00 79.50 214 VAL A CA 1
ATOM 1589 C C . VAL A 1 214 ? 0.132 0.593 -19.070 1.00 79.50 214 VAL A C 1
ATOM 1591 O O . VAL A 1 214 ?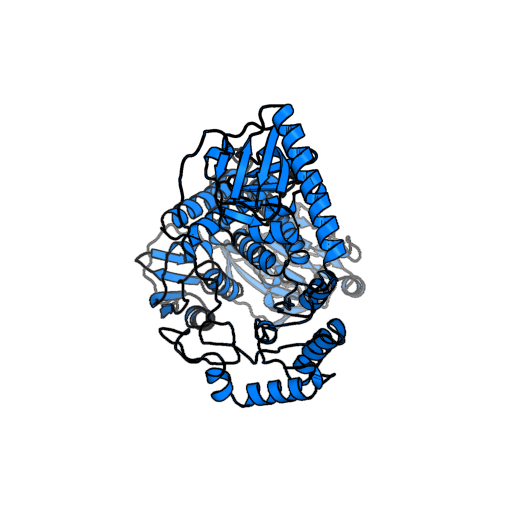 -1.009 1.057 -19.170 1.00 79.50 214 VAL A O 1
ATOM 1594 N N . SER A 1 215 ? 0.745 0.013 -20.101 1.00 77.75 215 SER A N 1
ATOM 1595 C CA . SER A 1 215 ? 0.143 -0.061 -21.436 1.00 77.75 215 SER A CA 1
ATOM 1596 C C . SER A 1 215 ? -1.040 -1.024 -21.493 1.00 77.75 215 SER A C 1
ATOM 1598 O O . SER A 1 215 ? -2.040 -0.720 -22.149 1.00 77.75 215 SER A O 1
ATOM 1600 N N . VAL A 1 216 ? -0.983 -2.149 -20.770 1.00 78.88 216 VAL A N 1
ATOM 1601 C CA . VAL A 1 216 ? -2.119 -3.080 -20.654 1.00 78.88 216 VAL A CA 1
ATOM 1602 C C . VAL A 1 216 ? -3.314 -2.403 -19.980 1.00 78.88 216 VAL A C 1
ATOM 1604 O O . VAL A 1 216 ? -4.432 -2.509 -20.487 1.00 78.88 216 VAL A O 1
ATOM 1607 N N . MET A 1 217 ? -3.093 -1.637 -18.904 1.00 77.81 217 MET A N 1
ATOM 1608 C CA . MET A 1 217 ? -4.156 -0.841 -18.273 1.00 77.81 217 MET A CA 1
ATOM 1609 C C . MET A 1 217 ? -4.751 0.200 -19.233 1.00 77.81 217 MET A C 1
ATOM 1611 O O . MET A 1 217 ? -5.966 0.395 -19.257 1.00 77.81 217 MET A O 1
ATOM 1615 N N . GLY A 1 218 ? -3.917 0.834 -20.066 1.00 75.44 218 GLY A N 1
ATOM 1616 C CA . GLY A 1 218 ? -4.339 1.826 -21.063 1.00 75.44 218 GLY A CA 1
ATOM 1617 C C . GLY A 1 218 ? -5.323 1.299 -22.121 1.00 75.44 218 GLY A C 1
ATOM 1618 O O . GLY A 1 218 ? -6.021 2.091 -22.768 1.00 75.44 218 GLY A O 1
ATOM 1619 N N . LEU A 1 219 ? -5.436 -0.026 -22.280 1.00 77.69 219 LEU A N 1
ATOM 1620 C CA . LEU A 1 219 ? -6.445 -0.643 -23.142 1.00 77.69 219 LEU A CA 1
ATOM 1621 C C . LEU A 1 219 ? -7.863 -0.544 -22.566 1.00 77.69 219 LEU A C 1
ATOM 1623 O O . LEU A 1 219 ? -8.810 -0.572 -23.349 1.00 77.69 219 LEU A O 1
ATOM 1627 N N . GLY A 1 220 ? -8.027 -0.368 -21.249 1.00 70.38 220 GLY A N 1
ATOM 1628 C CA . GLY A 1 220 ? -9.337 -0.192 -20.611 1.00 70.38 220 GLY A CA 1
ATOM 1629 C C . GLY A 1 220 ? -10.242 -1.430 -20.653 1.00 70.38 220 GLY A C 1
ATOM 1630 O O . GLY A 1 220 ? -11.462 -1.285 -20.618 1.00 70.38 220 GLY A O 1
ATOM 1631 N N . ILE A 1 221 ? -9.648 -2.624 -20.746 1.00 76.81 221 ILE A N 1
ATOM 1632 C CA . ILE A 1 221 ? -10.356 -3.905 -20.885 1.00 76.81 221 ILE A CA 1
ATOM 1633 C C . ILE A 1 221 ? -11.187 -4.190 -19.636 1.00 76.81 221 ILE A C 1
ATOM 1635 O O . ILE A 1 221 ? -10.648 -4.203 -18.526 1.00 76.81 221 ILE A O 1
ATOM 1639 N N . ARG A 1 222 ? -12.476 -4.490 -19.816 1.00 74.56 222 ARG A N 1
ATOM 1640 C CA . ARG A 1 222 ? -13.437 -4.767 -18.737 1.00 74.56 222 ARG A CA 1
ATOM 1641 C C . ARG A 1 222 ? -13.609 -6.262 -18.469 1.00 74.56 222 ARG A C 1
ATOM 1643 O O . ARG A 1 222 ? -13.185 -7.131 -19.227 1.00 74.56 222 ARG A O 1
ATOM 1650 N N . ALA A 1 223 ? -14.265 -6.568 -17.353 1.00 67.75 223 ALA A N 1
ATOM 1651 C CA . ALA A 1 223 ? -14.654 -7.930 -17.012 1.00 67.75 223 ALA A CA 1
ATOM 1652 C C . ALA A 1 223 ? -15.561 -8.533 -18.097 1.00 67.75 223 ALA A C 1
ATOM 1654 O O . ALA A 1 223 ? -16.516 -7.895 -18.536 1.00 67.75 223 ALA A O 1
ATOM 1655 N N . ARG A 1 224 ? -15.305 -9.794 -18.452 1.00 65.06 224 ARG A N 1
ATOM 1656 C CA . ARG A 1 224 ? -16.007 -10.588 -19.475 1.00 65.06 224 ARG A CA 1
ATOM 1657 C C . ARG A 1 224 ? -15.832 -10.101 -20.914 1.00 65.06 224 ARG A C 1
ATOM 1659 O O . ARG A 1 224 ? -16.558 -10.561 -21.793 1.00 65.06 224 ARG A O 1
ATOM 1666 N N . GLU A 1 225 ? -14.873 -9.219 -21.177 1.00 74.06 225 GLU A N 1
ATOM 1667 C CA . GLU A 1 225 ? -14.507 -8.870 -22.548 1.00 74.06 225 GLU A CA 1
ATOM 1668 C C . GLU A 1 225 ? -13.568 -9.917 -23.150 1.00 74.06 225 GLU A C 1
ATOM 1670 O O . GLU A 1 225 ? -12.740 -10.519 -22.461 1.00 74.06 225 GLU A O 1
ATOM 1675 N N . THR A 1 226 ? -13.738 -10.154 -24.450 1.00 73.19 226 THR A N 1
ATOM 1676 C CA . THR A 1 226 ? -12.871 -11.046 -25.221 1.00 73.19 226 THR A CA 1
ATOM 1677 C C . THR A 1 226 ? -11.675 -10.250 -25.713 1.00 73.19 226 THR A C 1
ATOM 1679 O O . THR A 1 226 ? -11.841 -9.211 -26.354 1.00 73.19 226 THR A O 1
ATOM 1682 N N . ILE A 1 227 ? -10.479 -10.738 -25.410 1.00 81.31 227 ILE A N 1
ATOM 1683 C CA . ILE A 1 227 ? -9.219 -10.151 -25.859 1.00 81.31 227 ILE A CA 1
ATOM 1684 C C . ILE A 1 227 ? -8.435 -11.173 -26.668 1.00 81.31 227 ILE A C 1
ATOM 1686 O O . ILE A 1 227 ? -8.565 -12.379 -26.455 1.00 81.31 227 ILE A O 1
ATOM 1690 N N . ALA A 1 228 ? -7.599 -10.683 -27.579 1.00 76.06 228 ALA A N 1
ATOM 1691 C CA . ALA A 1 228 ? -6.659 -11.527 -28.300 1.00 76.06 228 ALA A CA 1
ATOM 1692 C C . ALA A 1 228 ? -5.248 -11.324 -27.742 1.00 76.06 228 ALA A C 1
ATOM 1694 O O . ALA A 1 228 ? -4.781 -10.191 -27.618 1.00 76.06 228 ALA A O 1
ATOM 1695 N N . LEU A 1 229 ? -4.569 -12.423 -27.430 1.00 78.38 229 LEU A N 1
ATOM 1696 C CA . LEU A 1 229 ? -3.141 -12.440 -27.149 1.00 78.38 229 LEU A CA 1
ATOM 1697 C C . LEU A 1 229 ? -2.391 -12.928 -28.375 1.00 78.38 229 LEU A C 1
ATOM 1699 O O . LEU A 1 229 ? -2.791 -13.909 -29.000 1.00 78.38 229 LEU A O 1
ATOM 1703 N N . GLU A 1 230 ? -1.277 -12.282 -28.677 1.00 79.31 230 GLU A N 1
ATOM 1704 C CA . GLU A 1 230 ? -0.342 -12.728 -29.701 1.00 79.31 230 GLU A CA 1
ATOM 1705 C C . GLU A 1 230 ? 1.048 -12.856 -29.085 1.00 79.31 230 GLU A C 1
ATOM 1707 O O . GLU A 1 230 ? 1.559 -11.883 -28.533 1.00 79.31 230 GLU A O 1
ATOM 1712 N N . ALA A 1 231 ? 1.654 -14.040 -29.180 1.00 76.69 231 ALA A N 1
ATOM 1713 C CA . ALA A 1 231 ? 3.035 -14.275 -28.775 1.00 76.69 231 ALA A CA 1
ATOM 1714 C C . ALA A 1 231 ? 3.912 -14.580 -29.997 1.00 76.69 231 ALA A C 1
ATOM 1716 O O . ALA A 1 231 ? 3.541 -15.387 -30.854 1.00 76.69 231 ALA A O 1
ATOM 1717 N N . ARG A 1 232 ? 5.085 -13.945 -30.072 1.00 77.50 232 ARG A N 1
ATOM 1718 C CA . ARG A 1 232 ? 6.069 -14.106 -31.152 1.00 77.50 232 ARG A CA 1
ATOM 1719 C C . ARG A 1 232 ? 7.441 -14.431 -30.561 1.00 77.50 232 ARG A C 1
ATOM 1721 O O . ARG A 1 232 ? 7.976 -13.656 -29.772 1.00 77.50 232 ARG A O 1
ATOM 1728 N N . GLY A 1 233 ? 8.026 -15.566 -30.945 1.00 70.56 233 GLY A N 1
ATOM 1729 C CA . GLY A 1 233 ? 9.370 -15.971 -30.509 1.00 70.56 233 GLY A CA 1
ATOM 1730 C C . GLY A 1 233 ? 9.511 -17.470 -30.235 1.00 70.56 233 GLY A C 1
ATOM 1731 O O . GLY A 1 233 ? 8.551 -18.224 -30.354 1.00 70.56 233 GLY A O 1
ATOM 1732 N N . LEU A 1 234 ? 10.720 -17.895 -29.852 1.00 58.53 234 LEU A N 1
ATOM 1733 C CA . LEU A 1 234 ? 11.082 -19.308 -29.633 1.00 58.53 234 LEU A CA 1
ATOM 1734 C C . LEU A 1 234 ? 10.300 -19.984 -28.487 1.00 58.53 234 LEU A C 1
ATOM 1736 O O . LEU A 1 234 ? 10.108 -21.194 -28.522 1.00 58.53 234 LEU A O 1
ATOM 1740 N N . ASP A 1 235 ? 9.807 -19.209 -27.514 1.00 68.62 235 ASP A N 1
ATOM 1741 C CA . ASP A 1 235 ? 9.008 -19.683 -26.371 1.00 68.62 235 ASP A CA 1
ATOM 1742 C C . ASP A 1 235 ? 7.544 -19.183 -26.414 1.00 68.62 235 ASP A C 1
ATOM 1744 O O . ASP A 1 235 ? 6.902 -19.044 -25.371 1.00 68.62 235 ASP A O 1
ATOM 1748 N N . ALA A 1 236 ? 7.000 -18.886 -27.605 1.00 67.75 236 ALA A N 1
ATOM 1749 C CA . ALA A 1 236 ? 5.653 -18.318 -27.768 1.00 67.75 236 ALA A CA 1
ATOM 1750 C C . ALA A 1 236 ? 4.541 -19.160 -27.105 1.00 67.75 236 ALA A C 1
ATOM 1752 O O . ALA A 1 236 ? 3.666 -18.606 -26.437 1.00 67.75 236 ALA A O 1
ATOM 1753 N N . ASP A 1 237 ? 4.610 -20.490 -27.205 1.00 65.88 237 ASP A N 1
ATOM 1754 C CA . ASP A 1 237 ? 3.644 -21.394 -26.563 1.00 65.88 237 ASP A CA 1
ATOM 1755 C C . ASP A 1 237 ? 3.743 -21.372 -25.030 1.00 65.88 237 ASP A C 1
ATOM 1757 O O . ASP A 1 237 ? 2.727 -21.344 -24.335 1.00 65.88 237 ASP A O 1
ATOM 1761 N N . LYS A 1 238 ? 4.966 -21.324 -24.481 1.00 68.94 238 LYS A N 1
ATOM 1762 C CA . LYS A 1 238 ? 5.189 -21.241 -23.026 1.00 68.94 238 LYS A CA 1
ATOM 1763 C C . LYS A 1 238 ? 4.724 -19.896 -22.468 1.00 68.94 238 LYS A C 1
ATOM 1765 O O . LYS A 1 238 ? 4.119 -19.863 -21.400 1.00 68.94 238 LYS A O 1
ATOM 1770 N N . ALA A 1 239 ? 4.962 -18.803 -23.198 1.00 68.56 239 ALA A N 1
ATOM 1771 C CA . ALA A 1 239 ? 4.469 -17.471 -22.853 1.00 68.56 239 ALA A CA 1
ATOM 1772 C C . ALA A 1 239 ? 2.939 -17.449 -22.724 1.00 68.56 239 ALA A C 1
ATOM 1774 O O . ALA A 1 239 ? 2.409 -17.000 -21.708 1.00 68.56 239 ALA A O 1
ATOM 1775 N N . LEU A 1 240 ? 2.219 -17.977 -23.720 1.00 68.75 240 LEU A N 1
ATOM 1776 C CA . LEU A 1 240 ? 0.755 -18.022 -23.675 1.00 68.75 240 LEU A CA 1
ATOM 1777 C C . LEU A 1 240 ? 0.236 -18.979 -22.600 1.00 68.75 240 LEU A C 1
ATOM 1779 O O . LEU A 1 240 ? -0.752 -18.658 -21.945 1.00 68.75 240 LEU A O 1
ATOM 1783 N N . ALA A 1 241 ? 0.915 -20.103 -22.360 1.00 68.06 241 ALA A N 1
ATOM 1784 C CA . ALA A 1 241 ? 0.558 -21.038 -21.294 1.00 68.06 241 ALA A CA 1
ATOM 1785 C C . ALA A 1 241 ? 0.732 -20.448 -19.880 1.00 68.06 241 ALA A C 1
ATOM 1787 O O . ALA A 1 241 ? 0.003 -20.839 -18.972 1.00 68.06 241 ALA A O 1
ATOM 1788 N N . LEU A 1 242 ? 1.656 -19.499 -19.687 1.00 70.62 242 LEU A N 1
ATOM 1789 C CA . LEU A 1 242 ? 1.832 -18.770 -18.424 1.00 70.62 242 LEU A CA 1
ATOM 1790 C C . LEU A 1 242 ? 0.802 -17.645 -18.253 1.00 70.62 242 LEU A C 1
ATOM 1792 O O . LEU A 1 242 ? 0.289 -17.437 -17.156 1.00 70.62 242 LEU A O 1
ATOM 1796 N N . VAL A 1 243 ? 0.479 -16.930 -19.334 1.00 71.12 243 VAL A N 1
ATOM 1797 C CA . VAL A 1 243 ? -0.394 -15.744 -19.295 1.00 71.12 243 VAL A CA 1
ATOM 1798 C C . VAL A 1 243 ? -1.884 -16.107 -19.324 1.00 71.12 243 VAL A C 1
ATOM 1800 O O . VAL A 1 243 ? -2.682 -15.480 -18.625 1.00 71.12 243 VAL A O 1
ATOM 1803 N N . ALA A 1 244 ? -2.284 -17.132 -20.083 1.00 66.75 244 ALA A N 1
ATOM 1804 C CA . ALA A 1 244 ? -3.691 -17.507 -20.235 1.00 66.75 244 ALA A CA 1
ATOM 1805 C C . ALA A 1 244 ? -4.381 -17.901 -18.908 1.00 66.75 244 ALA A C 1
ATOM 1807 O O . ALA A 1 244 ? -5.500 -17.440 -18.687 1.00 66.75 244 ALA A O 1
ATOM 1808 N N . PRO A 1 245 ? -3.756 -18.653 -17.977 1.00 63.19 245 PRO A N 1
ATOM 1809 C CA . PRO A 1 245 ? -4.347 -18.937 -16.666 1.00 63.19 245 PRO A CA 1
ATOM 1810 C C . PRO A 1 245 ? -4.460 -17.692 -15.774 1.00 63.19 245 PRO A C 1
ATOM 1812 O O . PRO A 1 245 ? -5.458 -17.527 -15.074 1.00 63.19 245 PRO A O 1
ATOM 1815 N N . LEU A 1 246 ? -3.474 -16.787 -15.834 1.00 65.56 246 LEU A N 1
ATOM 1816 C CA . LEU A 1 246 ? -3.464 -15.540 -15.056 1.00 65.56 246 LEU A CA 1
ATOM 1817 C C . LEU A 1 246 ? -4.576 -14.580 -15.489 1.00 65.56 246 LEU A C 1
ATOM 1819 O O . LEU A 1 246 ? -5.112 -13.844 -14.665 1.00 65.56 246 LEU A O 1
ATOM 1823 N N . LEU A 1 247 ? -4.954 -14.610 -16.767 1.00 63.69 247 LEU A N 1
ATOM 1824 C CA . LEU A 1 247 ? -6.074 -13.842 -17.313 1.00 63.69 247 LEU A CA 1
ATOM 1825 C C . LEU A 1 247 ? -7.420 -14.586 -17.224 1.00 63.69 247 LEU A C 1
ATOM 1827 O O . LEU A 1 247 ? -8.474 -13.946 -17.153 1.00 63.69 247 LEU A O 1
ATOM 1831 N N . GLY A 1 248 ? -7.372 -15.923 -17.214 1.00 52.47 248 GLY A N 1
ATOM 1832 C CA . GLY A 1 248 ? -8.516 -16.835 -17.246 1.00 52.47 248 GLY A CA 1
ATOM 1833 C C . GLY A 1 248 ? -9.114 -17.198 -15.882 1.00 52.47 248 GLY A C 1
ATOM 1834 O O . GLY A 1 248 ? -10.292 -17.548 -15.833 1.00 52.47 248 GLY A O 1
ATOM 1835 N N . GLY A 1 249 ? -8.384 -17.072 -14.766 1.00 43.41 249 GLY A N 1
ATOM 1836 C CA . GLY A 1 249 ? -9.011 -17.228 -13.450 1.00 43.41 249 GLY A CA 1
ATOM 1837 C C . GLY A 1 249 ? -8.087 -17.335 -12.237 1.00 43.41 249 GLY A C 1
ATOM 1838 O O . GLY A 1 249 ? -7.520 -18.388 -11.971 1.00 43.41 249 GLY A O 1
ATOM 1839 N N . ALA A 1 250 ? -8.088 -16.281 -11.419 1.00 29.53 250 ALA A N 1
ATOM 1840 C CA . ALA A 1 250 ? -8.042 -16.325 -9.955 1.00 29.53 250 ALA A CA 1
ATOM 1841 C C . ALA A 1 250 ? -8.546 -14.963 -9.446 1.00 29.53 250 ALA A C 1
ATOM 1843 O O . ALA A 1 250 ? -8.016 -13.927 -9.841 1.00 29.53 250 ALA A O 1
ATOM 1844 N N . GLN A 1 251 ? -9.608 -14.939 -8.633 1.00 34.28 251 GLN A N 1
ATOM 1845 C CA . GLN A 1 251 ? -10.173 -13.686 -8.124 1.00 34.28 251 GLN A CA 1
ATOM 1846 C C . GLN A 1 251 ? -9.472 -13.270 -6.827 1.00 34.28 251 GLN A C 1
ATOM 1848 O O . GLN A 1 251 ? -9.671 -13.875 -5.775 1.00 34.28 251 GLN A O 1
ATOM 1853 N N . GLU A 1 252 ? -8.713 -12.185 -6.901 1.00 25.72 252 GLU A N 1
ATOM 1854 C CA . GLU A 1 252 ? -8.477 -11.292 -5.770 1.00 25.72 252 GLU A CA 1
ATOM 1855 C C . GLU A 1 252 ? -9.659 -10.323 -5.664 1.00 25.72 252 GLU A C 1
ATOM 1857 O O . GLU A 1 252 ? -10.198 -9.851 -6.669 1.00 25.72 252 GLU A O 1
ATOM 1862 N N . ARG A 1 253 ? -10.097 -10.043 -4.435 1.00 26.44 253 ARG A N 1
ATOM 1863 C CA . ARG A 1 253 ? -11.151 -9.065 -4.151 1.00 26.44 253 ARG A CA 1
ATOM 1864 C C . ARG A 1 253 ? -10.552 -7.754 -3.679 1.00 26.44 253 ARG A C 1
ATOM 1866 O O . ARG A 1 253 ? -9.611 -7.745 -2.897 1.00 26.44 253 ARG A O 1
ATOM 1873 N N . THR A 1 254 ? -11.210 -6.667 -4.057 1.00 25.52 254 THR A N 1
ATOM 1874 C CA . THR A 1 254 ? -11.198 -5.397 -3.323 1.00 25.52 254 THR A CA 1
ATOM 1875 C C . THR A 1 254 ? -12.643 -4.953 -3.032 1.00 25.52 254 THR A C 1
ATOM 1877 O O . THR A 1 254 ? -13.578 -5.459 -3.663 1.00 25.52 254 THR A O 1
ATOM 1880 N N . PRO A 1 255 ? -12.843 -4.070 -2.033 1.00 24.72 255 PRO A N 1
ATOM 1881 C CA . PRO A 1 255 ? -14.134 -3.764 -1.417 1.00 24.72 255 PRO A CA 1
ATOM 1882 C C . PRO A 1 255 ? -15.084 -2.973 -2.321 1.00 24.72 255 PRO A C 1
ATOM 1884 O O . PRO A 1 255 ? -14.677 -2.277 -3.249 1.00 24.72 255 PRO A O 1
ATOM 1887 N N . ALA A 1 256 ? -16.375 -3.050 -1.998 1.00 24.66 256 ALA A N 1
ATOM 1888 C CA . ALA A 1 256 ? -17.429 -2.291 -2.655 1.00 24.66 256 ALA A CA 1
ATOM 1889 C C . ALA A 1 256 ? -17.280 -0.770 -2.418 1.00 24.66 256 ALA A C 1
ATOM 1891 O O . ALA A 1 256 ? -17.071 -0.357 -1.274 1.00 24.66 256 ALA A O 1
ATOM 1892 N N . PRO A 1 257 ? -17.463 0.082 -3.446 1.00 23.59 257 PRO A N 1
ATOM 1893 C CA . PRO A 1 257 ? -17.633 1.512 -3.244 1.00 23.59 257 PRO A CA 1
ATOM 1894 C C . PRO A 1 257 ? -19.010 1.757 -2.617 1.00 23.59 257 PRO A C 1
ATOM 1896 O O . PRO A 1 257 ? -20.047 1.563 -3.251 1.00 23.59 257 PRO A O 1
ATOM 1899 N N . CYS A 1 258 ? -19.024 2.172 -1.352 1.00 23.14 258 CYS A N 1
ATOM 1900 C CA . CYS A 1 258 ? -20.221 2.741 -0.751 1.00 23.14 258 CYS A CA 1
ATOM 1901 C C . CYS A 1 258 ? -20.377 4.165 -1.296 1.00 23.14 258 CYS A C 1
ATOM 1903 O O . CYS A 1 258 ? -19.426 4.948 -1.273 1.00 23.14 258 CYS A O 1
ATOM 1905 N N . ALA A 1 259 ? -21.555 4.471 -1.837 1.00 24.66 259 ALA A N 1
ATOM 1906 C CA . ALA A 1 259 ? -21.864 5.753 -2.448 1.00 24.66 259 ALA A CA 1
ATOM 1907 C C . ALA A 1 259 ? -21.544 6.910 -1.487 1.00 24.66 259 ALA A C 1
ATOM 1909 O O . ALA A 1 259 ? -22.085 6.989 -0.384 1.00 24.66 259 ALA A O 1
ATOM 1910 N N . ALA A 1 260 ? -20.666 7.812 -1.925 1.00 24.56 260 ALA A N 1
ATOM 1911 C CA . ALA A 1 260 ? -20.431 9.076 -1.251 1.00 24.56 260 ALA A CA 1
ATOM 1912 C C . ALA A 1 260 ? -21.714 9.913 -1.333 1.00 24.56 260 ALA A C 1
ATOM 1914 O O . ALA A 1 260 ? -22.095 10.391 -2.402 1.00 24.56 260 ALA A O 1
ATOM 1915 N N . ALA A 1 261 ? -22.397 10.069 -0.201 1.00 25.22 261 ALA A N 1
ATOM 1916 C CA . ALA A 1 261 ? -23.481 11.026 -0.072 1.00 25.22 261 ALA A CA 1
ATOM 1917 C C . ALA A 1 261 ? -22.890 12.440 -0.156 1.00 25.22 261 ALA A C 1
ATOM 1919 O O . ALA A 1 261 ? -22.208 12.900 0.760 1.00 25.22 261 ALA A O 1
ATOM 1920 N N . GLN A 1 262 ? -23.144 13.132 -1.266 1.00 26.25 262 GLN A N 1
ATOM 1921 C CA . GLN A 1 262 ? -22.908 14.566 -1.369 1.00 26.25 262 GLN A CA 1
ATOM 1922 C C . GLN A 1 262 ? -23.937 15.288 -0.495 1.00 26.25 262 GLN A C 1
ATOM 1924 O O . GLN A 1 262 ? -25.110 15.396 -0.843 1.00 26.25 262 GLN A O 1
ATOM 1929 N N . SER A 1 263 ? -23.490 15.781 0.656 1.00 27.20 263 SER A N 1
ATOM 1930 C CA . SER A 1 263 ? -24.231 16.731 1.479 1.00 27.20 263 SER A CA 1
ATOM 1931 C C . SER A 1 263 ? -23.492 18.065 1.450 1.00 27.20 263 SER A C 1
ATOM 1933 O O . SER A 1 263 ? -22.722 18.376 2.353 1.00 27.20 263 SER A O 1
ATOM 1935 N N . SER A 1 264 ? -23.727 18.875 0.419 1.00 27.03 264 SER A N 1
ATOM 1936 C CA . SER A 1 264 ? -23.357 20.290 0.443 1.00 27.03 264 SER A CA 1
ATOM 1937 C C . SER A 1 264 ? -24.531 21.101 0.995 1.00 27.03 264 SER A C 1
ATOM 1939 O O . SER A 1 264 ? -25.382 21.577 0.244 1.00 27.03 264 SER A O 1
ATOM 1941 N N . LYS A 1 265 ? -24.589 21.265 2.318 1.00 30.92 265 LYS A N 1
ATOM 1942 C CA . LYS A 1 265 ? -25.302 22.397 2.920 1.00 30.92 265 LYS A CA 1
ATOM 1943 C C . LYS A 1 265 ? -24.260 23.442 3.291 1.00 30.92 265 LYS A C 1
ATOM 1945 O O . LYS A 1 265 ? -23.522 23.267 4.253 1.00 30.92 265 LYS A O 1
ATOM 1950 N N . GLN A 1 266 ? -24.200 24.513 2.501 1.00 32.06 266 GLN A N 1
ATOM 1951 C CA . GLN A 1 266 ? -23.507 25.740 2.880 1.00 32.06 266 GLN A CA 1
ATOM 1952 C C . GLN A 1 266 ? -24.170 26.292 4.144 1.00 32.06 266 GLN A C 1
ATOM 1954 O O . GLN A 1 266 ? -25.298 26.780 4.102 1.00 32.06 266 GLN A O 1
ATOM 1959 N N . VAL A 1 267 ? -23.468 26.196 5.269 1.00 32.66 267 VAL A N 1
ATOM 1960 C CA . VAL A 1 267 ? -23.795 26.921 6.494 1.00 32.66 267 VAL A CA 1
ATOM 1961 C C . VAL A 1 267 ? -22.534 27.658 6.918 1.00 32.66 267 VAL A C 1
ATOM 1963 O O . VAL A 1 267 ? -21.598 27.031 7.391 1.00 32.66 267 VAL A O 1
ATOM 1966 N N . ALA A 1 268 ? -22.569 28.980 6.720 1.00 37.28 268 ALA A N 1
ATOM 1967 C CA . ALA A 1 268 ? -21.603 30.005 7.124 1.00 37.28 268 ALA A CA 1
ATOM 1968 C C . ALA A 1 268 ? -20.141 29.793 6.672 1.00 37.28 268 ALA A C 1
ATOM 1970 O O . ALA A 1 268 ? -19.531 28.763 6.922 1.00 37.28 268 ALA A O 1
ATOM 1971 N N . GLU A 1 269 ? -19.532 30.830 6.091 1.00 52.84 269 GLU A N 1
ATOM 1972 C CA . GLU A 1 269 ? -18.155 30.888 5.548 1.00 52.84 269 GLU A CA 1
ATOM 1973 C C . GLU A 1 269 ? -17.010 30.465 6.511 1.00 52.84 269 GLU A C 1
ATOM 1975 O O . GLU A 1 269 ? -15.841 30.525 6.139 1.00 52.84 269 GLU A O 1
ATOM 1980 N N . LYS A 1 270 ? -17.311 30.013 7.738 1.00 67.12 270 LYS A N 1
ATOM 1981 C CA . LYS A 1 270 ? -16.350 29.630 8.786 1.00 67.12 270 LYS A CA 1
ATOM 1982 C C . LYS A 1 270 ? -16.230 28.121 9.059 1.00 67.12 270 LYS A C 1
ATOM 1984 O O . LYS A 1 270 ? -15.284 27.735 9.748 1.00 67.12 270 LYS A O 1
ATOM 1989 N N . ILE A 1 271 ? -17.148 27.275 8.569 1.00 82.69 271 ILE A N 1
ATOM 1990 C CA . ILE A 1 271 ? -17.162 25.829 8.873 1.00 82.69 271 ILE A CA 1
ATOM 1991 C C . ILE A 1 271 ? -17.176 25.008 7.581 1.00 82.69 271 ILE A C 1
ATOM 1993 O O . ILE A 1 271 ? -18.098 25.096 6.774 1.00 82.69 271 ILE A O 1
ATOM 1997 N N . LEU A 1 272 ? -16.157 24.168 7.409 1.00 88.31 272 LEU A N 1
ATOM 1998 C CA . LEU A 1 272 ? -16.075 23.180 6.340 1.00 88.31 272 LEU A CA 1
ATOM 1999 C C . LEU A 1 272 ? -16.581 21.825 6.842 1.00 88.31 272 LEU A C 1
ATOM 2001 O O . LEU A 1 272 ? -16.393 21.465 8.004 1.00 88.31 272 LEU A O 1
ATOM 2005 N N . THR A 1 273 ? -17.234 21.075 5.958 1.00 89.88 273 THR A N 1
ATOM 2006 C CA . THR A 1 273 ? -17.767 19.737 6.245 1.00 89.88 273 THR A CA 1
ATOM 2007 C C . THR A 1 273 ? -17.019 18.696 5.431 1.00 89.88 273 THR A C 1
ATOM 2009 O O . THR A 1 273 ? -16.745 18.909 4.253 1.00 89.88 273 THR A O 1
ATOM 2012 N N . GLY A 1 274 ? -16.667 17.582 6.068 1.00 87.94 274 GLY A N 1
ATOM 2013 C CA . GLY A 1 274 ? -15.941 16.481 5.446 1.00 87.94 274 GLY A CA 1
ATOM 2014 C C . GLY A 1 274 ? -16.380 15.126 5.989 1.00 87.94 274 GLY A C 1
ATOM 2015 O O . GLY A 1 274 ? -17.188 15.024 6.912 1.00 87.94 274 GLY A O 1
ATOM 2016 N N . VAL A 1 275 ? -15.835 14.065 5.408 1.00 86.25 275 VAL A N 1
ATOM 2017 C CA . VAL A 1 275 ? -16.071 12.687 5.837 1.00 86.25 275 VAL A CA 1
ATOM 2018 C C . VAL A 1 275 ? -15.075 12.322 6.933 1.00 86.25 275 VAL A C 1
ATOM 2020 O O . VAL A 1 275 ? -13.871 12.540 6.797 1.00 86.25 275 VAL A O 1
ATOM 2023 N N . VAL A 1 276 ? -15.579 11.735 8.018 1.00 85.88 276 VAL A N 1
ATOM 2024 C CA . VAL A 1 276 ? -14.747 11.256 9.125 1.00 85.88 276 VAL A CA 1
ATOM 2025 C C . VAL A 1 276 ? -13.919 10.056 8.680 1.00 85.88 276 VAL A C 1
ATOM 2027 O O . VAL A 1 276 ? -14.466 9.011 8.332 1.00 85.88 276 VAL A O 1
ATOM 2030 N N . ALA A 1 277 ? -12.600 10.217 8.726 1.00 82.19 277 ALA A N 1
ATOM 2031 C CA . ALA A 1 277 ? -11.630 9.168 8.437 1.00 82.19 277 ALA A CA 1
ATOM 2032 C C . ALA A 1 277 ? -11.047 8.568 9.724 1.00 82.19 277 ALA A C 1
ATOM 2034 O O . ALA A 1 277 ? -10.982 7.352 9.867 1.00 82.19 277 ALA A O 1
ATOM 2035 N N . SER A 1 278 ? -10.687 9.417 10.688 1.00 81.75 278 SER A N 1
ATOM 2036 C CA . SER A 1 278 ? -10.226 9.004 12.016 1.00 81.75 278 SER A CA 1
ATOM 2037 C C . SER A 1 278 ? -10.852 9.913 13.062 1.00 81.75 278 SER A C 1
ATOM 2039 O O . SER A 1 278 ? -10.804 11.135 12.929 1.00 81.75 278 SER A O 1
ATOM 2041 N N . ARG A 1 279 ? -11.486 9.322 14.076 1.00 83.81 279 ARG A N 1
ATOM 2042 C CA . ARG A 1 279 ? -12.245 10.075 15.079 1.00 83.81 279 ARG A CA 1
ATOM 2043 C C . ARG A 1 279 ? -11.328 10.810 16.045 1.00 83.81 279 ARG A C 1
ATOM 2045 O O . ARG A 1 279 ? -10.250 10.338 16.388 1.00 83.81 279 ARG A O 1
ATOM 2052 N N . GLY A 1 280 ? -11.829 11.928 16.549 1.00 83.06 280 GLY A N 1
ATOM 2053 C CA . GLY A 1 280 ? -11.201 12.705 17.605 1.00 83.06 280 GLY A CA 1
ATOM 2054 C C . GLY A 1 280 ? -11.255 14.191 17.305 1.00 83.06 280 GLY A C 1
ATOM 2055 O O . GLY A 1 280 ? -11.823 14.623 16.302 1.00 83.06 280 GLY A O 1
ATOM 2056 N N . ILE A 1 281 ? -10.670 14.977 18.201 1.00 86.31 281 ILE A N 1
ATOM 2057 C CA . ILE A 1 281 ? -10.711 16.432 18.116 1.00 86.31 281 ILE A CA 1
ATOM 2058 C C . ILE A 1 281 ? -9.303 16.968 18.271 1.00 86.31 281 ILE A C 1
ATOM 2060 O O . ILE A 1 281 ? -8.595 16.605 19.213 1.00 86.31 281 ILE A O 1
ATOM 2064 N N . ALA A 1 282 ? -8.916 17.835 17.347 1.00 88.12 282 ALA A N 1
ATOM 2065 C CA . ALA A 1 282 ? -7.608 18.454 17.329 1.00 88.12 282 ALA A CA 1
ATOM 2066 C C . ALA A 1 282 ? -7.720 19.969 17.203 1.00 88.12 282 ALA A C 1
ATOM 2068 O O . ALA A 1 282 ? -8.570 20.495 16.487 1.00 88.12 282 ALA A O 1
ATOM 2069 N N . LEU A 1 283 ? -6.820 20.659 17.895 1.00 89.06 283 LEU A N 1
ATOM 2070 C CA . LEU A 1 283 ? -6.592 22.086 17.753 1.00 89.06 283 LEU A CA 1
ATOM 2071 C C . LEU A 1 283 ? -5.158 22.268 17.276 1.00 89.06 283 LEU A C 1
ATOM 2073 O O . LEU A 1 283 ? -4.234 21.719 17.878 1.00 89.06 283 LEU A O 1
ATOM 2077 N N . GLY A 1 284 ? -4.967 23.035 16.212 1.00 88.88 284 GLY A N 1
ATOM 2078 C CA . GLY A 1 284 ? -3.631 23.237 15.680 1.00 88.88 284 GLY A CA 1
ATOM 2079 C C . GLY A 1 284 ? -3.564 24.258 14.561 1.00 88.88 284 GLY A C 1
ATOM 2080 O O . GLY A 1 284 ? -4.562 24.884 14.205 1.00 88.88 284 GLY A O 1
ATOM 2081 N N . ARG A 1 285 ? -2.361 24.446 14.020 1.00 89.50 285 ARG A N 1
ATOM 2082 C CA . ARG A 1 285 ? -2.099 25.426 12.960 1.00 89.50 285 ARG A CA 1
ATOM 2083 C C . ARG A 1 285 ? -2.174 24.786 11.582 1.00 89.50 285 ARG A C 1
ATOM 2085 O O . ARG A 1 285 ? -1.519 23.773 11.334 1.00 89.50 285 ARG A O 1
ATOM 2092 N N . ALA A 1 286 ? -2.918 25.419 10.683 1.00 90.44 286 ALA A N 1
ATOM 2093 C CA . ALA A 1 286 ? -3.027 25.054 9.280 1.00 90.44 286 ALA A CA 1
ATOM 2094 C C . ALA A 1 286 ? -1.635 24.980 8.643 1.00 90.44 286 ALA A C 1
ATOM 2096 O O . ALA A 1 286 ? -0.951 25.995 8.520 1.00 90.44 286 ALA A O 1
ATOM 2097 N N . THR A 1 287 ? -1.219 23.786 8.236 1.00 88.56 287 THR A N 1
ATOM 2098 C CA . THR A 1 287 ? 0.029 23.564 7.501 1.00 88.56 287 THR A CA 1
ATOM 2099 C C . THR A 1 287 ? -0.329 22.956 6.160 1.00 88.56 287 THR A C 1
ATOM 2101 O O . THR A 1 287 ? -0.786 21.817 6.092 1.00 88.56 287 THR A O 1
ATOM 2104 N N . LEU A 1 288 ? -0.185 23.735 5.092 1.00 86.25 288 LEU A N 1
ATOM 2105 C CA . LEU A 1 288 ? -0.678 23.353 3.776 1.00 86.25 288 LEU A CA 1
ATOM 2106 C C . LEU A 1 288 ? 0.407 22.600 3.004 1.00 86.25 288 LEU A C 1
ATOM 2108 O O . LEU A 1 288 ? 1.389 23.205 2.584 1.00 86.25 288 LEU A O 1
ATOM 2112 N N . LEU A 1 289 ? 0.245 21.297 2.795 1.00 81.44 289 LEU A N 1
ATOM 2113 C CA . LEU A 1 289 ? 1.145 20.494 1.974 1.00 81.44 289 LEU A CA 1
ATOM 2114 C C . LEU A 1 289 ? 0.857 20.771 0.494 1.00 81.44 289 LEU A C 1
ATOM 2116 O O . LEU A 1 289 ? -0.055 20.196 -0.099 1.00 81.44 289 LEU A O 1
ATOM 2120 N N . ARG A 1 290 ? 1.617 21.701 -0.086 1.00 70.69 290 ARG A N 1
ATOM 2121 C CA . ARG A 1 290 ? 1.563 22.000 -1.517 1.00 70.69 290 ARG A CA 1
ATOM 2122 C C . ARG A 1 290 ? 2.521 21.100 -2.279 1.00 70.69 290 ARG A C 1
ATOM 2124 O O . ARG A 1 290 ? 3.624 20.814 -1.817 1.00 70.69 290 ARG A O 1
ATOM 2131 N N . GLU A 1 291 ? 2.081 20.673 -3.453 1.00 67.44 291 GLU A N 1
ATOM 2132 C CA . GLU A 1 291 ? 2.957 20.047 -4.433 1.00 67.44 291 GLU A CA 1
ATOM 2133 C C . GLU A 1 291 ? 3.585 21.155 -5.272 1.00 67.44 291 GLU A C 1
ATOM 2135 O O . GLU A 1 291 ? 2.936 21.705 -6.160 1.00 67.44 291 GLU A O 1
ATOM 2140 N N . ASP A 1 292 ? 4.831 21.511 -4.970 1.00 64.94 292 ASP A N 1
ATOM 2141 C CA . ASP A 1 292 ? 5.586 22.388 -5.856 1.00 64.94 292 ASP A CA 1
ATOM 2142 C C . ASP A 1 292 ? 5.965 21.608 -7.117 1.00 64.94 292 ASP A C 1
ATOM 2144 O O . ASP A 1 292 ? 6.463 20.476 -7.053 1.00 64.94 292 ASP A O 1
ATOM 2148 N N . GLU A 1 293 ? 5.715 22.204 -8.282 1.00 73.44 293 GLU A N 1
ATOM 2149 C CA . GLU A 1 293 ? 6.146 21.611 -9.539 1.00 73.44 293 GLU A CA 1
ATOM 2150 C C . GLU A 1 293 ? 7.671 21.629 -9.588 1.00 73.44 293 GLU A C 1
ATOM 2152 O O . GLU A 1 293 ? 8.298 22.685 -9.578 1.00 73.44 293 GLU A O 1
ATOM 2157 N N . ILE A 1 294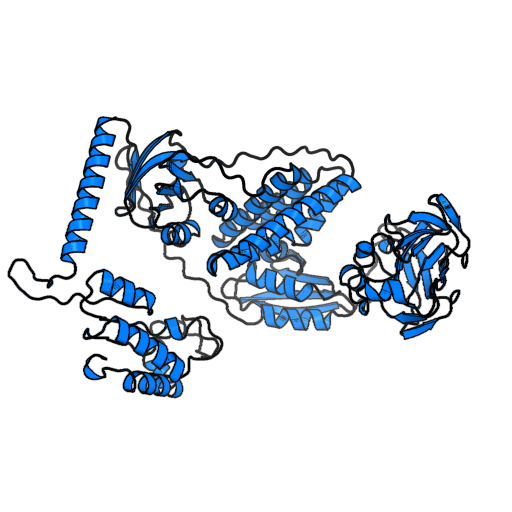 ? 8.276 20.444 -9.643 1.00 83.75 294 ILE A N 1
ATOM 2158 C CA . ILE A 1 294 ? 9.728 20.309 -9.722 1.00 83.75 294 ILE A CA 1
ATOM 2159 C C . ILE A 1 294 ? 10.168 20.850 -11.094 1.00 83.75 294 ILE A C 1
ATOM 2161 O O . ILE A 1 294 ? 9.733 20.293 -12.107 1.00 83.75 294 ILE A O 1
ATOM 2165 N N . PRO A 1 295 ? 10.997 21.907 -11.190 1.00 85.12 295 PRO A N 1
ATOM 2166 C CA . PRO A 1 295 ? 11.459 22.384 -12.489 1.00 85.12 295 PRO A CA 1
ATOM 2167 C C . PRO A 1 295 ? 12.284 21.308 -13.203 1.00 85.12 295 PRO A C 1
ATOM 2169 O O . PRO A 1 295 ? 13.019 20.545 -12.576 1.00 85.12 295 PRO A O 1
ATOM 2172 N N . VAL A 1 296 ? 12.192 21.229 -14.522 1.00 89.69 296 VAL A N 1
ATOM 2173 C CA . VAL A 1 296 ? 12.950 20.245 -15.297 1.00 89.69 296 VAL A CA 1
ATOM 2174 C C . VAL A 1 296 ? 13.518 20.930 -16.525 1.00 89.69 296 VAL A C 1
ATOM 2176 O O . VAL A 1 296 ? 12.775 21.542 -17.288 1.00 89.69 296 VAL A O 1
ATOM 2179 N N . GLU A 1 297 ? 14.833 20.841 -16.704 1.00 89.94 297 GLU A N 1
ATOM 2180 C CA . GLU A 1 297 ? 15.502 21.350 -17.900 1.00 89.94 297 GLU A CA 1
ATOM 2181 C C . GLU A 1 297 ? 15.178 20.449 -19.091 1.00 89.94 297 GLU A C 1
ATOM 2183 O O . GLU A 1 297 ? 15.194 19.230 -18.968 1.00 89.94 297 GLU A O 1
ATOM 2188 N N . GLU A 1 298 ? 14.856 21.019 -20.250 1.00 90.00 298 GLU A N 1
ATOM 2189 C CA . GLU A 1 298 ? 14.462 20.219 -21.416 1.00 90.00 298 GLU A CA 1
ATOM 2190 C C . GLU A 1 298 ? 15.666 19.625 -22.162 1.00 90.00 298 GLU A C 1
ATOM 2192 O O . GLU A 1 298 ? 15.599 18.493 -22.644 1.00 90.00 298 GLU A O 1
ATOM 2197 N N . ALA A 1 299 ? 16.765 20.375 -22.258 1.00 91.00 299 ALA A N 1
ATOM 2198 C CA . ALA A 1 299 ? 17.980 19.953 -22.947 1.00 91.00 299 ALA A CA 1
ATOM 2199 C C . ALA A 1 299 ? 18.843 19.065 -22.040 1.00 91.00 299 ALA A C 1
ATOM 2201 O O . ALA A 1 299 ? 19.093 19.416 -20.891 1.00 91.00 299 ALA A O 1
ATOM 2202 N N . GLY A 1 300 ? 19.288 17.919 -22.559 1.00 88.38 300 GLY A N 1
ATOM 2203 C CA . GLY A 1 300 ? 20.185 17.012 -21.842 1.00 88.38 300 GLY A CA 1
ATOM 2204 C C . GLY A 1 300 ? 21.664 17.330 -22.065 1.00 88.38 300 GLY A C 1
ATOM 2205 O O . GLY A 1 300 ? 22.042 17.968 -23.047 1.00 88.38 300 GLY A O 1
ATOM 2206 N N . GLN A 1 301 ? 22.517 16.810 -21.185 1.00 86.56 301 GLN A N 1
ATOM 2207 C CA . GLN A 1 301 ? 23.979 16.950 -21.231 1.00 86.56 301 GLN A CA 1
ATOM 2208 C C . GLN A 1 301 ? 24.669 15.842 -22.053 1.00 86.56 301 GLN A C 1
ATOM 2210 O O . GLN A 1 301 ? 25.893 15.724 -22.062 1.00 86.56 301 GLN A O 1
ATOM 2215 N N . GLY A 1 302 ? 23.884 15.033 -22.771 1.00 84.44 302 GLY A N 1
ATOM 2216 C CA . GLY A 1 302 ? 24.350 13.962 -23.651 1.00 84.44 302 GLY A CA 1
ATOM 2217 C C . GLY A 1 302 ? 23.738 12.605 -23.302 1.00 84.44 302 GLY A C 1
ATOM 2218 O O . GLY A 1 302 ? 23.527 12.284 -22.138 1.00 84.44 302 GLY A O 1
ATOM 2219 N N . VAL A 1 303 ? 23.479 11.784 -24.326 1.00 88.00 303 VAL A N 1
ATOM 2220 C CA . VAL A 1 303 ? 22.709 10.529 -24.206 1.00 88.00 303 VAL A CA 1
ATOM 2221 C C . VAL A 1 303 ? 23.276 9.588 -23.138 1.00 88.00 303 VAL A C 1
ATOM 2223 O O . VAL A 1 303 ? 22.525 9.054 -22.331 1.00 88.00 303 VAL A O 1
ATOM 2226 N N . PHE A 1 304 ? 24.599 9.402 -23.103 1.00 85.19 304 PHE A N 1
ATOM 2227 C CA . PHE A 1 304 ? 25.240 8.501 -22.140 1.00 85.19 304 PHE A CA 1
ATOM 2228 C C . PHE A 1 304 ? 25.081 8.984 -20.691 1.00 85.19 304 PHE A C 1
ATOM 2230 O O . PHE A 1 304 ? 24.742 8.195 -19.814 1.00 85.19 304 PHE A O 1
ATOM 2237 N N . HIS A 1 305 ? 25.290 10.282 -20.457 1.00 89.31 305 HIS A N 1
ATOM 2238 C CA . HIS A 1 305 ? 25.163 10.891 -19.135 1.00 89.31 305 HIS A CA 1
ATOM 2239 C C . HIS A 1 305 ? 23.720 10.814 -18.625 1.00 89.31 305 HIS A C 1
ATOM 2241 O O . HIS A 1 305 ? 23.474 10.320 -17.530 1.00 89.31 305 HIS A O 1
ATOM 2247 N N . GLU A 1 306 ? 22.757 11.233 -19.446 1.00 92.19 306 GLU A N 1
ATOM 2248 C CA . GLU A 1 306 ? 21.340 11.248 -19.072 1.00 92.19 306 GLU A CA 1
ATOM 2249 C C . GLU A 1 306 ? 20.777 9.834 -18.859 1.00 92.19 306 GLU A C 1
ATOM 2251 O O . GLU A 1 306 ? 19.993 9.616 -17.937 1.00 92.19 306 GLU A O 1
ATOM 2256 N N . ASN A 1 307 ? 21.207 8.848 -19.657 1.00 90.25 307 ASN A N 1
ATOM 2257 C CA . ASN A 1 307 ? 20.819 7.453 -19.435 1.00 90.25 307 ASN A CA 1
ATOM 2258 C C . ASN A 1 307 ? 21.333 6.937 -18.084 1.00 90.25 307 ASN A C 1
ATOM 2260 O O . ASN A 1 307 ? 20.578 6.310 -17.340 1.00 90.25 307 ASN A O 1
ATOM 2264 N N . ALA A 1 308 ? 22.600 7.214 -17.760 1.00 90.38 308 ALA A N 1
ATOM 2265 C CA . ALA A 1 308 ? 23.199 6.807 -16.493 1.00 90.38 308 ALA A CA 1
ATOM 2266 C C . ALA A 1 308 ? 22.524 7.494 -15.294 1.00 90.38 308 ALA A C 1
ATOM 2268 O O . ALA A 1 308 ? 22.239 6.837 -14.293 1.00 90.38 308 ALA A O 1
ATOM 2269 N N . GLU A 1 309 ? 22.213 8.788 -15.405 1.00 92.56 309 GLU A N 1
ATOM 2270 C CA . GLU A 1 309 ? 21.519 9.539 -14.356 1.00 92.56 309 GLU A CA 1
ATOM 2271 C C . GLU A 1 309 ? 20.086 9.046 -14.132 1.00 92.56 309 GLU A C 1
ATOM 2273 O O . GLU A 1 309 ? 19.664 8.894 -12.982 1.00 92.56 309 GLU A O 1
ATOM 2278 N N . LEU A 1 310 ? 19.348 8.725 -15.203 1.00 93.81 310 LEU A N 1
ATOM 2279 C CA . LEU A 1 310 ? 18.008 8.152 -15.082 1.00 93.81 310 LEU A CA 1
ATOM 2280 C C . LEU A 1 310 ? 18.035 6.791 -14.378 1.00 93.81 310 LEU A C 1
ATOM 2282 O O . LEU A 1 310 ? 17.239 6.563 -13.465 1.00 93.81 310 LEU A O 1
ATOM 2286 N N . GLU A 1 311 ? 18.957 5.904 -14.758 1.00 93.12 311 GLU A N 1
ATOM 2287 C CA . GLU A 1 311 ? 19.123 4.601 -14.101 1.00 93.12 311 GLU A CA 1
ATOM 2288 C C . GLU A 1 311 ? 19.540 4.748 -12.634 1.00 93.12 311 GLU A C 1
ATOM 2290 O O . GLU A 1 311 ? 18.958 4.111 -11.754 1.00 93.12 311 GLU A O 1
ATOM 2295 N N . ARG A 1 312 ? 20.482 5.650 -12.332 1.00 94.94 312 ARG A N 1
ATOM 2296 C CA . ARG A 1 312 ? 20.898 5.955 -10.955 1.00 94.94 312 ARG A CA 1
ATOM 2297 C C . ARG A 1 312 ? 19.714 6.424 -10.108 1.00 94.94 312 ARG A C 1
ATOM 2299 O O . ARG A 1 312 ? 19.524 5.938 -8.991 1.00 94.94 312 ARG A O 1
ATOM 2306 N N . ALA A 1 313 ? 18.920 7.361 -10.624 1.00 94.12 313 ALA A N 1
ATOM 2307 C CA . ALA A 1 313 ? 17.761 7.902 -9.924 1.00 94.12 313 ALA A CA 1
ATOM 2308 C C . ALA A 1 313 ? 16.672 6.842 -9.709 1.00 94.12 313 ALA A C 1
ATOM 2310 O O . ALA A 1 313 ? 16.165 6.708 -8.593 1.00 94.12 313 ALA A O 1
ATOM 2311 N N . ARG A 1 314 ? 16.357 6.041 -10.735 1.00 94.81 314 ARG A N 1
ATOM 2312 C CA . ARG A 1 314 ? 15.417 4.915 -10.618 1.00 94.81 314 ARG A CA 1
ATOM 2313 C C . ARG A 1 314 ? 15.897 3.886 -9.596 1.00 94.81 314 ARG A C 1
ATOM 2315 O O . ARG A 1 314 ? 15.123 3.486 -8.730 1.00 94.81 314 ARG A O 1
ATOM 2322 N N . GLY A 1 315 ? 17.179 3.524 -9.628 1.00 91.56 315 GLY A N 1
ATOM 2323 C CA . GLY A 1 315 ? 17.795 2.612 -8.664 1.00 91.56 315 GLY A CA 1
ATOM 2324 C C . GLY A 1 315 ? 17.698 3.114 -7.220 1.00 91.56 315 GLY A C 1
ATOM 2325 O O . GLY A 1 315 ? 17.349 2.344 -6.323 1.00 91.56 315 GLY A O 1
ATOM 2326 N N . ALA A 1 316 ? 17.926 4.411 -6.992 1.00 91.00 316 ALA A N 1
ATOM 2327 C CA . ALA A 1 316 ? 17.787 5.028 -5.673 1.00 91.00 316 ALA A CA 1
ATOM 2328 C C . ALA A 1 316 ? 16.337 4.982 -5.157 1.00 91.00 316 ALA A C 1
ATOM 2330 O O . ALA A 1 316 ? 16.099 4.591 -4.012 1.00 91.00 316 ALA A O 1
ATOM 2331 N N . VAL A 1 317 ? 15.359 5.322 -6.004 1.00 90.44 317 VAL A N 1
ATOM 2332 C CA . VAL A 1 317 ? 13.930 5.248 -5.652 1.00 90.44 317 VAL A CA 1
ATOM 2333 C C . VAL A 1 317 ? 13.501 3.804 -5.396 1.00 90.44 317 VAL A C 1
ATOM 2335 O O . VAL A 1 317 ? 12.826 3.530 -4.406 1.00 90.44 317 VAL A O 1
ATOM 2338 N N . ARG A 1 318 ? 13.956 2.850 -6.213 1.00 90.62 318 ARG A N 1
ATOM 2339 C CA . ARG A 1 318 ? 13.688 1.420 -6.018 1.00 90.62 318 ARG A CA 1
ATOM 2340 C C . ARG A 1 318 ? 14.226 0.913 -4.680 1.00 90.62 318 ARG A C 1
ATOM 2342 O O . ARG A 1 318 ? 13.510 0.227 -3.953 1.00 90.62 318 ARG A O 1
ATOM 2349 N N . ALA A 1 319 ? 15.465 1.261 -4.333 1.00 87.44 319 ALA A N 1
ATOM 2350 C CA . ALA A 1 319 ? 16.059 0.896 -3.048 1.00 87.44 319 ALA A CA 1
ATOM 2351 C C . ALA A 1 319 ? 15.258 1.476 -1.870 1.00 87.44 319 ALA A C 1
ATOM 2353 O O . ALA A 1 319 ? 14.980 0.762 -0.904 1.00 87.44 319 ALA A O 1
ATOM 2354 N N . HIS A 1 320 ? 14.821 2.734 -1.989 1.00 84.88 320 HIS A N 1
ATOM 2355 C CA . HIS A 1 320 ? 13.976 3.389 -0.995 1.00 84.88 320 HIS A CA 1
ATOM 2356 C C . HIS A 1 320 ? 12.623 2.679 -0.821 1.00 84.88 320 HIS A C 1
ATOM 2358 O O . HIS A 1 320 ? 12.247 2.339 0.300 1.00 84.88 320 HIS A O 1
ATOM 2364 N N . LEU A 1 321 ? 11.920 2.372 -1.916 1.00 84.12 321 LEU A N 1
ATOM 2365 C CA . LEU A 1 321 ? 10.644 1.647 -1.886 1.00 84.12 321 LEU A CA 1
ATOM 2366 C C . LEU A 1 321 ? 10.788 0.252 -1.253 1.00 84.12 321 LEU A C 1
ATOM 2368 O O . LEU A 1 321 ? 9.961 -0.144 -0.433 1.00 84.12 321 LEU A O 1
ATOM 2372 N N . LEU A 1 322 ? 11.864 -0.479 -1.559 1.00 83.56 322 LEU A N 1
ATOM 2373 C CA . LEU A 1 322 ? 12.138 -1.782 -0.941 1.00 83.56 322 LEU A CA 1
ATOM 2374 C C . LEU A 1 322 ? 12.384 -1.682 0.568 1.00 83.56 322 LEU A C 1
ATOM 2376 O O . LEU A 1 322 ? 11.977 -2.569 1.320 1.00 83.56 322 LEU A O 1
ATOM 2380 N N . GLU A 1 323 ? 13.042 -0.621 1.033 1.00 80.38 323 GLU A N 1
ATOM 2381 C CA . GLU A 1 323 ? 13.224 -0.384 2.464 1.00 80.38 323 GLU A CA 1
ATOM 2382 C C . GLU A 1 323 ? 11.893 -0.067 3.157 1.00 80.38 323 GLU A C 1
ATOM 2384 O O . GLU A 1 323 ? 11.599 -0.629 4.217 1.00 80.38 323 GLU A O 1
ATOM 2389 N N . LEU A 1 324 ? 11.054 0.759 2.528 1.00 72.12 324 LEU A N 1
ATOM 2390 C CA . LEU A 1 324 ? 9.709 1.059 3.014 1.00 72.12 324 LEU A CA 1
ATOM 2391 C C . LEU A 1 324 ? 8.835 -0.194 3.094 1.00 72.12 324 LEU A C 1
ATOM 2393 O O . LEU A 1 324 ? 8.143 -0.399 4.093 1.00 72.12 324 LEU A O 1
ATOM 2397 N N . SER A 1 325 ? 8.925 -1.082 2.099 1.00 72.94 325 SER A N 1
ATOM 2398 C CA . SER A 1 325 ? 8.167 -2.338 2.076 1.00 72.94 325 SER A CA 1
ATOM 2399 C C . SER A 1 325 ? 8.456 -3.224 3.289 1.00 72.94 325 SER A C 1
ATOM 2401 O O . SER A 1 325 ? 7.572 -3.970 3.705 1.00 72.94 325 SER A O 1
ATOM 2403 N N . LYS A 1 326 ? 9.666 -3.161 3.861 1.00 72.88 326 LYS A N 1
ATOM 2404 C CA . LYS A 1 326 ? 10.044 -3.953 5.045 1.00 72.88 326 LYS A CA 1
ATOM 2405 C C . LYS A 1 326 ? 9.399 -3.442 6.334 1.00 72.88 326 LYS A C 1
ATOM 2407 O O . LYS A 1 326 ? 9.288 -4.203 7.289 1.00 72.88 326 LYS A O 1
ATOM 2412 N N . ARG A 1 327 ? 9.020 -2.161 6.377 1.00 64.12 327 ARG A N 1
ATOM 2413 C CA . ARG A 1 327 ? 8.481 -1.481 7.567 1.00 64.12 327 ARG A CA 1
ATOM 2414 C C . ARG A 1 327 ? 6.961 -1.284 7.508 1.00 64.12 327 ARG A C 1
ATOM 2416 O O . ARG A 1 327 ? 6.359 -0.933 8.517 1.00 64.12 327 ARG A O 1
ATOM 2423 N N . ALA A 1 328 ? 6.350 -1.480 6.340 1.00 57.53 328 ALA A N 1
ATOM 2424 C CA . ALA A 1 328 ? 4.929 -1.243 6.111 1.00 57.53 328 ALA A CA 1
ATOM 2425 C C . ALA A 1 328 ? 4.034 -2.388 6.624 1.00 57.53 328 ALA A C 1
ATOM 2427 O O . ALA A 1 328 ? 4.409 -3.560 6.612 1.00 57.53 328 ALA A O 1
ATOM 2428 N N . SER A 1 329 ? 2.807 -2.040 7.025 1.00 55.69 329 SER A N 1
ATOM 2429 C CA . SER A 1 329 ? 1.721 -3.000 7.261 1.00 55.69 329 SER A CA 1
ATOM 2430 C C . SER A 1 329 ? 1.235 -3.632 5.944 1.00 55.69 329 SER A C 1
ATOM 2432 O O . SER A 1 329 ? 1.547 -3.134 4.861 1.00 55.69 329 SER A O 1
ATOM 2434 N N . ASN A 1 330 ? 0.436 -4.706 6.014 1.00 50.19 330 ASN A N 1
ATOM 2435 C CA . ASN A 1 330 ? -0.021 -5.461 4.831 1.00 50.19 330 ASN A CA 1
ATOM 2436 C C . ASN A 1 330 ? -0.666 -4.584 3.738 1.00 50.19 330 ASN A C 1
ATOM 2438 O O . ASN A 1 330 ? -0.391 -4.792 2.563 1.00 50.19 330 ASN A O 1
ATOM 2442 N N . VAL A 1 331 ? -1.462 -3.575 4.110 1.00 48.41 331 VAL A N 1
ATOM 2443 C CA . VAL A 1 331 ? -2.106 -2.659 3.145 1.00 48.41 331 VAL A CA 1
ATOM 2444 C C . VAL A 1 331 ? -1.095 -1.694 2.515 1.00 48.41 331 VAL A C 1
ATOM 2446 O O . VAL A 1 331 ? -1.148 -1.436 1.318 1.00 48.41 331 VAL A O 1
ATOM 2449 N N . GLY A 1 332 ? -0.131 -1.187 3.292 1.00 55.75 332 GLY A N 1
ATOM 2450 C CA . GLY A 1 332 ? 0.927 -0.318 2.763 1.00 55.75 332 GLY A CA 1
ATOM 2451 C C . GLY A 1 332 ? 1.865 -1.051 1.801 1.00 55.75 332 GLY A C 1
ATOM 2452 O O . GLY A 1 332 ? 2.405 -0.447 0.877 1.00 55.75 332 GLY A O 1
ATOM 2453 N N . ARG A 1 333 ? 2.019 -2.366 1.980 1.00 65.19 333 ARG A N 1
ATOM 2454 C CA . ARG A 1 333 ? 2.846 -3.211 1.119 1.00 65.19 333 ARG A CA 1
ATOM 2455 C C . ARG A 1 333 ? 2.285 -3.344 -0.299 1.00 65.19 333 ARG A C 1
ATOM 2457 O O . ARG A 1 333 ? 3.060 -3.223 -1.238 1.00 65.19 333 ARG A O 1
ATOM 2464 N N . GLU A 1 334 ? 0.969 -3.497 -0.464 1.00 63.16 334 GLU A N 1
ATOM 2465 C CA . GLU A 1 334 ? 0.341 -3.599 -1.796 1.00 63.16 334 GLU A CA 1
ATOM 2466 C C . GLU A 1 334 ? 0.572 -2.341 -2.651 1.00 63.16 334 GLU A C 1
ATOM 2468 O O . GLU A 1 334 ? 0.768 -2.417 -3.863 1.00 63.16 334 GLU A O 1
ATOM 2473 N N . VAL A 1 335 ? 0.588 -1.168 -2.015 1.00 68.38 335 VAL A N 1
ATOM 2474 C CA . VAL A 1 335 ? 0.843 0.111 -2.691 1.00 68.38 335 VAL A CA 1
ATOM 2475 C C . VAL A 1 335 ? 2.299 0.225 -3.125 1.00 68.38 335 VAL A C 1
ATOM 2477 O O . VAL A 1 335 ? 2.593 0.624 -4.249 1.00 68.38 335 VAL A O 1
ATOM 2480 N N . ILE A 1 336 ? 3.220 -0.169 -2.245 1.00 75.56 336 ILE A N 1
ATOM 2481 C CA . ILE A 1 336 ? 4.652 -0.160 -2.544 1.00 75.56 336 ILE A CA 1
ATOM 2482 C C . ILE A 1 336 ? 4.974 -1.159 -3.661 1.00 75.56 336 ILE A C 1
ATOM 2484 O O . ILE A 1 336 ? 5.769 -0.845 -4.541 1.00 75.56 336 ILE A O 1
ATOM 2488 N N . GLU A 1 337 ? 4.330 -2.326 -3.673 1.00 75.94 337 GLU A N 1
ATOM 2489 C CA . GLU A 1 337 ? 4.454 -3.306 -4.757 1.00 75.94 337 GLU A CA 1
ATOM 2490 C C . GLU A 1 337 ? 3.966 -2.735 -6.097 1.00 75.94 337 GLU A C 1
ATOM 2492 O O . GLU A 1 337 ? 4.645 -2.903 -7.109 1.00 75.94 337 GLU A O 1
ATOM 2497 N N . ALA A 1 338 ? 2.863 -1.979 -6.111 1.00 76.44 338 ALA A N 1
ATOM 2498 C CA . ALA A 1 338 ? 2.422 -1.271 -7.315 1.00 76.44 338 ALA A CA 1
ATOM 2499 C C . ALA A 1 338 ? 3.439 -0.208 -7.769 1.00 76.44 338 ALA A C 1
ATOM 2501 O O . ALA A 1 338 ? 3.719 -0.094 -8.962 1.00 76.44 338 ALA A O 1
ATOM 2502 N N . HIS A 1 339 ? 4.036 0.540 -6.834 1.00 84.88 339 HIS A N 1
ATOM 2503 C CA . HIS A 1 339 ? 5.070 1.520 -7.174 1.00 84.88 339 HIS A CA 1
ATOM 2504 C C . HIS A 1 339 ? 6.339 0.874 -7.741 1.00 84.88 339 HIS A C 1
ATOM 2506 O O . HIS A 1 339 ? 6.927 1.399 -8.686 1.00 84.88 339 HIS A O 1
ATOM 2512 N N . LEU A 1 340 ? 6.746 -0.269 -7.183 1.00 85.81 340 LEU A N 1
ATOM 2513 C CA . LEU A 1 340 ? 7.869 -1.058 -7.685 1.00 85.81 340 LEU A CA 1
ATOM 2514 C C . LEU A 1 340 ? 7.605 -1.589 -9.099 1.00 85.81 340 LEU A C 1
ATOM 2516 O O . LEU A 1 340 ? 8.521 -1.631 -9.910 1.00 85.81 340 LEU A O 1
ATOM 2520 N N . GLU A 1 341 ? 6.364 -1.943 -9.424 1.00 84.31 341 GLU A N 1
ATOM 2521 C CA . GLU A 1 341 ? 6.027 -2.362 -10.785 1.00 84.31 341 GLU A CA 1
ATOM 2522 C C . GLU A 1 341 ? 6.070 -1.186 -11.773 1.00 84.31 341 GLU A C 1
ATOM 2524 O O . GLU A 1 341 ? 6.591 -1.323 -12.874 1.00 84.31 341 GLU A O 1
ATOM 2529 N N . PHE A 1 342 ? 5.578 -0.007 -11.387 1.00 88.81 342 PHE A N 1
ATOM 2530 C CA . PHE A 1 342 ? 5.585 1.166 -12.267 1.00 88.81 342 PHE A CA 1
ATOM 2531 C C . PHE A 1 342 ? 6.986 1.731 -12.523 1.00 88.81 342 PHE A C 1
ATOM 2533 O O . PHE A 1 342 ? 7.257 2.193 -13.630 1.00 88.81 342 PHE A O 1
ATOM 2540 N N . ILE A 1 343 ? 7.888 1.708 -11.537 1.00 91.50 343 ILE A N 1
ATOM 2541 C CA . ILE A 1 343 ? 9.268 2.176 -11.746 1.00 91.50 343 ILE A CA 1
ATOM 2542 C C . ILE A 1 343 ? 10.075 1.242 -12.660 1.00 91.50 343 ILE A C 1
ATOM 2544 O O . ILE A 1 343 ? 11.020 1.697 -13.313 1.00 91.50 343 ILE A O 1
ATOM 2548 N N . ASP A 1 344 ? 9.687 -0.033 -12.721 1.00 87.94 344 ASP A N 1
ATOM 2549 C CA . ASP A 1 344 ? 10.293 -1.077 -13.551 1.00 87.94 344 ASP A CA 1
ATOM 2550 C C . ASP A 1 344 ? 9.469 -1.360 -14.834 1.00 87.94 344 ASP A C 1
ATOM 2552 O O . ASP A 1 344 ? 9.765 -2.307 -15.564 1.00 87.94 344 ASP A O 1
ATOM 2556 N N . ASP A 1 345 ? 8.465 -0.528 -15.153 1.00 91.44 345 ASP A N 1
ATOM 2557 C CA . ASP A 1 345 ? 7.619 -0.698 -16.341 1.00 91.44 345 ASP A CA 1
ATOM 2558 C C . ASP A 1 345 ? 8.401 -0.434 -17.637 1.00 91.44 345 ASP A C 1
ATOM 2560 O O . ASP A 1 345 ? 8.905 0.666 -17.885 1.00 91.44 345 ASP A O 1
ATOM 2564 N N . VAL A 1 346 ? 8.454 -1.457 -18.492 1.00 85.62 346 VAL A N 1
ATOM 2565 C CA . VAL A 1 346 ? 9.272 -1.472 -19.713 1.00 85.62 346 VAL A CA 1
ATOM 2566 C C . VAL A 1 346 ? 8.915 -0.330 -20.667 1.00 85.62 346 VAL A C 1
ATOM 2568 O O . VAL A 1 346 ? 9.811 0.356 -21.154 1.00 85.62 346 VAL A O 1
ATOM 2571 N N . ASP A 1 347 ? 7.629 -0.054 -20.894 1.00 86.12 347 ASP A N 1
ATOM 2572 C CA . ASP A 1 347 ? 7.222 0.968 -21.866 1.00 86.12 347 ASP A CA 1
ATOM 2573 C C . ASP A 1 347 ? 7.466 2.386 -21.329 1.00 86.12 347 ASP A C 1
ATOM 2575 O O . ASP A 1 347 ? 7.700 3.313 -22.111 1.00 86.12 347 ASP A O 1
ATOM 2579 N N . LEU A 1 348 ? 7.390 2.596 -20.007 1.00 91.38 348 LEU A N 1
ATOM 2580 C CA . LEU A 1 348 ? 7.767 3.878 -19.404 1.00 91.38 348 LEU A CA 1
ATOM 2581 C C . LEU A 1 348 ? 9.262 4.159 -19.592 1.00 91.38 348 LEU A C 1
ATOM 2583 O O . LEU A 1 348 ? 9.638 5.277 -19.966 1.00 91.38 348 LEU A O 1
ATOM 2587 N N . ILE A 1 349 ? 10.091 3.139 -19.371 1.00 92.56 349 ILE A N 1
ATOM 2588 C CA . ILE A 1 349 ? 11.550 3.202 -19.482 1.00 92.56 349 ILE A CA 1
ATOM 2589 C C . ILE A 1 349 ? 11.978 3.405 -20.938 1.00 92.56 349 ILE A C 1
ATOM 2591 O O . ILE A 1 349 ? 12.723 4.339 -21.237 1.00 92.56 349 ILE A O 1
ATOM 2595 N N . GLU A 1 350 ? 11.463 2.595 -21.866 1.00 89.19 350 GLU A N 1
ATOM 2596 C CA . GLU A 1 350 ? 11.791 2.692 -23.292 1.00 89.19 350 GLU A CA 1
ATOM 2597 C C . GLU A 1 350 ? 11.413 4.059 -23.872 1.00 89.19 350 GLU A C 1
ATOM 2599 O O . GLU A 1 350 ? 12.195 4.665 -24.610 1.00 89.19 350 GLU A O 1
ATOM 2604 N N . ARG A 1 351 ? 10.245 4.601 -23.500 1.00 91.75 351 ARG A N 1
ATOM 2605 C CA . ARG A 1 351 ? 9.839 5.950 -23.921 1.00 91.75 351 ARG A CA 1
ATOM 2606 C C . ARG A 1 351 ? 10.746 7.034 -23.358 1.00 91.75 351 ARG A C 1
ATOM 2608 O O . ARG A 1 351 ? 11.069 7.974 -24.087 1.00 91.75 351 ARG A O 1
ATOM 2615 N N . ALA A 1 352 ? 11.175 6.913 -22.102 1.00 93.62 352 ALA A N 1
ATOM 2616 C CA . ALA A 1 352 ? 12.125 7.852 -21.519 1.00 93.62 352 ALA A CA 1
ATOM 2617 C C . ALA A 1 352 ? 13.472 7.795 -22.266 1.00 93.62 352 ALA A C 1
ATOM 2619 O O . ALA A 1 352 ? 13.949 8.820 -22.754 1.00 93.62 352 ALA A O 1
ATOM 2620 N N . PHE A 1 353 ? 14.035 6.606 -22.486 1.00 91.81 353 PHE A N 1
ATOM 2621 C CA . PHE A 1 353 ? 15.284 6.463 -23.239 1.00 91.81 353 PHE A CA 1
ATOM 2622 C C . PHE A 1 353 ? 15.180 6.938 -24.690 1.00 91.81 353 PHE A C 1
ATOM 2624 O O . PHE A 1 353 ? 16.108 7.567 -25.198 1.00 91.81 353 PHE A O 1
ATOM 2631 N N . ALA A 1 354 ? 14.038 6.740 -25.352 1.00 90.38 354 ALA A N 1
ATOM 2632 C CA . ALA A 1 354 ? 13.807 7.269 -26.693 1.00 90.38 354 ALA A CA 1
ATOM 2633 C C . ALA A 1 354 ? 13.807 8.809 -26.737 1.00 90.38 354 ALA A C 1
ATOM 2635 O O . ALA A 1 354 ? 14.233 9.396 -27.733 1.00 90.38 354 ALA A O 1
ATOM 2636 N N . GLN A 1 355 ? 13.342 9.482 -25.678 1.00 91.50 355 GLN A N 1
ATOM 2637 C CA . GLN A 1 355 ? 13.422 10.944 -25.563 1.00 91.50 355 GLN A CA 1
ATOM 2638 C C . GLN A 1 355 ? 14.853 11.407 -25.270 1.00 91.50 355 GLN A C 1
ATOM 2640 O O . GLN A 1 355 ? 15.314 12.373 -25.879 1.00 91.50 355 GLN A O 1
ATOM 2645 N N . ILE A 1 356 ? 15.584 10.691 -24.413 1.00 92.81 356 ILE A N 1
ATOM 2646 C CA . ILE A 1 356 ? 16.999 10.981 -24.139 1.00 92.81 356 ILE A CA 1
ATOM 2647 C C . ILE A 1 356 ? 17.838 10.837 -25.414 1.00 92.81 356 ILE A C 1
ATOM 2649 O O . ILE A 1 356 ? 18.635 11.718 -25.733 1.00 92.81 356 ILE A O 1
ATOM 2653 N N . ALA A 1 357 ? 17.590 9.800 -26.218 1.00 88.88 357 ALA A N 1
ATOM 2654 C CA . ALA A 1 357 ? 18.237 9.606 -27.518 1.00 88.88 357 ALA A CA 1
ATOM 2655 C C . ALA A 1 357 ? 17.989 10.767 -28.503 1.00 88.88 357 ALA A C 1
ATOM 2657 O O . ALA A 1 357 ? 18.784 10.990 -29.413 1.00 88.88 357 ALA A O 1
ATOM 2658 N N . ARG A 1 358 ? 16.910 11.539 -28.311 1.00 92.44 358 ARG A N 1
ATOM 2659 C CA . ARG A 1 358 ? 16.594 12.761 -29.074 1.00 92.44 358 ARG A CA 1
ATOM 2660 C C . ARG A 1 358 ? 17.203 14.033 -28.465 1.00 92.44 358 ARG A C 1
ATOM 2662 O O . ARG A 1 358 ? 16.866 15.130 -28.903 1.00 92.44 358 ARG A O 1
ATOM 2669 N N . GLY A 1 359 ? 18.076 13.906 -27.465 1.00 88.44 359 GLY A N 1
ATOM 2670 C CA . GLY A 1 359 ? 18.787 15.015 -26.821 1.00 88.44 359 GLY A CA 1
ATOM 2671 C C . GLY A 1 359 ? 18.056 15.659 -25.639 1.00 88.44 359 GLY A C 1
ATOM 2672 O O . GLY A 1 359 ? 18.418 16.765 -25.237 1.00 88.44 359 GLY A O 1
ATOM 2673 N N . LYS A 1 360 ? 17.019 15.013 -25.090 1.00 94.62 360 LYS A N 1
ATOM 2674 C CA . LYS A 1 360 ? 16.313 15.506 -23.896 1.00 94.62 360 LYS A CA 1
ATOM 2675 C C . LYS A 1 360 ? 17.029 15.102 -22.607 1.00 94.62 360 LYS A C 1
ATOM 2677 O O . LYS A 1 360 ? 17.727 14.091 -22.585 1.00 94.62 360 LYS A O 1
ATOM 2682 N N . SER A 1 361 ? 16.836 15.872 -21.537 1.00 96.00 361 SER A N 1
ATOM 2683 C CA . SER A 1 361 ? 17.327 15.494 -20.204 1.00 96.00 361 SER A CA 1
ATOM 2684 C C . SER A 1 361 ? 16.573 14.282 -19.644 1.00 96.00 361 SER A C 1
ATOM 2686 O O . SER A 1 361 ? 15.421 14.023 -20.015 1.00 96.00 361 SER A O 1
ATOM 2688 N N . ALA A 1 362 ? 17.186 13.576 -18.696 1.00 94.38 362 ALA A N 1
ATOM 2689 C CA . ALA A 1 362 ? 16.597 12.462 -17.963 1.00 94.38 362 ALA A CA 1
ATOM 2690 C C . ALA A 1 362 ? 15.294 12.860 -17.264 1.00 94.38 362 ALA A C 1
ATOM 2692 O O . ALA A 1 362 ? 14.291 12.148 -17.343 1.00 94.38 362 ALA A O 1
ATOM 2693 N N . GLY A 1 363 ? 15.281 14.036 -16.628 1.00 94.44 363 GLY A N 1
ATOM 2694 C CA . GLY A 1 363 ? 14.095 14.541 -15.947 1.00 94.44 363 GLY A CA 1
ATOM 2695 C C . GLY A 1 363 ? 12.952 14.824 -16.919 1.00 94.44 363 GLY A C 1
ATOM 2696 O O . GLY A 1 363 ? 11.802 14.477 -16.640 1.00 94.44 363 GLY A O 1
ATOM 2697 N N . PHE A 1 364 ? 13.252 15.428 -18.076 1.00 95.06 364 PHE A N 1
ATOM 2698 C CA . PHE A 1 364 ? 12.226 15.774 -19.061 1.00 95.06 364 PHE A CA 1
ATOM 2699 C C . PHE A 1 364 ? 11.659 14.511 -19.695 1.00 95.06 364 PHE A C 1
ATOM 2701 O O . PHE A 1 364 ? 10.443 14.355 -19.802 1.00 95.06 364 PHE A O 1
ATOM 2708 N N . ALA A 1 365 ? 12.543 13.590 -20.069 1.00 95.44 365 ALA A N 1
ATOM 2709 C CA . ALA A 1 365 ? 12.194 12.307 -20.646 1.00 95.44 365 ALA A CA 1
ATOM 2710 C C . ALA A 1 365 ? 11.298 11.472 -19.720 1.00 95.44 365 ALA A C 1
ATOM 2712 O O . ALA A 1 365 ? 10.263 10.968 -20.164 1.00 95.44 365 ALA A O 1
ATOM 2713 N N . TRP A 1 366 ? 11.653 11.376 -18.434 1.00 96.25 366 TRP A N 1
ATOM 2714 C C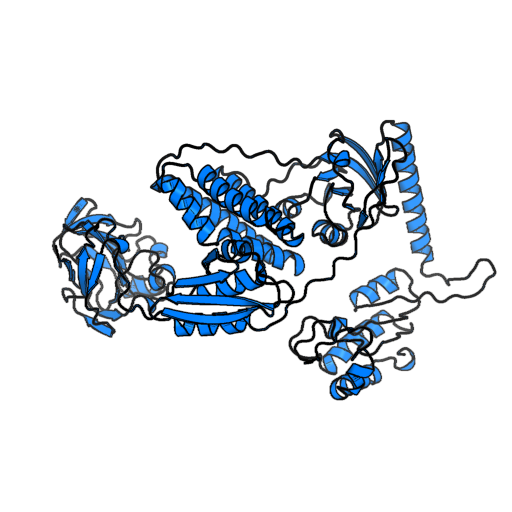A . TRP A 1 366 ? 10.861 10.649 -17.442 1.00 96.25 366 TRP A CA 1
ATOM 2715 C C . TRP A 1 366 ? 9.477 11.273 -17.248 1.00 96.25 366 TRP A C 1
ATOM 2717 O O . TRP A 1 366 ? 8.461 10.590 -17.392 1.00 96.25 366 TRP A O 1
ATOM 2727 N N . ARG A 1 367 ? 9.415 12.593 -17.015 1.00 95.06 367 ARG A N 1
ATOM 2728 C CA . ARG A 1 367 ? 8.142 13.321 -16.891 1.00 95.06 367 ARG A CA 1
ATOM 2729 C C . ARG A 1 367 ? 7.274 13.147 -18.134 1.00 95.06 367 ARG A C 1
ATOM 2731 O O . ARG 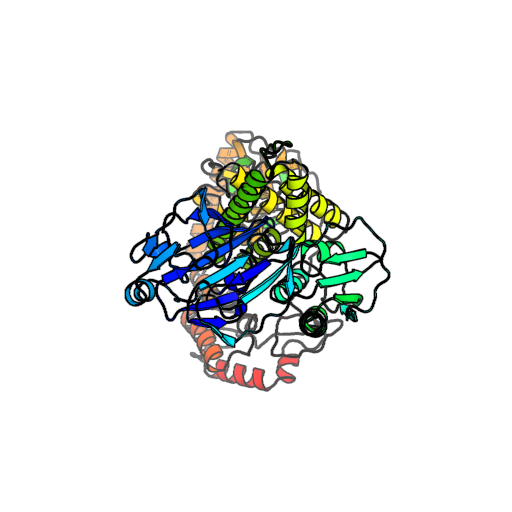A 1 367 ? 6.084 12.876 -18.011 1.00 95.06 367 ARG A O 1
ATOM 2738 N N . ALA A 1 368 ? 7.839 13.290 -19.330 1.00 93.19 368 ALA A N 1
ATOM 2739 C CA . ALA A 1 368 ? 7.087 13.156 -20.574 1.00 93.19 368 ALA A CA 1
ATOM 2740 C C . ALA A 1 368 ? 6.461 11.756 -20.717 1.00 93.19 368 ALA A C 1
ATOM 2742 O O . ALA A 1 368 ? 5.279 11.652 -21.055 1.00 93.19 368 ALA A O 1
ATOM 2743 N N . SER A 1 369 ? 7.225 10.706 -20.396 1.00 94.38 369 SER A N 1
ATOM 2744 C CA . SER A 1 369 ? 6.771 9.309 -20.420 1.00 94.38 369 SER A CA 1
ATOM 2745 C C . SER A 1 369 ? 5.617 9.050 -19.437 1.00 94.38 369 SER A C 1
ATOM 2747 O O . SER A 1 369 ? 4.569 8.498 -19.804 1.00 94.38 369 SER A O 1
ATOM 2749 N N . ILE A 1 370 ? 5.748 9.544 -18.200 1.00 93.31 370 ILE A N 1
ATOM 2750 C CA . ILE A 1 370 ? 4.698 9.436 -17.180 1.00 93.31 370 ILE A CA 1
ATOM 2751 C C . ILE A 1 370 ? 3.444 10.214 -17.595 1.00 93.31 370 ILE A C 1
ATOM 2753 O O . ILE A 1 370 ? 2.341 9.667 -17.580 1.00 93.31 370 ILE A O 1
ATOM 2757 N N . ARG A 1 371 ? 3.583 11.478 -18.011 1.00 92.75 371 ARG A N 1
ATOM 2758 C CA . ARG A 1 371 ? 2.444 12.356 -18.338 1.00 92.75 371 ARG A CA 1
ATOM 2759 C C . ARG A 1 371 ? 1.658 11.886 -19.555 1.00 92.75 371 ARG A C 1
ATOM 2761 O O . ARG A 1 371 ? 0.451 12.108 -19.630 1.00 92.75 371 ARG A O 1
ATOM 2768 N N . GLU A 1 372 ? 2.303 11.236 -20.515 1.00 89.69 372 GLU A N 1
ATOM 2769 C CA . GLU A 1 372 ? 1.606 10.559 -21.608 1.00 89.69 372 GLU A CA 1
ATOM 2770 C C . GLU A 1 372 ? 0.721 9.416 -21.094 1.00 89.69 372 GLU A C 1
ATOM 2772 O O . GLU A 1 372 ? -0.462 9.358 -21.432 1.00 89.69 372 GLU A O 1
ATOM 2777 N N . SER A 1 373 ? 1.254 8.574 -20.210 1.00 88.06 373 SER A N 1
ATOM 2778 C CA . SER A 1 373 ? 0.505 7.471 -19.595 1.00 88.06 373 SER A CA 1
ATOM 2779 C C . SER A 1 373 ? -0.641 7.974 -18.714 1.00 88.06 373 SER A C 1
ATOM 2781 O O . SER A 1 373 ? -1.760 7.476 -18.802 1.00 88.06 373 SER A O 1
ATOM 2783 N N . VAL A 1 374 ? -0.403 9.033 -17.935 1.00 88.12 374 VAL A N 1
ATOM 2784 C CA . VAL A 1 374 ? -1.433 9.711 -17.135 1.00 88.12 374 VAL A CA 1
ATOM 2785 C C . VAL A 1 374 ? -2.564 10.236 -18.018 1.00 88.12 374 VAL A C 1
ATOM 2787 O O . VAL A 1 374 ? -3.728 10.061 -17.664 1.00 88.12 374 VAL A O 1
ATOM 2790 N N . ARG A 1 375 ? -2.262 10.840 -19.177 1.00 87.25 375 ARG A N 1
ATOM 2791 C CA . ARG A 1 375 ? -3.294 11.292 -20.127 1.00 87.25 375 ARG A CA 1
ATOM 2792 C C . ARG A 1 375 ? -4.123 10.125 -20.661 1.00 87.25 375 ARG A C 1
ATOM 2794 O O . ARG A 1 375 ? -5.345 10.235 -20.697 1.00 87.25 375 ARG A O 1
ATOM 2801 N N . ALA A 1 376 ? -3.480 9.014 -21.025 1.00 82.31 376 ALA A N 1
ATOM 2802 C CA . ALA A 1 376 ? -4.173 7.821 -21.508 1.00 82.31 376 ALA A CA 1
ATOM 2803 C C . ALA A 1 376 ? -5.099 7.213 -20.439 1.00 82.31 376 ALA A C 1
ATOM 2805 O O . ALA A 1 376 ? -6.250 6.902 -20.734 1.00 82.31 376 ALA A O 1
ATOM 2806 N N . LEU A 1 377 ? -4.626 7.102 -19.193 1.00 80.44 377 LEU A N 1
ATOM 2807 C CA . LEU A 1 377 ? -5.406 6.558 -18.076 1.00 80.44 377 LEU A CA 1
ATOM 2808 C C . LEU A 1 377 ? -6.519 7.505 -17.616 1.00 80.44 377 LEU A C 1
ATOM 2810 O O . LEU A 1 377 ? -7.603 7.047 -17.283 1.00 80.44 377 LEU A O 1
ATOM 2814 N N . SER A 1 378 ? -6.292 8.821 -17.645 1.00 79.00 378 SER A N 1
ATOM 2815 C CA . SER A 1 378 ? -7.309 9.814 -17.261 1.00 79.00 378 SER A CA 1
ATOM 2816 C C . SER A 1 378 ? -8.465 9.896 -18.260 1.00 79.00 378 SER A C 1
ATOM 2818 O O . SER A 1 378 ? -9.550 10.345 -17.900 1.00 79.00 378 SER A O 1
ATOM 2820 N N . ALA A 1 379 ? -8.242 9.480 -19.511 1.00 80.25 379 ALA A N 1
ATOM 2821 C CA . ALA A 1 379 ? -9.290 9.383 -20.524 1.00 80.25 379 ALA A CA 1
ATOM 2822 C C . ALA A 1 379 ? -10.223 8.177 -20.303 1.00 80.25 379 ALA A C 1
ATOM 2824 O O . ALA A 1 379 ? -11.309 8.125 -20.881 1.00 80.25 379 ALA A O 1
ATOM 2825 N N . LEU A 1 380 ? -9.813 7.209 -19.476 1.00 73.00 380 LEU A N 1
ATOM 2826 C CA . LEU A 1 380 ? -10.656 6.106 -19.033 1.00 73.00 380 LEU A CA 1
ATOM 2827 C C . LEU A 1 380 ? -11.482 6.612 -17.840 1.00 73.00 380 LEU A C 1
ATOM 2829 O O . LEU A 1 380 ? -10.936 6.857 -16.768 1.00 73.00 380 LEU A O 1
ATOM 2833 N N . ASP A 1 381 ? -12.790 6.806 -18.022 1.00 63.34 381 ASP A N 1
ATOM 2834 C CA . ASP A 1 381 ? -13.700 7.307 -16.976 1.00 63.34 381 ASP A CA 1
ATOM 2835 C C . ASP A 1 381 ? -13.984 6.231 -15.901 1.00 63.34 381 ASP A C 1
ATOM 2837 O O . ASP A 1 381 ? -15.080 5.684 -15.790 1.00 63.34 381 ASP A O 1
ATOM 2841 N N . ASP A 1 382 ? -12.945 5.864 -15.144 1.00 69.50 382 ASP A N 1
ATOM 2842 C CA . ASP A 1 382 ? -12.951 4.859 -14.078 1.00 69.50 382 ASP A CA 1
ATOM 2843 C C . ASP A 1 382 ? -12.300 5.440 -12.809 1.00 69.50 382 ASP A C 1
ATOM 2845 O O . ASP A 1 382 ? -11.165 5.926 -12.817 1.00 69.50 382 ASP A O 1
ATOM 2849 N N . ALA A 1 383 ? -13.018 5.376 -11.683 1.00 62.06 383 ALA A N 1
ATOM 2850 C CA . ALA A 1 383 ? -12.557 5.873 -10.388 1.00 62.06 383 ALA A CA 1
ATOM 2851 C C . ALA A 1 383 ? -11.236 5.231 -9.922 1.00 62.06 383 ALA A C 1
ATOM 2853 O O . ALA A 1 383 ? -10.450 5.891 -9.248 1.00 62.06 383 ALA A O 1
ATOM 2854 N N . ARG A 1 384 ? -10.948 3.986 -10.319 1.00 63.78 384 ARG A N 1
ATOM 2855 C CA . ARG A 1 384 ? -9.705 3.278 -9.964 1.00 63.78 384 ARG A CA 1
ATOM 2856 C C . ARG A 1 384 ? -8.506 3.796 -10.743 1.00 63.78 384 ARG A C 1
ATOM 2858 O O . ARG A 1 384 ? -7.396 3.809 -10.223 1.00 63.78 384 ARG A O 1
ATOM 2865 N N . MET A 1 385 ? -8.723 4.243 -11.981 1.00 70.00 385 MET A N 1
ATOM 2866 C CA . MET A 1 385 ? -7.659 4.827 -12.802 1.00 70.00 385 MET A CA 1
ATOM 2867 C C . MET A 1 385 ? -7.186 6.158 -12.220 1.00 70.00 385 MET A C 1
ATOM 2869 O O . MET A 1 385 ? -6.014 6.492 -12.356 1.00 70.00 385 MET A O 1
ATOM 2873 N N . LYS A 1 386 ? -8.045 6.872 -11.478 1.00 67.62 386 LYS A N 1
ATOM 2874 C CA . LYS A 1 386 ? -7.657 8.093 -10.752 1.00 67.62 386 LYS A CA 1
ATOM 2875 C C . LYS A 1 386 ? -6.633 7.818 -9.651 1.00 67.62 386 LYS A C 1
ATOM 2877 O O . LYS A 1 386 ? -5.682 8.582 -9.523 1.00 67.62 386 LYS A O 1
ATOM 2882 N N . GLU A 1 387 ? -6.789 6.725 -8.904 1.00 68.88 387 GLU A N 1
ATOM 2883 C CA . GLU A 1 387 ? -5.792 6.304 -7.909 1.00 68.88 387 GLU A CA 1
ATOM 2884 C C . GLU A 1 387 ? -4.456 5.974 -8.593 1.00 68.88 387 GLU A C 1
ATOM 2886 O O . GLU A 1 387 ? -3.414 6.460 -8.171 1.00 68.88 387 GLU A O 1
ATOM 2891 N N . ARG A 1 388 ? -4.486 5.275 -9.737 1.00 76.62 388 ARG A N 1
ATOM 2892 C CA . ARG A 1 388 ? -3.267 4.935 -10.500 1.00 76.62 388 ARG A CA 1
ATOM 2893 C C . ARG A 1 388 ? -2.571 6.136 -11.120 1.00 76.62 388 ARG A C 1
ATOM 2895 O O . ARG A 1 388 ? -1.348 6.173 -11.191 1.00 76.62 388 ARG A O 1
ATOM 2902 N N . VAL A 1 389 ? -3.336 7.131 -11.553 1.00 82.12 389 VAL A N 1
ATOM 2903 C CA . VAL A 1 389 ? -2.780 8.416 -11.981 1.00 82.12 389 VAL A CA 1
ATOM 2904 C C . VAL A 1 389 ? -2.035 9.081 -10.824 1.00 82.12 389 VAL A C 1
ATOM 2906 O O . VAL A 1 389 ? -0.936 9.584 -11.038 1.00 82.12 389 VAL A O 1
ATOM 2909 N N . SER A 1 390 ? -2.589 9.047 -9.608 1.00 76.88 390 SER A N 1
ATOM 2910 C CA . SER A 1 390 ? -1.912 9.574 -8.416 1.00 76.88 390 SER A CA 1
ATOM 2911 C C . SER A 1 390 ? -0.594 8.840 -8.140 1.00 76.88 390 SER A C 1
ATOM 2913 O O . SER A 1 390 ? 0.434 9.495 -7.965 1.00 76.88 390 SER A O 1
ATOM 2915 N N . ASP A 1 391 ? -0.600 7.504 -8.215 1.00 81.75 391 ASP A N 1
ATOM 2916 C CA . ASP A 1 391 ? 0.591 6.660 -8.029 1.00 81.75 391 ASP A CA 1
ATOM 2917 C C . ASP A 1 391 ? 1.698 6.993 -9.053 1.00 81.75 391 ASP A C 1
ATOM 2919 O O . ASP A 1 391 ? 2.861 7.186 -8.698 1.00 81.75 391 ASP A O 1
ATOM 2923 N N . LEU A 1 392 ? 1.348 7.130 -10.338 1.00 87.56 392 LEU A N 1
ATOM 2924 C CA . LEU A 1 392 ? 2.307 7.487 -11.393 1.00 87.56 392 LEU A CA 1
ATOM 2925 C C . LEU A 1 392 ? 2.923 8.876 -11.175 1.00 87.56 392 LEU A C 1
ATOM 2927 O O . LEU A 1 392 ? 4.123 9.067 -11.379 1.00 87.56 392 LEU A O 1
ATOM 2931 N N . LEU A 1 393 ? 2.114 9.845 -10.743 1.00 87.12 393 LEU A N 1
ATOM 2932 C CA . LEU A 1 393 ? 2.584 11.194 -10.424 1.00 87.12 393 LEU A CA 1
ATOM 2933 C C . LEU A 1 393 ? 3.467 11.224 -9.168 1.00 87.12 393 LEU A C 1
ATOM 2935 O O . LEU A 1 393 ? 4.353 12.074 -9.067 1.00 87.12 393 LEU A O 1
ATOM 2939 N N . ASP A 1 394 ? 3.241 10.321 -8.212 1.00 85.12 394 ASP A N 1
ATOM 2940 C CA . ASP A 1 394 ? 4.119 10.147 -7.053 1.00 85.12 394 ASP A CA 1
ATOM 2941 C C . ASP A 1 394 ? 5.503 9.635 -7.487 1.00 85.12 394 ASP A C 1
ATOM 2943 O O . ASP A 1 394 ? 6.532 10.211 -7.128 1.00 85.12 394 ASP A O 1
ATOM 2947 N N . ILE A 1 395 ? 5.543 8.623 -8.355 1.00 90.06 395 ILE A N 1
ATOM 2948 C CA . ILE A 1 395 ? 6.803 8.083 -8.885 1.00 90.06 395 ILE A CA 1
ATOM 2949 C C . ILE A 1 395 ? 7.544 9.108 -9.743 1.00 90.06 395 ILE A C 1
ATOM 2951 O O . ILE A 1 395 ? 8.768 9.214 -9.644 1.00 90.06 395 ILE A O 1
ATOM 2955 N N . GLU A 1 396 ? 6.832 9.897 -10.556 1.00 92.31 396 GLU A N 1
ATOM 2956 C CA . GLU A 1 396 ? 7.430 11.032 -11.269 1.00 92.31 396 GLU A CA 1
ATOM 2957 C C . GLU A 1 396 ? 8.177 11.944 -10.293 1.00 92.31 396 GLU A C 1
ATOM 2959 O O . GLU A 1 396 ? 9.363 12.211 -10.482 1.00 92.31 396 GLU A O 1
ATOM 2964 N N . ALA A 1 397 ? 7.511 12.381 -9.222 1.00 88.69 397 ALA A N 1
ATOM 2965 C CA . ALA A 1 397 ? 8.106 13.286 -8.247 1.00 88.69 397 ALA A CA 1
ATOM 2966 C C . ALA A 1 397 ? 9.325 12.670 -7.539 1.00 88.69 397 ALA A C 1
ATOM 2968 O O . ALA A 1 397 ? 10.338 13.348 -7.362 1.00 88.69 397 ALA A O 1
ATOM 2969 N N . GLN A 1 398 ? 9.256 11.391 -7.166 1.00 89.62 398 GLN A N 1
ATOM 2970 C CA . GLN A 1 398 ? 10.350 10.681 -6.496 1.00 89.62 398 GLN A CA 1
ATOM 2971 C C . GLN A 1 398 ? 11.602 10.569 -7.374 1.00 89.62 398 GLN A C 1
ATOM 2973 O O . GLN A 1 398 ? 12.704 10.878 -6.914 1.00 89.62 398 GLN A O 1
ATOM 2978 N N . VAL A 1 399 ? 11.443 10.187 -8.644 1.00 93.12 399 VAL A N 1
ATOM 2979 C CA . VAL A 1 399 ? 12.569 10.079 -9.588 1.00 93.12 399 VAL A CA 1
ATOM 2980 C C . VAL A 1 399 ? 13.166 11.454 -9.879 1.00 93.12 399 VAL A C 1
ATOM 2982 O O . VAL A 1 399 ? 14.386 11.601 -9.885 1.00 93.12 399 VAL A O 1
ATOM 2985 N N . LEU A 1 400 ? 12.337 12.489 -10.045 1.00 92.31 400 LEU A N 1
ATOM 2986 C CA . LEU A 1 400 ? 12.824 13.851 -10.274 1.00 92.31 400 LEU A CA 1
ATOM 2987 C C . LEU A 1 400 ? 13.619 14.411 -9.083 1.00 92.31 400 LEU A C 1
ATOM 2989 O O . LEU A 1 400 ? 14.624 15.088 -9.294 1.00 92.31 400 LEU A O 1
ATOM 2993 N N . ARG A 1 401 ? 13.223 14.104 -7.842 1.00 89.00 401 ARG A N 1
ATOM 2994 C CA . ARG A 1 401 ? 14.014 14.451 -6.645 1.00 89.00 401 ARG A CA 1
ATOM 2995 C C . ARG A 1 401 ? 15.344 13.704 -6.609 1.00 89.00 401 ARG A C 1
ATOM 2997 O O . ARG A 1 401 ? 16.381 14.318 -6.375 1.00 89.00 401 ARG A O 1
ATOM 3004 N N . ALA A 1 402 ? 15.335 12.407 -6.918 1.00 90.88 402 ALA A N 1
ATOM 3005 C CA . ALA A 1 402 ? 16.552 11.596 -6.970 1.00 90.88 402 ALA A CA 1
ATOM 3006 C C . ALA A 1 402 ? 17.545 12.069 -8.053 1.00 90.88 402 ALA A C 1
ATOM 3008 O O . ALA A 1 402 ? 18.761 12.038 -7.833 1.00 90.88 402 ALA A O 1
ATOM 3009 N N . LEU A 1 403 ? 17.044 12.553 -9.195 1.00 91.81 403 LEU A N 1
ATOM 3010 C CA . LEU A 1 403 ? 17.856 13.178 -10.249 1.00 91.81 403 LEU A CA 1
ATOM 3011 C C . LEU A 1 403 ? 18.534 14.469 -9.771 1.00 91.81 403 LEU A C 1
ATOM 3013 O O . LEU A 1 403 ? 19.664 14.745 -10.149 1.00 91.81 403 LEU A O 1
ATOM 3017 N N . ARG A 1 404 ? 17.881 15.229 -8.890 1.00 88.69 404 ARG A N 1
ATOM 3018 C CA . ARG A 1 404 ? 18.423 16.466 -8.304 1.00 88.69 404 ARG A CA 1
ATOM 3019 C C . ARG A 1 404 ? 19.353 16.236 -7.111 1.00 88.69 404 ARG A C 1
ATOM 3021 O O . ARG A 1 404 ? 19.905 17.194 -6.582 1.00 88.69 404 ARG A O 1
ATOM 3028 N N . GLY A 1 405 ? 19.499 14.988 -6.662 1.00 83.19 405 GLY A N 1
ATOM 3029 C CA . GLY A 1 405 ? 20.208 14.663 -5.422 1.00 83.19 405 GLY A CA 1
ATOM 3030 C C . GLY A 1 405 ? 19.463 15.109 -4.157 1.00 83.19 405 GLY A C 1
ATOM 3031 O O . GLY A 1 405 ? 20.056 15.167 -3.083 1.00 83.19 405 GLY A O 1
ATOM 3032 N N . GLU A 1 406 ? 18.173 15.428 -4.271 1.00 84.00 406 GLU A N 1
ATOM 3033 C CA . GLU A 1 406 ? 17.307 15.743 -3.138 1.00 84.00 406 GLU A CA 1
ATOM 3034 C C . GLU A 1 406 ? 16.826 14.448 -2.461 1.00 84.00 406 GLU A C 1
ATOM 3036 O O . GLU A 1 406 ? 16.795 13.370 -3.065 1.00 84.00 406 GLU A O 1
ATOM 3041 N N . ALA A 1 407 ? 16.404 14.540 -1.198 1.00 74.38 407 ALA A N 1
ATOM 3042 C CA . ALA A 1 407 ? 15.775 13.410 -0.523 1.00 74.38 407 ALA A CA 1
ATOM 3043 C C . ALA A 1 407 ? 14.489 12.995 -1.265 1.00 74.38 407 ALA A C 1
ATOM 3045 O O . ALA A 1 407 ? 13.592 13.813 -1.472 1.00 74.38 407 ALA A O 1
ATOM 3046 N N . ILE A 1 408 ? 14.390 11.711 -1.638 1.00 71.31 408 ILE A N 1
ATOM 3047 C CA . ILE A 1 408 ? 13.250 11.124 -2.375 1.00 71.31 408 ILE A CA 1
ATOM 3048 C C . ILE A 1 408 ? 11.923 11.432 -1.663 1.00 71.31 408 ILE A C 1
ATOM 3050 O O . ILE A 1 408 ? 10.939 11.850 -2.284 1.00 71.31 408 ILE A O 1
ATOM 3054 N N . ALA A 1 409 ? 11.941 11.313 -0.335 1.00 64.25 409 ALA A N 1
ATOM 3055 C CA . ALA A 1 409 ? 10.878 11.742 0.551 1.00 64.25 409 ALA A CA 1
ATOM 3056 C C . ALA A 1 409 ? 11.310 13.050 1.238 1.00 64.25 409 ALA A C 1
ATOM 3058 O O . ALA A 1 409 ? 12.179 13.051 2.111 1.00 64.25 409 ALA A O 1
ATOM 3059 N N . SER A 1 410 ? 10.739 14.180 0.817 1.00 54.88 410 SER A N 1
ATOM 3060 C CA . SER A 1 410 ? 10.998 15.465 1.470 1.00 54.88 410 SER A CA 1
ATOM 3061 C C . SER A 1 410 ? 10.074 15.608 2.676 1.00 54.88 410 SER A C 1
ATOM 3063 O O . SER A 1 410 ? 8.865 15.803 2.529 1.00 54.88 410 SER A O 1
ATOM 3065 N N . ALA A 1 411 ? 10.643 15.481 3.873 1.00 56.09 411 ALA A N 1
ATOM 3066 C CA . ALA A 1 411 ? 9.963 15.820 5.110 1.00 56.09 411 ALA A CA 1
ATOM 3067 C C . ALA A 1 411 ? 9.905 17.347 5.216 1.00 56.09 411 ALA A C 1
ATOM 3069 O O . ALA A 1 411 ? 10.901 17.999 5.540 1.00 56.09 411 ALA A O 1
ATOM 3070 N N . ARG A 1 412 ? 8.742 17.946 4.940 1.00 64.81 412 ARG A N 1
ATOM 3071 C CA . ARG A 1 412 ? 8.534 19.348 5.309 1.00 64.81 412 ARG A CA 1
ATOM 3072 C C . ARG A 1 412 ? 8.629 19.445 6.828 1.00 64.81 412 ARG A C 1
ATOM 3074 O O . ARG A 1 412 ? 7.945 18.704 7.530 1.00 64.81 412 ARG A O 1
ATOM 3081 N N . ALA A 1 413 ? 9.447 20.364 7.334 1.00 68.25 413 ALA A N 1
ATOM 3082 C CA . ALA A 1 413 ? 9.483 20.649 8.761 1.00 68.25 413 ALA A CA 1
ATOM 3083 C C . ALA A 1 413 ? 8.093 21.123 9.212 1.00 68.25 413 ALA A C 1
ATOM 3085 O O . ALA A 1 413 ? 7.610 22.168 8.770 1.00 68.25 413 ALA A O 1
ATOM 3086 N N . LEU A 1 414 ? 7.436 20.326 10.054 1.00 77.75 414 LEU A N 1
ATOM 3087 C CA . LEU A 1 414 ? 6.114 20.645 10.576 1.00 77.75 414 LEU A CA 1
ATOM 3088 C C . LEU A 1 414 ? 6.249 21.511 11.838 1.00 77.75 414 LEU A C 1
ATOM 3090 O O . LEU A 1 414 ? 7.083 21.210 12.704 1.00 77.75 414 LEU A O 1
ATOM 3094 N N . PRO A 1 415 ? 5.443 22.576 11.985 1.00 79.75 415 PRO A N 1
ATOM 3095 C CA . PRO A 1 415 ? 5.334 23.273 13.259 1.00 79.75 415 PRO A CA 1
ATOM 3096 C C . PRO A 1 415 ? 4.713 22.350 14.319 1.00 79.75 415 PRO A C 1
ATOM 3098 O O . PRO A 1 415 ? 4.062 21.358 13.994 1.00 79.75 415 PRO A O 1
ATOM 3101 N N . GLU A 1 416 ? 4.907 22.669 15.599 1.00 80.75 416 GLU A N 1
ATOM 3102 C CA . GLU A 1 416 ? 4.219 21.948 16.676 1.00 80.75 416 GLU A CA 1
ATOM 3103 C C . GLU A 1 416 ? 2.696 22.104 16.556 1.00 80.75 416 GLU A C 1
ATOM 3105 O O . GLU A 1 416 ? 2.194 23.190 16.253 1.00 80.75 416 GLU A O 1
ATOM 3110 N N . ASN A 1 417 ? 1.965 21.017 16.822 1.00 83.56 417 ASN A N 1
ATOM 3111 C CA . ASN A 1 417 ? 0.510 20.934 16.687 1.00 83.56 417 ASN A CA 1
ATOM 3112 C C . ASN A 1 417 ? 0.012 21.349 15.289 1.00 83.56 417 ASN A C 1
ATOM 3114 O O . ASN A 1 417 ? -0.901 22.165 15.148 1.00 83.56 417 ASN A O 1
ATOM 3118 N N . ALA A 1 418 ? 0.616 20.804 14.235 1.00 88.62 418 ALA A N 1
ATOM 3119 C CA . ALA A 1 418 ? 0.200 21.059 12.861 1.00 88.62 418 ALA A CA 1
ATOM 3120 C C . ALA A 1 418 ? -1.124 20.345 12.534 1.00 88.62 418 ALA A C 1
ATOM 3122 O O . ALA A 1 418 ? -1.253 19.134 12.720 1.00 88.62 418 ALA A O 1
ATOM 3123 N N . VAL A 1 419 ? -2.095 21.081 11.990 1.00 91.56 419 VAL A N 1
ATOM 3124 C CA . VAL A 1 419 ? -3.218 20.503 11.239 1.00 91.56 419 VAL A CA 1
ATOM 3125 C C . VAL A 1 419 ? -2.806 20.500 9.775 1.00 91.56 419 VAL A C 1
ATOM 3127 O O . VAL A 1 419 ? -2.776 21.549 9.126 1.00 91.56 419 VAL A O 1
ATOM 3130 N N . LEU A 1 420 ? -2.424 19.329 9.276 1.00 90.25 420 LEU A N 1
ATOM 3131 C CA . LEU A 1 420 ? -1.925 19.176 7.917 1.00 90.25 420 LEU A CA 1
ATOM 3132 C C . LEU A 1 420 ? -3.100 19.178 6.939 1.00 90.25 420 LEU A C 1
ATOM 3134 O O . LEU A 1 420 ? -4.019 18.371 7.069 1.00 90.25 420 LEU A O 1
ATOM 3138 N N . ILE A 1 421 ? -3.050 20.066 5.952 1.00 90.31 421 ILE A N 1
ATOM 3139 C CA . ILE A 1 421 ? -4.035 20.156 4.877 1.00 90.31 421 ILE A CA 1
ATOM 3140 C C . ILE A 1 421 ? -3.349 19.787 3.566 1.00 90.31 421 ILE A C 1
ATOM 3142 O O . ILE A 1 421 ? -2.335 20.388 3.221 1.00 90.31 421 ILE A O 1
ATOM 3146 N N . ALA A 1 422 ? -3.915 18.850 2.813 1.00 87.75 422 ALA A N 1
ATOM 3147 C CA . ALA A 1 422 ? -3.432 18.483 1.483 1.00 87.75 422 ALA A CA 1
ATOM 3148 C C . ALA A 1 422 ? -4.595 18.318 0.493 1.00 87.75 422 ALA A C 1
ATOM 3150 O O . ALA A 1 422 ? -5.748 18.143 0.893 1.00 87.75 422 ALA A O 1
ATOM 3151 N N . SER A 1 423 ? -4.319 18.372 -0.811 1.00 83.25 423 SER A N 1
ATOM 3152 C CA . SER A 1 423 ? -5.322 18.011 -1.827 1.00 83.25 423 SER A CA 1
ATOM 3153 C C . SER A 1 423 ? -5.659 16.521 -1.724 1.00 83.25 423 SER A C 1
ATOM 3155 O O . SER A 1 423 ? -6.828 16.145 -1.632 1.00 83.25 423 SER A O 1
ATOM 3157 N N . ASP A 1 424 ? -4.610 15.713 -1.653 1.00 77.12 424 ASP A N 1
ATOM 3158 C CA . ASP A 1 424 ? -4.561 14.291 -1.340 1.00 77.12 424 ASP A CA 1
ATOM 3159 C C . ASP A 1 424 ? -3.203 14.015 -0.659 1.00 77.12 424 ASP A C 1
ATOM 3161 O O . ASP A 1 424 ? -2.294 14.842 -0.759 1.00 77.12 424 ASP A O 1
ATOM 3165 N N . LEU A 1 425 ? -3.050 12.897 0.051 1.00 74.50 425 LEU A N 1
ATOM 3166 C CA . LEU A 1 425 ? -1.760 12.509 0.638 1.00 74.50 425 LEU A CA 1
ATOM 3167 C C . LEU A 1 425 ? -1.238 11.248 -0.037 1.00 74.50 425 LEU A C 1
ATOM 3169 O O . LEU A 1 425 ? -1.824 10.170 0.075 1.00 74.50 425 LEU A O 1
ATOM 3173 N N . LYS A 1 426 ? -0.087 11.390 -0.691 1.00 74.06 426 LYS A N 1
ATOM 3174 C CA . LYS A 1 426 ? 0.610 10.280 -1.334 1.00 74.06 426 LYS A CA 1
ATOM 3175 C C . LYS A 1 426 ? 1.288 9.384 -0.291 1.00 74.06 426 LYS A C 1
ATOM 3177 O O . LYS A 1 426 ? 1.776 9.891 0.724 1.00 74.06 426 LYS A O 1
ATOM 3182 N N . PRO A 1 427 ? 1.398 8.068 -0.538 1.00 65.38 427 PRO A N 1
ATOM 3183 C CA . PRO A 1 427 ? 2.080 7.139 0.364 1.00 65.38 427 PRO A CA 1
ATOM 3184 C C . PRO A 1 427 ? 3.504 7.586 0.725 1.00 65.38 427 PRO A C 1
ATOM 3186 O O . PRO A 1 427 ? 3.882 7.544 1.896 1.00 65.38 427 PRO A O 1
ATOM 3189 N N . SER A 1 428 ? 4.268 8.079 -0.258 1.00 67.06 428 SER A N 1
ATOM 3190 C CA . SER A 1 428 ? 5.638 8.573 -0.059 1.00 67.06 428 SER A CA 1
ATOM 3191 C C . SER A 1 428 ? 5.712 9.756 0.910 1.00 67.06 428 SER A C 1
ATOM 3193 O O . SER A 1 428 ? 6.638 9.853 1.715 1.00 67.06 428 SER A O 1
ATOM 3195 N N . GLN A 1 429 ? 4.711 10.638 0.868 1.00 73.94 429 GLN A N 1
ATOM 3196 C CA . GLN A 1 429 ? 4.629 11.807 1.734 1.00 73.94 429 GLN A CA 1
ATOM 3197 C C . GLN A 1 429 ? 4.347 11.380 3.164 1.00 73.94 429 GLN A C 1
ATOM 3199 O O . GLN A 1 429 ? 5.012 11.866 4.069 1.00 73.94 429 GLN A O 1
ATOM 3204 N N . ILE A 1 430 ? 3.416 10.446 3.374 1.00 66.75 430 ILE A N 1
ATOM 3205 C CA . ILE A 1 430 ? 3.002 10.047 4.723 1.00 66.75 430 ILE A CA 1
ATOM 3206 C C . ILE A 1 430 ? 4.165 9.439 5.507 1.00 66.75 430 ILE A C 1
ATOM 3208 O O . ILE A 1 430 ? 4.328 9.747 6.685 1.00 66.75 430 ILE A O 1
ATOM 3212 N N . VAL A 1 431 ? 5.016 8.643 4.856 1.00 64.44 431 VAL A N 1
ATOM 3213 C CA . VAL A 1 431 ? 6.190 8.063 5.525 1.00 64.44 431 VAL A CA 1
ATOM 3214 C C . VAL A 1 431 ? 7.240 9.119 5.894 1.00 64.44 431 VAL A C 1
ATOM 3216 O O . VAL A 1 431 ? 7.980 8.943 6.860 1.00 64.44 431 VAL A O 1
ATOM 3219 N N . ALA A 1 432 ? 7.300 10.230 5.160 1.00 66.56 432 ALA A N 1
ATOM 3220 C CA . ALA A 1 432 ? 8.227 11.321 5.443 1.00 66.56 432 ALA A CA 1
ATOM 3221 C C . ALA A 1 432 ? 7.764 12.244 6.582 1.00 66.56 432 ALA A C 1
ATOM 3223 O O . ALA A 1 432 ? 8.534 13.098 7.020 1.00 66.56 432 ALA A O 1
ATOM 3224 N N . LEU A 1 433 ? 6.512 12.135 7.036 1.00 71.50 433 LEU A N 1
ATOM 3225 C CA . LEU A 1 433 ? 5.960 13.045 8.036 1.00 71.50 433 LEU A CA 1
ATOM 3226 C C . LEU A 1 433 ? 6.402 12.669 9.455 1.00 71.50 433 LEU A C 1
ATOM 3228 O O . LEU A 1 433 ? 6.286 11.522 9.886 1.00 71.50 433 LEU A O 1
ATOM 3232 N N . ASP A 1 434 ? 6.815 13.676 10.226 1.00 72.75 434 ASP A N 1
ATOM 3233 C CA . ASP A 1 434 ? 7.004 13.540 11.671 1.00 72.75 434 ASP A CA 1
ATOM 3234 C C . ASP A 1 434 ? 5.641 13.556 12.379 1.00 72.75 434 ASP A C 1
ATOM 3236 O O . ASP A 1 434 ? 5.081 14.608 12.705 1.00 72.75 434 ASP A O 1
ATOM 3240 N N . VAL A 1 435 ? 5.109 12.356 12.607 1.00 69.81 435 VAL A N 1
ATOM 3241 C CA . VAL A 1 435 ? 3.812 12.106 13.253 1.00 69.81 435 VAL A CA 1
ATOM 3242 C C . VAL A 1 435 ? 3.680 12.806 14.604 1.00 69.81 435 VAL A C 1
ATOM 3244 O O . VAL A 1 435 ? 2.585 13.235 14.960 1.00 69.81 435 VAL A O 1
ATOM 3247 N N . SER A 1 436 ? 4.781 12.969 15.345 1.00 74.12 436 SER A N 1
ATOM 3248 C CA . SER A 1 436 ? 4.759 13.551 16.692 1.00 74.12 436 SER A CA 1
ATOM 3249 C C . SER A 1 436 ? 4.311 15.016 16.715 1.00 74.12 436 SER A C 1
ATOM 3251 O O . SER A 1 436 ? 3.855 15.514 17.744 1.00 74.12 436 SER A O 1
ATOM 3253 N N . ARG A 1 437 ? 4.408 15.704 15.573 1.00 83.00 437 ARG A N 1
ATOM 3254 C CA . ARG A 1 437 ? 4.064 17.122 15.424 1.00 83.00 437 ARG A CA 1
ATOM 3255 C C . ARG A 1 437 ? 2.677 17.348 14.831 1.00 83.00 437 ARG A C 1
ATOM 3257 O O . ARG A 1 437 ? 2.203 18.484 14.821 1.00 83.00 437 ARG A O 1
ATOM 3264 N N . ILE A 1 438 ? 2.020 16.294 14.346 1.00 86.81 438 ILE A N 1
ATOM 3265 C CA . ILE A 1 438 ? 0.716 16.383 13.688 1.00 86.81 438 ILE A CA 1
ATOM 3266 C C . ILE A 1 438 ? -0.388 16.287 14.739 1.00 86.81 438 ILE A C 1
ATOM 3268 O O . ILE A 1 438 ? -0.588 15.250 15.363 1.00 86.81 438 ILE A O 1
ATOM 3272 N N . ALA A 1 439 ? -1.148 17.369 14.888 1.00 86.31 439 ALA A N 1
ATOM 3273 C CA . ALA A 1 439 ? -2.363 17.380 15.690 1.00 86.31 439 ALA A CA 1
ATOM 3274 C C . ALA A 1 439 ? -3.556 16.785 14.925 1.00 86.31 439 ALA A C 1
ATOM 3276 O O . ALA A 1 439 ? -4.404 16.147 15.538 1.00 86.31 439 ALA A O 1
ATOM 3277 N N . GLY A 1 440 ? -3.632 16.978 13.602 1.00 88.81 440 GLY A N 1
ATOM 3278 C CA . GLY A 1 440 ? -4.751 16.503 12.784 1.00 88.81 440 GLY A CA 1
ATOM 3279 C C . GLY A 1 440 ? -4.452 16.468 11.284 1.00 88.81 440 GLY A C 1
ATOM 3280 O O . GLY A 1 440 ? -3.535 17.140 10.813 1.00 88.81 440 GLY A O 1
ATOM 3281 N N . LEU A 1 441 ? -5.242 15.695 10.534 1.00 90.00 441 LEU A N 1
ATOM 3282 C CA . LEU A 1 441 ? -5.097 15.501 9.085 1.00 90.00 441 LEU A CA 1
ATOM 3283 C C . LEU A 1 441 ? -6.375 15.917 8.341 1.00 90.00 441 LEU A C 1
ATOM 3285 O O . LEU A 1 441 ? -7.486 15.566 8.735 1.00 90.00 441 LEU A O 1
ATOM 3289 N N . CYS A 1 442 ? -6.227 16.663 7.253 1.00 90.75 442 CYS A N 1
ATOM 3290 C CA . CYS A 1 442 ? -7.323 17.149 6.421 1.00 90.75 442 CYS A CA 1
ATOM 3291 C C . CYS A 1 442 ? -6.974 16.978 4.942 1.00 90.75 442 CYS A C 1
ATOM 3293 O O . CYS A 1 442 ? -5.924 17.441 4.497 1.00 90.75 442 CYS A O 1
ATOM 3295 N N . THR A 1 443 ? -7.862 16.364 4.163 1.00 89.38 443 THR A N 1
ATOM 3296 C CA . THR A 1 443 ? -7.697 16.277 2.703 1.00 89.38 443 THR A CA 1
ATOM 3297 C C . THR A 1 443 ? -8.899 16.831 1.949 1.00 89.38 443 THR A C 1
ATOM 3299 O O . THR A 1 443 ? -10.052 16.654 2.354 1.00 89.38 443 THR A O 1
ATOM 3302 N N . ALA A 1 444 ? -8.630 17.541 0.849 1.00 86.25 444 ALA A N 1
ATOM 3303 C CA . ALA A 1 444 ? -9.671 18.082 -0.025 1.00 86.25 444 ALA A CA 1
ATOM 3304 C C . ALA A 1 444 ? -10.428 16.960 -0.752 1.00 86.25 444 ALA A C 1
ATOM 3306 O O . ALA A 1 444 ? -11.645 17.035 -0.930 1.00 86.25 444 ALA A O 1
ATOM 3307 N N . ARG A 1 445 ? -9.698 15.917 -1.158 1.00 80.62 445 ARG A N 1
ATOM 3308 C CA . ARG A 1 445 ? -10.181 14.732 -1.878 1.00 80.62 445 ARG A CA 1
ATOM 3309 C C . ARG A 1 445 ? -9.981 13.478 -1.015 1.00 80.62 445 ARG A C 1
ATOM 3311 O O . ARG A 1 445 ? -9.558 13.578 0.128 1.00 80.62 445 ARG A O 1
ATOM 3318 N N . GLY A 1 446 ? -10.328 12.304 -1.540 1.00 70.00 446 GLY A N 1
ATOM 3319 C CA . GLY A 1 446 ? -10.165 11.021 -0.844 1.00 70.00 446 GLY A CA 1
ATOM 3320 C C . GLY A 1 446 ? -11.445 10.500 -0.184 1.00 70.00 446 GLY A C 1
ATOM 3321 O O . GLY A 1 446 ? -12.427 11.219 -0.029 1.00 70.00 446 GLY A O 1
ATOM 3322 N N . GLY A 1 447 ? -11.457 9.210 0.157 1.00 65.31 447 GLY A N 1
ATOM 3323 C CA . GLY A 1 447 ? -12.595 8.525 0.782 1.00 65.31 447 GLY A CA 1
ATOM 3324 C C . GLY A 1 447 ? -12.293 8.010 2.196 1.00 65.31 447 GLY A C 1
ATOM 3325 O O . GLY A 1 447 ? -11.131 7.990 2.607 1.00 65.31 447 GLY A O 1
ATOM 3326 N N . PRO A 1 448 ? -13.308 7.537 2.943 1.00 57.09 448 PRO A N 1
ATOM 3327 C CA . PRO A 1 448 ? -13.139 6.997 4.300 1.00 57.09 448 PRO A CA 1
ATOM 3328 C C . PRO A 1 448 ? -12.311 5.702 4.347 1.00 57.09 448 PRO A C 1
ATOM 3330 O O . PRO A 1 448 ? -11.868 5.294 5.412 1.00 57.09 448 PRO A O 1
ATOM 3333 N N . THR A 1 449 ? -12.095 5.056 3.200 1.00 53.91 449 THR A N 1
ATOM 3334 C CA . THR A 1 449 ? -11.213 3.890 3.029 1.00 53.91 449 THR A CA 1
ATOM 3335 C C . THR A 1 449 ? -9.883 4.250 2.367 1.00 53.91 449 THR A C 1
ATOM 3337 O O . THR A 1 449 ? -9.144 3.358 1.963 1.00 53.91 449 THR A O 1
ATOM 3340 N N . SER A 1 450 ? -9.589 5.542 2.191 1.00 62.34 450 SER A N 1
ATOM 3341 C CA . SER A 1 450 ? -8.322 5.979 1.604 1.00 62.34 450 SER A CA 1
ATOM 3342 C C . SER A 1 450 ? -7.143 5.596 2.497 1.00 62.34 450 SER A C 1
ATOM 3344 O O . SER A 1 450 ? -7.285 5.424 3.711 1.00 62.34 450 SER A O 1
ATOM 3346 N N . HIS A 1 451 ? -5.955 5.528 1.900 1.00 63.69 451 HIS A N 1
ATOM 3347 C CA . HIS A 1 451 ? -4.699 5.307 2.618 1.00 63.69 451 HIS A CA 1
ATOM 3348 C C . HIS A 1 451 ? -4.541 6.267 3.808 1.00 63.69 451 HIS A C 1
ATOM 3350 O O . HIS A 1 451 ? -4.114 5.852 4.883 1.00 63.69 451 HIS A O 1
ATOM 3356 N N . VAL A 1 452 ? -4.999 7.514 3.659 1.00 65.00 452 VAL A N 1
ATOM 3357 C CA . VAL A 1 452 ? -5.025 8.530 4.723 1.00 65.00 452 VAL A CA 1
ATOM 3358 C C . VAL A 1 452 ? -5.867 8.101 5.915 1.00 65.00 452 VAL A C 1
ATOM 3360 O O . VAL A 1 452 ? -5.443 8.281 7.052 1.00 65.00 452 VAL A O 1
ATOM 3363 N N . ALA A 1 453 ? -7.043 7.521 5.678 1.00 64.75 453 ALA A N 1
ATOM 3364 C CA . ALA A 1 453 ? -7.946 7.119 6.747 1.00 64.75 453 ALA A CA 1
ATOM 3365 C C . ALA A 1 453 ? -7.393 5.951 7.568 1.00 64.75 453 ALA A C 1
ATOM 3367 O O . ALA A 1 453 ? -7.422 5.987 8.798 1.00 64.75 453 ALA A O 1
ATOM 3368 N N . ILE A 1 454 ? -6.816 4.956 6.891 1.00 63.31 454 ILE A N 1
ATOM 3369 C CA . ILE A 1 454 ? -6.185 3.803 7.543 1.00 63.31 454 ILE A CA 1
ATOM 3370 C C . ILE A 1 454 ? -4.968 4.256 8.362 1.00 63.31 454 ILE A C 1
ATOM 3372 O O . ILE A 1 454 ? -4.801 3.847 9.513 1.00 63.31 454 ILE A O 1
ATOM 3376 N N . LEU A 1 455 ? -4.136 5.133 7.795 1.00 64.00 455 LEU A N 1
ATOM 3377 C CA . LEU A 1 455 ? -2.923 5.617 8.451 1.00 64.00 455 LEU A CA 1
ATOM 3378 C C . LEU A 1 455 ? -3.246 6.521 9.642 1.00 64.00 455 LEU A C 1
ATOM 3380 O O . LEU A 1 455 ? -2.734 6.277 10.734 1.00 64.00 455 LEU A O 1
ATOM 3384 N N . ALA A 1 456 ? -4.162 7.477 9.483 1.00 67.38 456 ALA A N 1
ATOM 3385 C CA . ALA A 1 456 ? -4.619 8.337 10.572 1.00 67.38 456 ALA A CA 1
ATOM 3386 C C . ALA A 1 456 ? -5.176 7.531 11.755 1.00 67.38 456 ALA A C 1
ATOM 3388 O O . ALA A 1 456 ? -4.853 7.827 12.906 1.00 67.38 456 ALA A O 1
ATOM 3389 N N . ALA A 1 457 ? -5.948 6.474 11.474 1.00 65.75 457 ALA A N 1
ATOM 3390 C CA . ALA A 1 457 ? -6.450 5.566 12.500 1.00 65.75 457 ALA A CA 1
ATOM 3391 C C . ALA A 1 457 ? -5.312 4.814 13.212 1.00 65.75 457 ALA A C 1
ATOM 3393 O O . ALA A 1 457 ? -5.310 4.734 14.439 1.00 65.75 457 ALA A O 1
ATOM 3394 N N . SER A 1 458 ? -4.314 4.318 12.470 1.00 60.53 458 SER A N 1
ATOM 3395 C CA . SER A 1 458 ? -3.147 3.632 13.052 1.00 60.53 458 SER A CA 1
ATOM 3396 C C . SER A 1 458 ? -2.264 4.548 13.910 1.00 60.53 458 SER A C 1
ATOM 3398 O O . SER A 1 458 ? -1.676 4.099 14.889 1.00 60.53 458 SER A O 1
ATOM 3400 N N . MET A 1 459 ? -2.208 5.837 13.565 1.00 66.75 459 MET A N 1
ATOM 3401 C CA . MET A 1 459 ? -1.437 6.864 14.272 1.00 66.75 459 MET A CA 1
ATOM 3402 C C . MET A 1 459 ? -2.211 7.483 15.445 1.00 66.75 459 MET A C 1
ATOM 3404 O O . MET A 1 459 ? -1.636 8.240 16.222 1.00 66.75 459 MET A O 1
ATOM 3408 N N . GLY A 1 460 ? -3.513 7.201 15.570 1.00 70.12 460 GLY A N 1
ATOM 3409 C CA . GLY A 1 460 ? -4.380 7.831 16.568 1.00 70.12 460 GLY A CA 1
ATOM 3410 C C . GLY A 1 460 ? -4.584 9.335 16.346 1.00 70.12 460 GLY A C 1
ATOM 3411 O O . GLY A 1 460 ? -4.899 10.056 17.292 1.00 70.12 460 GLY A O 1
ATOM 3412 N N . VAL A 1 461 ? -4.390 9.816 15.114 1.00 83.25 461 VAL A N 1
ATOM 3413 C CA . VAL A 1 461 ? -4.516 11.233 14.748 1.00 83.25 461 VAL A CA 1
ATOM 3414 C C . VAL A 1 461 ? -5.920 11.483 14.181 1.00 83.25 461 VAL A C 1
ATOM 3416 O O . VAL A 1 461 ? -6.336 10.750 13.280 1.00 83.25 461 VAL A O 1
ATOM 3419 N N . PRO A 1 462 ? -6.668 12.497 14.658 1.00 87.88 462 PRO A N 1
ATOM 3420 C CA . PRO A 1 462 ? -7.962 12.871 14.088 1.00 87.88 462 PRO A CA 1
ATOM 3421 C C . PRO A 1 462 ? -7.845 13.264 12.612 1.00 87.88 462 PRO A C 1
ATOM 3423 O O . PRO A 1 462 ? -6.933 14.007 12.238 1.00 87.88 462 PRO A O 1
ATOM 3426 N N . ALA A 1 463 ? -8.769 12.794 11.770 1.00 89.19 463 ALA A N 1
ATOM 3427 C CA . ALA A 1 463 ? -8.701 13.032 10.333 1.00 89.19 463 ALA A CA 1
ATOM 3428 C C . ALA A 1 463 ? -10.062 13.212 9.653 1.00 89.19 463 ALA A C 1
ATOM 3430 O O . ALA A 1 463 ? -10.986 12.416 9.854 1.00 89.19 463 ALA A O 1
ATOM 3431 N N . LEU A 1 464 ? -10.127 14.212 8.770 1.00 90.69 464 LEU A N 1
ATOM 3432 C CA . LEU A 1 464 ? -11.225 14.447 7.834 1.00 90.69 464 LEU A CA 1
ATOM 3433 C C . LEU A 1 464 ? -10.732 14.361 6.385 1.00 90.69 464 LEU A C 1
ATOM 3435 O O . LEU A 1 464 ? -9.667 14.867 6.033 1.00 90.69 464 LEU A O 1
ATOM 3439 N N . VAL A 1 465 ? -11.534 13.736 5.533 1.00 88.88 465 VAL A N 1
ATOM 3440 C CA . VAL A 1 465 ? -11.279 13.599 4.092 1.00 88.88 465 VAL A CA 1
ATOM 3441 C C . VAL A 1 465 ? -12.456 14.161 3.301 1.00 88.88 465 VAL A C 1
ATOM 3443 O O . VAL A 1 465 ? -13.529 14.379 3.865 1.00 88.88 465 VAL A O 1
ATOM 3446 N N . ALA A 1 466 ? -12.281 14.400 2.002 1.00 85.38 466 ALA A N 1
ATOM 3447 C CA . ALA A 1 466 ? -13.330 14.959 1.139 1.00 85.38 466 ALA A CA 1
ATOM 3448 C C . ALA A 1 466 ? -13.911 16.309 1.624 1.00 85.38 466 ALA A C 1
ATOM 3450 O O . ALA A 1 466 ? -15.110 16.549 1.497 1.00 85.38 466 ALA A O 1
ATOM 3451 N N . LEU A 1 467 ? -13.072 17.200 2.165 1.00 86.31 467 LEU A N 1
ATOM 3452 C CA . LEU A 1 467 ? -13.476 18.550 2.603 1.00 86.31 467 LEU A CA 1
ATOM 3453 C C . LEU A 1 467 ? -13.757 19.521 1.438 1.00 86.31 467 LEU A C 1
ATOM 3455 O O . LEU A 1 467 ? -14.247 20.630 1.657 1.00 86.31 467 LEU A O 1
ATOM 3459 N N . GLY A 1 468 ? -13.431 19.121 0.205 1.00 85.06 468 GLY A N 1
ATOM 3460 C CA . GLY A 1 468 ? -13.532 19.954 -0.990 1.00 85.06 468 GLY A CA 1
ATOM 3461 C C . GLY A 1 468 ? -12.359 20.923 -1.155 1.00 85.06 468 GLY A C 1
ATOM 3462 O O . GLY A 1 468 ? -11.591 21.180 -0.231 1.00 85.06 468 GLY A O 1
ATOM 3463 N N . GLU A 1 469 ? -12.220 21.483 -2.359 1.00 84.56 469 GLU A N 1
ATOM 3464 C CA . GLU A 1 469 ? -11.097 22.360 -2.746 1.00 84.56 469 GLU A CA 1
ATOM 3465 C C . GLU A 1 469 ? -10.991 23.634 -1.890 1.00 84.56 469 GLU A C 1
ATOM 3467 O O . GLU A 1 469 ? -9.912 24.205 -1.746 1.00 84.56 469 GLU A O 1
ATOM 3472 N N . SER A 1 470 ? -12.086 24.066 -1.257 1.00 84.56 470 SER A N 1
ATOM 3473 C CA . SER A 1 470 ? -12.093 25.234 -0.370 1.00 84.56 470 SER A CA 1
ATOM 3474 C C . SER A 1 470 ? -11.124 25.099 0.805 1.00 84.56 470 SER A C 1
ATOM 3476 O O . SER A 1 470 ? -10.574 26.109 1.243 1.00 84.56 470 SER A O 1
ATOM 3478 N N . VAL A 1 471 ? -10.847 23.880 1.286 1.00 85.88 471 VAL A N 1
ATOM 3479 C CA . VAL A 1 471 ? -9.872 23.665 2.370 1.00 85.88 471 VAL A CA 1
ATOM 3480 C C . VAL A 1 471 ? -8.457 24.107 1.977 1.00 85.88 471 VAL A C 1
ATOM 3482 O O . VAL A 1 471 ? -7.692 24.552 2.828 1.00 85.88 471 VAL A O 1
ATOM 3485 N N . LEU A 1 472 ? -8.117 24.065 0.683 1.00 85.38 472 LEU A N 1
ATOM 3486 C CA . LEU A 1 472 ? -6.793 24.446 0.181 1.00 85.38 472 LEU A CA 1
ATOM 3487 C C . LEU A 1 472 ? -6.578 25.962 0.138 1.00 85.38 472 LEU A C 1
ATOM 3489 O O . LEU A 1 472 ? -5.445 26.423 0.005 1.00 85.38 472 LEU A O 1
ATOM 3493 N N . SER A 1 473 ? -7.656 26.740 0.264 1.00 85.75 473 SER A N 1
ATOM 3494 C CA . SER A 1 473 ? -7.598 28.205 0.336 1.00 85.75 473 SER A CA 1
ATOM 3495 C C . SER A 1 473 ? -7.281 28.736 1.739 1.00 85.75 473 SER A C 1
ATOM 3497 O O . SER A 1 473 ? -7.056 29.936 1.906 1.00 85.75 473 SER A O 1
ATOM 3499 N N . ILE A 1 474 ? -7.230 27.860 2.751 1.00 86.12 474 ILE A N 1
ATOM 3500 C CA . ILE A 1 474 ? -6.894 28.246 4.123 1.00 86.12 474 ILE A CA 1
ATOM 3501 C C . ILE A 1 474 ? -5.446 28.746 4.171 1.00 86.12 474 ILE A C 1
ATOM 3503 O O . ILE A 1 474 ? -4.517 28.071 3.724 1.00 86.12 474 ILE A O 1
ATOM 3507 N N . ALA A 1 475 ? -5.257 29.940 4.736 1.00 85.25 475 ALA A N 1
ATOM 3508 C CA . ALA A 1 475 ? -3.940 30.542 4.882 1.00 85.25 475 ALA A CA 1
ATOM 3509 C C . ALA A 1 475 ? -3.068 29.736 5.856 1.00 85.25 475 ALA A C 1
ATOM 3511 O O . ALA A 1 475 ? -3.529 29.306 6.919 1.00 85.25 475 ALA A O 1
ATOM 3512 N N . GLU A 1 476 ? -1.796 29.558 5.509 1.00 86.62 476 GLU A N 1
ATOM 3513 C CA . GLU A 1 476 ? -0.843 28.847 6.356 1.00 86.62 476 GLU A CA 1
ATOM 3514 C C . GLU A 1 476 ? -0.678 29.551 7.715 1.00 86.62 476 GLU A C 1
ATOM 3516 O O . GLU A 1 476 ? -0.659 30.778 7.799 1.00 86.62 476 GLU A O 1
ATOM 3521 N N . GLY A 1 477 ? -0.606 28.773 8.796 1.00 84.56 477 GLY A N 1
ATOM 3522 C CA . GLY A 1 477 ? -0.510 29.269 10.170 1.00 84.56 477 GLY A CA 1
ATOM 3523 C C . GLY A 1 477 ? -1.845 29.607 10.843 1.00 84.56 477 GLY A C 1
ATOM 3524 O O . GLY A 1 477 ? -1.850 29.855 12.048 1.00 84.56 477 GLY A O 1
ATOM 3525 N N . THR A 1 478 ? -2.967 29.572 10.117 1.00 88.12 478 THR A N 1
ATOM 3526 C CA . THR A 1 478 ? -4.310 29.815 10.677 1.00 88.12 478 THR A CA 1
ATOM 3527 C C . THR A 1 478 ? -4.665 28.772 11.738 1.00 88.12 478 THR A C 1
ATOM 3529 O O . THR A 1 478 ? -4.430 27.583 11.532 1.00 88.12 478 THR A O 1
ATOM 3532 N N . TRP A 1 479 ? -5.259 29.179 12.860 1.00 88.00 479 TRP A N 1
ATOM 3533 C CA . TRP A 1 479 ? -5.742 28.230 13.864 1.00 88.00 479 TRP A CA 1
ATOM 3534 C C . TRP A 1 479 ? -6.998 27.508 13.381 1.00 88.00 479 TRP A C 1
ATOM 3536 O O . TRP A 1 479 ? -7.962 28.128 12.929 1.00 88.00 479 TRP A O 1
ATOM 3546 N N . LEU A 1 480 ? -6.981 26.184 13.498 1.00 90.06 480 LEU A N 1
ATOM 3547 C CA . LEU A 1 480 ? -8.058 25.306 13.075 1.00 90.06 480 LEU A CA 1
ATOM 3548 C C . LEU A 1 480 ? -8.472 24.392 14.216 1.00 90.06 480 LEU A C 1
ATOM 3550 O O . LEU A 1 480 ? -7.626 23.790 14.883 1.00 90.06 480 LEU A O 1
ATOM 3554 N N . MET A 1 481 ? -9.783 24.255 14.381 1.00 89.75 481 MET A N 1
ATOM 3555 C CA . MET A 1 481 ? -10.375 23.191 15.174 1.00 89.75 481 MET A CA 1
ATOM 3556 C C . MET A 1 481 ? -10.915 22.121 14.233 1.00 89.75 481 MET A C 1
ATOM 3558 O O . MET A 1 481 ? -11.835 22.361 13.452 1.00 89.75 481 MET A O 1
ATOM 3562 N N . LEU A 1 482 ? -10.316 20.942 14.315 1.00 90.25 482 LEU A N 1
ATOM 3563 C CA . LEU A 1 482 ? -10.724 19.744 13.604 1.00 90.25 482 LEU A CA 1
ATOM 3564 C C . LEU A 1 482 ? -11.598 18.908 14.537 1.00 90.25 482 LEU A C 1
ATOM 3566 O O . LEU A 1 482 ? -11.081 18.303 15.473 1.00 90.25 482 LEU A O 1
ATOM 3570 N N . ASP A 1 483 ? -12.902 18.864 14.286 1.00 89.12 483 ASP A N 1
ATOM 3571 C CA . ASP A 1 483 ? -13.844 17.979 14.970 1.00 89.12 483 ASP A CA 1
ATOM 3572 C C . ASP A 1 483 ? -14.175 16.798 14.046 1.00 89.12 483 ASP A C 1
ATOM 3574 O O . ASP A 1 483 ? -15.117 16.815 13.246 1.00 89.12 483 ASP A O 1
ATOM 3578 N N . ALA A 1 484 ? -13.361 15.748 14.150 1.00 86.75 484 ALA A N 1
ATOM 3579 C CA . ALA A 1 484 ? -13.559 14.505 13.419 1.00 86.75 484 ALA A CA 1
ATOM 3580 C C . ALA A 1 484 ? -14.525 13.538 14.133 1.00 86.75 484 ALA A C 1
ATOM 3582 O O . ALA A 1 484 ? -14.582 12.358 13.797 1.00 86.75 484 ALA A O 1
ATOM 3583 N N . GLU A 1 485 ? -15.302 14.006 15.114 1.00 83.50 485 GLU A N 1
ATOM 3584 C CA . GLU A 1 485 ? -16.465 13.270 15.630 1.00 83.50 485 GLU A CA 1
ATOM 3585 C C . GLU A 1 485 ? -17.724 13.642 14.845 1.00 83.50 485 GLU A C 1
ATOM 3587 O O . GLU A 1 485 ? -18.529 12.775 14.501 1.00 83.50 485 GLU A O 1
ATOM 3592 N N . THR A 1 486 ? -17.863 14.932 14.539 1.00 81.88 486 THR A N 1
ATOM 3593 C CA . THR A 1 486 ? -19.023 15.514 13.853 1.00 81.88 486 THR A CA 1
ATOM 3594 C C . THR A 1 486 ? -18.788 15.786 12.368 1.00 81.88 486 THR A C 1
ATOM 3596 O O . THR A 1 486 ? -19.751 15.985 11.631 1.00 81.88 486 THR A O 1
ATOM 3599 N N . GLY A 1 487 ? -17.537 15.733 11.897 1.00 87.50 487 GLY A N 1
ATOM 3600 C CA . GLY A 1 487 ? -17.218 15.947 10.482 1.00 87.50 487 GLY A CA 1
ATOM 3601 C C . GLY A 1 487 ? -16.949 17.409 10.124 1.00 87.50 487 GLY A C 1
ATOM 3602 O O . GLY A 1 487 ? -17.131 17.790 8.967 1.00 87.50 487 GLY A O 1
ATOM 3603 N N . HIS A 1 488 ? -16.556 18.237 11.095 1.00 90.25 488 HIS A N 1
ATOM 3604 C CA . HIS A 1 488 ? -16.425 19.683 10.930 1.00 90.25 488 HIS A CA 1
ATOM 3605 C C . HIS A 1 488 ? -14.979 20.160 11.070 1.00 90.25 488 HIS A C 1
ATOM 3607 O O . HIS A 1 488 ? -14.255 19.772 11.984 1.00 90.25 488 HIS A O 1
ATOM 3613 N N . LEU A 1 489 ? -14.575 21.063 10.180 1.00 89.38 489 LEU A N 1
ATOM 3614 C CA . LEU A 1 489 ? -13.333 21.818 10.278 1.00 89.38 489 LEU A CA 1
ATOM 3615 C C . LEU A 1 489 ? -13.676 23.302 10.399 1.00 89.38 489 LEU A C 1
ATOM 3617 O O . LEU A 1 489 ? -14.265 23.884 9.490 1.00 89.38 489 LEU A O 1
ATOM 3621 N N . GLN A 1 490 ? -13.309 23.911 11.521 1.00 89.38 490 GLN A N 1
ATOM 3622 C CA . GLN A 1 490 ? -13.631 25.299 11.828 1.00 89.38 490 GLN A CA 1
ATOM 3623 C C . GLN A 1 490 ? -12.377 26.167 11.853 1.00 89.38 490 GLN A C 1
ATOM 3625 O O . GLN A 1 490 ? -11.371 25.818 12.476 1.00 89.38 490 GLN A O 1
ATOM 3630 N N . ARG A 1 491 ? -12.472 27.339 11.220 1.00 87.62 491 ARG A N 1
ATOM 3631 C CA . ARG A 1 491 ? -11.454 28.386 11.297 1.00 87.62 491 ARG A CA 1
ATOM 3632 C C . ARG A 1 491 ? -11.623 29.218 12.571 1.00 87.62 491 ARG A C 1
ATOM 3634 O O . ARG A 1 491 ? -12.726 29.675 12.871 1.00 87.62 491 ARG A O 1
ATOM 3641 N N . LEU A 1 492 ? -10.531 29.415 13.308 1.00 83.25 492 LEU A N 1
ATOM 3642 C CA . LEU A 1 492 ? -10.490 30.218 14.529 1.00 83.25 492 LEU A CA 1
ATOM 3643 C C . LEU A 1 492 ? -9.703 31.506 14.259 1.00 83.25 492 LEU A C 1
ATOM 3645 O O . LEU A 1 492 ? -8.475 31.509 14.267 1.00 83.25 492 LEU A O 1
ATOM 3649 N N . ASP A 1 493 ? -10.427 32.592 13.993 1.00 72.12 493 ASP A N 1
ATOM 3650 C CA . ASP A 1 493 ? -9.839 33.897 13.648 1.00 72.12 493 ASP A CA 1
ATOM 3651 C C . ASP A 1 493 ? -9.572 34.797 14.867 1.00 72.12 493 ASP A C 1
ATOM 3653 O O . ASP A 1 493 ? -8.822 35.764 14.772 1.00 72.12 493 ASP A O 1
ATOM 3657 N N . GLU A 1 494 ? -10.172 34.484 16.017 1.00 73.75 494 GLU A N 1
ATOM 3658 C CA . GLU A 1 494 ? -10.097 35.289 17.239 1.00 73.75 494 GLU A CA 1
ATOM 3659 C C . GLU A 1 494 ? -9.399 34.513 18.365 1.00 73.75 494 GLU A C 1
ATOM 3661 O O . GLU A 1 494 ? -9.698 33.339 18.602 1.00 73.75 494 GLU A O 1
ATOM 3666 N N . GLU A 1 495 ? -8.522 35.178 19.127 1.00 69.88 495 GLU A N 1
ATOM 3667 C CA . GLU A 1 495 ? -7.855 34.580 20.299 1.00 69.88 495 GLU A CA 1
ATOM 3668 C C . GLU A 1 495 ? -8.861 34.081 21.351 1.00 69.88 495 GLU A C 1
ATOM 3670 O O . GLU A 1 495 ? -8.607 33.089 22.033 1.00 69.88 495 GLU A O 1
ATOM 3675 N N . GLN A 1 496 ? -10.038 34.706 21.451 1.00 66.25 496 GLN A N 1
ATOM 3676 C CA . GLN A 1 496 ? -11.106 34.248 22.341 1.00 66.25 496 GLN A CA 1
ATOM 3677 C C . GLN A 1 496 ? -11.668 32.883 21.907 1.00 66.25 496 GLN A C 1
ATOM 3679 O O . GLN A 1 496 ? -11.808 31.986 22.736 1.00 66.25 496 GLN A O 1
ATOM 3684 N N . ALA A 1 497 ? -11.896 32.685 20.604 1.00 71.06 497 ALA A N 1
ATOM 3685 C CA . ALA A 1 497 ? -12.376 31.417 20.055 1.00 71.06 497 ALA A CA 1
ATOM 3686 C C . ALA A 1 497 ? -11.357 30.279 20.253 1.00 71.06 497 ALA A C 1
ATOM 3688 O O . ALA A 1 497 ? -11.737 29.127 20.462 1.00 71.06 497 ALA A O 1
ATOM 3689 N N . LYS A 1 498 ? -10.057 30.605 20.255 1.00 71.94 498 LYS A N 1
ATOM 3690 C CA . LYS A 1 498 ? -8.985 29.664 20.596 1.00 71.94 498 LYS A CA 1
ATOM 3691 C C . LYS A 1 498 ? -9.033 29.248 22.069 1.00 71.94 498 LYS A C 1
ATOM 3693 O O . LYS A 1 498 ? -9.043 28.052 22.349 1.00 71.94 498 LYS A O 1
ATOM 3698 N N . HIS A 1 499 ? -9.120 30.202 22.997 1.00 74.31 499 HIS A N 1
ATOM 3699 C CA . HIS A 1 499 ? -9.233 29.893 24.429 1.00 74.31 499 HIS A CA 1
ATOM 3700 C C . HIS A 1 499 ? -10.502 29.084 24.741 1.00 74.31 499 HIS A C 1
ATOM 3702 O O . HIS A 1 499 ? -10.483 28.189 25.587 1.00 74.31 499 HIS A O 1
ATOM 3708 N N . ASP A 1 500 ? -11.606 29.355 24.045 1.00 74.50 500 ASP A N 1
ATOM 3709 C CA . ASP A 1 500 ? -12.849 28.592 24.182 1.00 74.50 500 ASP A CA 1
ATOM 3710 C C . ASP A 1 500 ? -12.693 27.149 23.678 1.00 74.50 500 ASP A C 1
ATOM 3712 O O . ASP A 1 500 ? -13.101 26.211 24.369 1.00 74.50 500 ASP A O 1
ATOM 3716 N N . ALA A 1 501 ? -12.033 26.953 22.531 1.00 75.38 501 ALA A N 1
ATOM 3717 C CA . ALA A 1 501 ? -11.722 25.630 21.992 1.00 75.38 501 ALA A CA 1
ATOM 3718 C C . ALA A 1 501 ? -10.773 24.833 22.907 1.00 75.38 501 ALA A C 1
ATOM 3720 O O . ALA A 1 501 ? -11.007 23.648 23.155 1.00 75.38 501 ALA A O 1
ATOM 3721 N N . GLU A 1 502 ? -9.742 25.474 23.466 1.00 79.00 502 GLU A N 1
ATOM 3722 C CA . GLU A 1 502 ? -8.825 24.858 24.435 1.00 79.00 502 GLU A CA 1
ATOM 3723 C C . GLU A 1 502 ? -9.560 24.424 25.708 1.00 79.00 502 GLU A C 1
ATOM 3725 O O . GLU A 1 502 ? -9.413 23.280 26.148 1.00 79.00 502 GLU A O 1
ATOM 3730 N N . ARG A 1 503 ? -10.417 25.293 26.266 1.00 79.69 503 ARG A N 1
ATOM 3731 C CA . ARG A 1 503 ? -11.248 24.961 27.435 1.00 79.69 503 ARG A CA 1
ATOM 3732 C C . ARG A 1 503 ? -12.206 23.813 27.148 1.00 79.69 503 ARG A C 1
ATOM 3734 O O . ARG A 1 503 ? -12.341 22.914 27.976 1.00 79.69 503 ARG A O 1
ATOM 3741 N N . MET A 1 504 ? -12.843 23.805 25.979 1.00 78.25 504 MET A N 1
ATOM 3742 C CA . MET A 1 504 ? -13.730 22.719 25.565 1.00 78.25 504 MET A CA 1
ATOM 3743 C C . MET A 1 504 ? -12.973 21.390 25.441 1.00 78.25 504 MET A C 1
ATOM 3745 O O . MET A 1 504 ? -13.449 20.365 25.935 1.00 78.25 504 MET A O 1
ATOM 3749 N N . LEU A 1 505 ? -11.794 21.393 24.810 1.00 78.62 505 LEU A N 1
ATOM 3750 C CA . LEU A 1 505 ? -10.974 20.193 24.642 1.00 78.62 505 LEU A CA 1
ATOM 3751 C C . LEU A 1 505 ? -10.482 19.663 25.994 1.00 78.62 505 LEU A C 1
ATOM 3753 O O . LEU A 1 505 ? -10.504 18.454 26.230 1.00 78.62 505 LEU A O 1
ATOM 3757 N N . GLN A 1 506 ? -10.093 20.562 26.898 1.00 80.62 506 GLN A N 1
ATOM 3758 C CA . GLN A 1 506 ? -9.677 20.216 28.250 1.00 80.62 506 GLN A CA 1
ATOM 3759 C C . GLN A 1 506 ? -10.834 19.620 29.063 1.00 80.62 506 GLN A C 1
ATOM 3761 O O . GLN A 1 506 ? -10.691 18.527 29.611 1.00 80.62 506 GLN A O 1
ATOM 3766 N N . ALA A 1 507 ? -12.008 20.256 29.048 1.00 81.12 507 ALA A N 1
ATOM 3767 C CA . ALA A 1 507 ? -13.205 19.741 29.708 1.00 81.12 507 ALA A CA 1
ATOM 3768 C C . ALA A 1 507 ? -13.628 18.370 29.148 1.00 81.12 507 ALA A C 1
ATOM 3770 O O . ALA A 1 507 ? -14.022 17.482 29.903 1.00 81.12 507 ALA A O 1
ATOM 3771 N N . ARG A 1 508 ? -13.508 18.153 27.830 1.00 78.69 508 ARG A N 1
ATOM 3772 C CA . ARG A 1 508 ? -13.744 16.839 27.206 1.00 78.69 508 ARG A CA 1
ATOM 3773 C C . ARG A 1 508 ? -12.718 15.797 27.647 1.00 78.69 508 ARG A C 1
ATOM 3775 O O . ARG A 1 508 ? -13.107 14.677 27.954 1.00 78.69 508 ARG A O 1
ATOM 3782 N N . ARG A 1 509 ? -11.427 16.142 27.723 1.00 78.38 509 ARG A N 1
ATOM 3783 C CA . ARG A 1 509 ? -10.382 15.237 28.239 1.00 78.38 509 ARG A CA 1
ATOM 3784 C C . ARG A 1 509 ? -10.636 14.856 29.693 1.00 78.38 509 ARG A C 1
ATOM 3786 O O . ARG A 1 509 ? -10.449 13.699 30.056 1.00 78.38 509 ARG A O 1
ATOM 3793 N N . GLU A 1 510 ? -11.066 15.805 30.512 1.00 82.25 510 GLU A N 1
ATOM 3794 C CA . GLU A 1 510 ? -11.429 15.568 31.909 1.00 82.25 510 GLU A CA 1
ATOM 3795 C C . GLU A 1 510 ? -12.664 14.674 32.026 1.00 82.25 510 GLU A C 1
ATOM 3797 O O . GLU A 1 510 ? -12.627 13.701 32.778 1.00 82.25 510 GLU A O 1
ATOM 3802 N N . ARG A 1 511 ? -13.706 14.912 31.216 1.00 81.75 511 ARG A N 1
ATOM 3803 C CA . ARG A 1 511 ? -14.871 14.016 31.122 1.00 81.75 511 ARG A CA 1
ATOM 3804 C C . ARG A 1 511 ? -14.478 12.612 30.684 1.00 81.75 511 ARG A C 1
ATOM 3806 O O . ARG A 1 511 ? -14.803 11.671 31.388 1.00 81.75 511 ARG A O 1
ATOM 3813 N N . ALA A 1 512 ? -13.704 12.462 29.611 1.00 76.94 512 ALA A N 1
ATOM 3814 C CA . ALA A 1 512 ? -13.251 11.155 29.136 1.00 76.94 512 ALA A CA 1
ATOM 3815 C C . ALA A 1 512 ? -12.391 10.418 30.181 1.00 76.94 512 ALA A C 1
ATOM 3817 O O . ALA A 1 512 ? -12.458 9.196 30.301 1.00 76.94 512 ALA A O 1
ATOM 3818 N N . ARG A 1 513 ? -11.581 11.144 30.968 1.00 80.31 513 ARG A N 1
ATOM 3819 C CA . ARG A 1 513 ? -10.845 10.572 32.110 1.00 80.31 513 ARG A CA 1
ATOM 3820 C C . ARG A 1 513 ? -11.792 10.111 33.214 1.00 80.31 513 ARG A C 1
ATOM 3822 O O . ARG A 1 513 ? -11.604 9.012 33.727 1.00 80.31 513 ARG A O 1
ATOM 3829 N N . ALA A 1 514 ? -12.795 10.918 33.556 1.00 83.06 514 ALA A N 1
ATOM 3830 C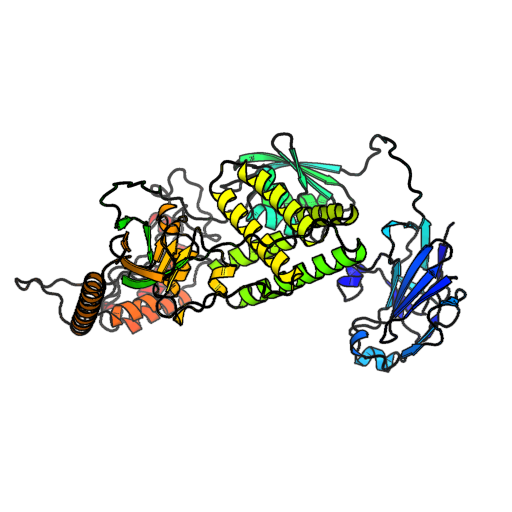 CA . ALA A 1 514 ? -13.807 10.560 34.545 1.00 83.06 514 ALA A CA 1
ATOM 3831 C C . ALA A 1 514 ? -14.642 9.349 34.092 1.00 83.06 514 ALA A C 1
ATOM 3833 O O . ALA A 1 514 ? -14.833 8.417 34.865 1.00 83.06 514 ALA A O 1
ATOM 3834 N N . GLU A 1 515 ? -15.055 9.311 32.825 1.00 82.75 515 GLU A N 1
ATOM 3835 C CA . GLU A 1 515 ? -15.773 8.192 32.207 1.00 82.75 515 GLU A CA 1
ATOM 3836 C C . GLU A 1 515 ? -14.930 6.915 32.213 1.00 82.75 515 GLU A C 1
ATOM 3838 O O . GLU A 1 515 ? -15.425 5.873 32.621 1.00 82.75 515 GLU A O 1
ATOM 3843 N N . ARG A 1 516 ? -13.639 6.979 31.854 1.00 80.06 516 ARG A N 1
ATOM 3844 C CA . ARG A 1 516 ? -12.733 5.818 31.952 1.00 80.06 516 ARG A CA 1
ATOM 3845 C C . ARG A 1 516 ? -12.536 5.344 33.386 1.00 80.06 516 ARG A C 1
ATOM 3847 O O . ARG A 1 516 ? -12.476 4.142 33.617 1.00 80.06 516 ARG A O 1
ATOM 3854 N N . ALA A 1 517 ? -12.442 6.265 34.343 1.00 82.75 517 ALA A N 1
ATOM 3855 C CA . ALA A 1 517 ? -12.362 5.908 35.757 1.00 82.75 517 ALA A CA 1
ATOM 3856 C C . ALA A 1 517 ? -13.654 5.225 36.243 1.00 82.75 517 ALA A C 1
ATOM 3858 O O . ALA A 1 517 ? -13.597 4.315 37.066 1.00 82.75 517 ALA A O 1
ATOM 3859 N N . ALA A 1 518 ? -14.806 5.626 35.701 1.00 84.19 518 ALA A N 1
ATOM 3860 C CA . ALA A 1 518 ? -16.105 5.022 35.979 1.00 84.19 518 ALA A CA 1
ATOM 3861 C C . ALA A 1 518 ? -16.421 3.793 35.106 1.00 84.19 518 ALA A C 1
ATOM 3863 O O . ALA A 1 518 ? -17.386 3.094 35.392 1.00 84.19 518 ALA A O 1
ATOM 3864 N N . ALA A 1 519 ? -15.623 3.489 34.077 1.00 84.38 519 ALA A N 1
ATOM 3865 C CA . ALA A 1 519 ? -15.939 2.454 33.089 1.00 84.38 519 ALA A CA 1
ATOM 3866 C C . ALA A 1 519 ? -16.078 1.050 33.697 1.00 84.38 519 ALA A C 1
ATOM 3868 O O . ALA A 1 519 ? -16.788 0.215 33.154 1.00 84.38 519 ALA A O 1
ATOM 3869 N N . GLN A 1 520 ? -15.425 0.796 34.835 1.00 85.81 520 GLN A N 1
ATOM 3870 C CA . GLN A 1 520 ? -15.494 -0.483 35.552 1.00 85.81 520 GLN A CA 1
ATOM 3871 C C . GLN A 1 520 ? -16.709 -0.591 36.497 1.00 85.81 520 GLN A C 1
ATOM 3873 O O . GLN A 1 520 ? -16.874 -1.608 37.168 1.00 85.81 520 GLN A O 1
ATOM 3878 N N . GLN A 1 521 ? -17.537 0.452 36.608 1.00 88.81 521 GLN A N 1
ATOM 3879 C CA . GLN A 1 521 ? -18.741 0.439 37.441 1.00 88.81 521 GLN A CA 1
ATOM 3880 C C . GLN A 1 521 ? -19.885 -0.320 36.762 1.00 88.81 521 GLN A C 1
ATOM 3882 O O . GLN A 1 521 ? -19.930 -0.478 35.543 1.00 88.81 521 GLN A O 1
ATOM 3887 N N . GLU A 1 522 ? -20.865 -0.753 37.555 1.00 88.75 522 GLU A N 1
ATOM 3888 C CA . GLU A 1 522 ? -22.090 -1.323 37.005 1.00 88.75 522 GLU A CA 1
ATOM 3889 C C . GLU A 1 522 ? -22.876 -0.272 36.203 1.00 88.75 522 GLU A C 1
ATOM 3891 O O . GLU A 1 522 ? -23.419 0.682 36.758 1.00 88.75 522 GLU A O 1
ATOM 3896 N N . CYS A 1 523 ? -23.003 -0.484 34.894 1.00 90.44 523 CYS A N 1
ATOM 3897 C CA . CYS A 1 523 ? -23.955 0.212 34.038 1.00 90.44 523 CYS A CA 1
ATOM 3898 C C . CYS A 1 523 ? -25.405 0.049 34.538 1.00 90.44 523 CYS A C 1
ATOM 3900 O O . CYS A 1 523 ? -26.001 -1.037 34.486 1.00 90.44 523 CYS A O 1
ATOM 3902 N N . ARG A 1 524 ? -25.974 1.154 35.021 1.00 92.94 524 ARG A N 1
ATOM 3903 C CA . ARG A 1 524 ? -27.369 1.284 35.448 1.00 92.94 524 ARG A CA 1
ATOM 3904 C C . ARG A 1 524 ? -27.969 2.550 34.848 1.00 92.94 524 ARG A C 1
ATOM 3906 O O . ARG A 1 524 ? -27.278 3.555 34.693 1.00 92.94 524 ARG A O 1
ATOM 3913 N N . THR A 1 525 ? -29.251 2.505 34.511 1.00 92.81 525 THR A N 1
ATOM 3914 C CA . THR A 1 525 ? -30.012 3.698 34.122 1.00 92.81 525 THR A CA 1
ATOM 3915 C C . THR A 1 525 ? -30.219 4.629 35.327 1.00 92.81 525 THR A C 1
ATOM 3917 O O . THR A 1 525 ? -29.992 4.236 36.473 1.00 92.81 525 THR A O 1
ATOM 3920 N N . ALA A 1 526 ? -30.668 5.868 35.094 1.00 92.25 526 ALA A N 1
ATOM 3921 C CA . ALA A 1 526 ? -30.908 6.843 36.167 1.00 92.25 526 ALA A CA 1
ATOM 3922 C C . ALA A 1 526 ? -31.976 6.387 37.186 1.00 92.25 526 ALA A C 1
ATOM 3924 O O . ALA A 1 526 ? -31.945 6.801 38.341 1.00 92.25 526 ALA A O 1
ATOM 3925 N N . ASP A 1 527 ? -32.893 5.514 36.769 1.00 94.88 527 ASP A N 1
ATOM 3926 C CA . ASP A 1 527 ? -33.912 4.849 37.587 1.00 94.88 527 ASP A CA 1
ATOM 3927 C C . ASP A 1 527 ? -33.468 3.468 38.125 1.00 94.88 527 ASP A C 1
ATOM 3929 O O . ASP A 1 527 ? -34.249 2.771 38.769 1.00 94.88 527 ASP A O 1
ATOM 3933 N N . GLY A 1 528 ? -32.204 3.078 37.918 1.00 93.12 528 GLY A N 1
ATOM 3934 C CA . GLY A 1 528 ? -31.563 1.929 38.569 1.00 93.12 528 GLY A CA 1
ATOM 3935 C C . GLY A 1 528 ? -31.624 0.594 37.817 1.00 93.12 528 GLY A C 1
ATOM 3936 O O . GLY A 1 528 ? -31.095 -0.406 38.322 1.00 93.12 528 GLY A O 1
ATOM 3937 N N . VAL A 1 529 ? -32.211 0.554 36.616 1.00 96.00 529 VAL A N 1
ATOM 3938 C CA . VAL A 1 529 ? -32.302 -0.657 35.785 1.00 96.00 529 VAL A CA 1
ATOM 3939 C C . VAL A 1 529 ? -30.908 -1.077 35.324 1.00 96.00 529 VAL A C 1
ATOM 3941 O O . VAL A 1 529 ? -30.163 -0.294 34.734 1.00 96.00 529 VAL A O 1
ATOM 3944 N N . ARG A 1 530 ? -30.545 -2.335 35.596 1.00 94.50 530 ARG A N 1
ATOM 3945 C CA . ARG A 1 530 ? -29.260 -2.917 35.195 1.00 94.50 530 ARG A CA 1
ATOM 3946 C C . ARG A 1 530 ? -29.255 -3.201 33.695 1.00 94.50 530 ARG A C 1
ATOM 3948 O O . ARG A 1 530 ? -30.133 -3.902 33.199 1.00 94.50 530 ARG A O 1
ATOM 3955 N N . VAL A 1 531 ? -28.234 -2.708 32.999 1.00 93.94 531 VAL A N 1
ATOM 3956 C CA . VAL A 1 531 ? -27.972 -3.013 31.587 1.00 93.94 531 VAL A CA 1
ATOM 3957 C C . VAL A 1 531 ? -26.574 -3.604 31.485 1.00 93.94 531 VAL A C 1
ATOM 3959 O O . VAL A 1 531 ? -25.643 -3.095 32.103 1.00 93.94 531 VAL A O 1
ATOM 3962 N N . HIS A 1 532 ? -26.423 -4.686 30.727 1.00 91.62 532 HIS A N 1
ATOM 3963 C CA . HIS A 1 532 ? -25.113 -5.268 30.458 1.00 91.62 532 HIS A CA 1
ATOM 3964 C C . HIS A 1 532 ? -24.504 -4.639 29.211 1.00 91.62 532 HIS A C 1
ATOM 3966 O O . HIS A 1 532 ? -25.135 -4.614 28.152 1.00 91.62 532 HIS A O 1
ATOM 3972 N N . VAL A 1 533 ? -23.262 -4.173 29.326 1.00 92.81 533 VAL A N 1
ATOM 3973 C CA . VAL A 1 533 ? -22.501 -3.640 28.193 1.00 92.81 533 VAL A CA 1
ATOM 3974 C C . VAL A 1 533 ? -21.431 -4.650 27.800 1.00 92.81 533 VAL A C 1
ATOM 3976 O O . VAL A 1 533 ? -20.415 -4.806 28.478 1.00 92.81 533 VAL A O 1
ATOM 3979 N N . TRP A 1 534 ? -21.672 -5.363 26.701 1.00 93.81 534 TRP A N 1
ATOM 3980 C CA . TRP A 1 534 ? -20.738 -6.345 26.153 1.00 93.81 534 TRP A CA 1
ATOM 3981 C C . TRP A 1 534 ? -20.095 -5.850 24.861 1.00 93.81 534 TRP A C 1
ATOM 3983 O O . TRP A 1 534 ? -20.708 -5.121 24.081 1.00 93.81 534 TRP A O 1
ATOM 3993 N N . ALA A 1 535 ? -18.860 -6.280 24.619 1.00 91.56 535 ALA A N 1
ATOM 3994 C CA . ALA A 1 535 ? -18.106 -5.916 23.431 1.00 91.56 535 ALA A CA 1
ATOM 3995 C C . ALA A 1 535 ? -18.321 -6.907 22.277 1.00 91.56 535 ALA A C 1
ATOM 3997 O O . ALA A 1 535 ? -18.495 -8.114 22.478 1.00 91.56 535 ALA A O 1
ATOM 3998 N N . ASN A 1 536 ? -18.240 -6.382 21.055 1.00 90.00 536 ASN A N 1
ATOM 3999 C CA . ASN A 1 536 ? -18.095 -7.179 19.842 1.00 90.00 536 ASN A CA 1
ATOM 4000 C C . ASN A 1 536 ? -16.603 -7.322 19.543 1.00 90.00 536 ASN A C 1
ATOM 4002 O O . ASN A 1 536 ? -15.909 -6.313 19.440 1.00 90.00 536 ASN A O 1
ATOM 4006 N N . LEU A 1 537 ? -16.123 -8.552 19.397 1.00 88.38 537 LEU A N 1
ATOM 4007 C CA . LEU A 1 537 ? -14.704 -8.866 19.258 1.00 88.38 537 LEU A CA 1
ATOM 4008 C C . LEU A 1 537 ? -14.428 -9.525 17.900 1.00 88.38 537 LEU A C 1
ATOM 4010 O O . LEU A 1 537 ? -15.258 -10.286 17.392 1.00 88.38 537 LEU A O 1
ATOM 4014 N N . ALA A 1 538 ? -13.256 -9.263 17.325 1.00 79.69 538 ALA A N 1
ATOM 4015 C CA . ALA A 1 538 ? -12.708 -9.979 16.171 1.00 79.69 538 ALA A CA 1
ATOM 4016 C C . ALA A 1 538 ? -11.479 -10.830 16.541 1.00 79.69 538 ALA A C 1
ATOM 4018 O O . ALA A 1 538 ? -11.153 -11.779 15.829 1.00 79.69 538 ALA A O 1
ATOM 4019 N N . GLY A 1 539 ? -10.818 -10.542 17.667 1.00 85.94 539 GLY A N 1
ATOM 4020 C CA . GLY A 1 539 ? -9.686 -11.330 18.149 1.00 85.94 539 GLY A CA 1
ATOM 4021 C C . GLY A 1 539 ? -9.221 -10.972 19.561 1.00 85.94 539 GLY A C 1
ATOM 4022 O O . GLY A 1 539 ? -9.904 -10.277 20.312 1.00 85.94 539 GLY A O 1
ATOM 4023 N N . LEU A 1 540 ? -8.030 -11.461 19.915 1.00 87.69 540 LEU A N 1
ATOM 4024 C CA . LEU A 1 540 ? -7.447 -11.320 21.253 1.00 87.69 540 LEU A CA 1
ATOM 4025 C C . LEU A 1 540 ? -7.143 -9.864 21.644 1.00 87.69 540 LEU A C 1
ATOM 4027 O O . LEU A 1 540 ? -7.417 -9.468 22.775 1.00 87.69 540 LEU A O 1
ATOM 4031 N N . ALA A 1 541 ? -6.609 -9.065 20.716 1.00 81.50 541 ALA A N 1
ATOM 4032 C CA . ALA A 1 541 ? -6.291 -7.657 20.971 1.00 81.50 541 ALA A CA 1
ATOM 4033 C C . ALA A 1 541 ? -7.549 -6.847 21.334 1.00 81.50 541 ALA A C 1
ATOM 4035 O O . ALA A 1 541 ? -7.530 -6.048 22.272 1.00 81.50 541 ALA A O 1
ATOM 4036 N N . ASP A 1 542 ? -8.669 -7.120 20.659 1.00 80.56 542 ASP A N 1
ATOM 4037 C CA . ASP A 1 542 ? -9.951 -6.481 20.963 1.00 80.56 542 ASP A CA 1
ATOM 4038 C C . ASP A 1 542 ? -10.450 -6.866 22.354 1.00 80.56 542 ASP A C 1
ATOM 4040 O O . ASP A 1 542 ? -10.998 -6.025 23.060 1.00 80.56 542 ASP A O 1
ATOM 4044 N N . ALA A 1 543 ? -10.256 -8.125 22.767 1.00 89.81 543 ALA A N 1
ATOM 4045 C CA . ALA A 1 543 ? -10.653 -8.590 24.094 1.00 89.81 543 ALA A CA 1
ATOM 4046 C C . ALA A 1 543 ? -9.905 -7.821 25.194 1.00 89.81 543 ALA A C 1
ATOM 4048 O O . ALA A 1 543 ? -10.516 -7.359 26.157 1.00 89.81 543 ALA A O 1
ATOM 4049 N N . GLN A 1 544 ? -8.594 -7.624 25.020 1.00 89.88 544 GLN A N 1
ATOM 4050 C CA . GLN A 1 544 ? -7.763 -6.858 25.953 1.00 89.88 544 GLN A CA 1
ATOM 4051 C C . GLN A 1 544 ? -8.228 -5.400 26.037 1.00 89.88 544 GLN A C 1
ATOM 4053 O O . GLN A 1 544 ? -8.427 -4.869 27.132 1.00 89.88 544 GLN A O 1
ATOM 4058 N N . ALA A 1 545 ? -8.466 -4.770 24.883 1.00 84.88 545 ALA A N 1
ATOM 4059 C CA . ALA A 1 545 ? -8.980 -3.408 24.818 1.00 84.88 545 ALA A CA 1
ATOM 4060 C C . ALA A 1 545 ? -10.384 -3.289 25.437 1.00 84.88 545 ALA A C 1
ATOM 4062 O O . ALA A 1 545 ? -10.668 -2.319 26.138 1.00 84.88 545 ALA A O 1
ATOM 4063 N N . ALA A 1 546 ? -11.261 -4.267 25.218 1.00 89.25 546 ALA A N 1
ATOM 4064 C CA . ALA A 1 546 ? -12.614 -4.280 25.762 1.00 89.25 546 ALA A CA 1
ATOM 4065 C C . ALA A 1 546 ? -12.611 -4.353 27.294 1.00 89.25 546 ALA A C 1
ATOM 4067 O O . ALA A 1 546 ? -13.288 -3.555 27.941 1.00 89.25 546 ALA A O 1
ATOM 4068 N N . VAL A 1 547 ? -11.810 -5.249 27.881 1.00 91.00 547 VAL A N 1
ATOM 4069 C CA . VAL A 1 547 ? -11.673 -5.366 29.344 1.00 91.00 547 VAL A CA 1
ATOM 4070 C C . VAL A 1 547 ? -11.099 -4.081 29.946 1.00 91.00 547 VAL A C 1
ATOM 4072 O O . VAL A 1 547 ? -11.616 -3.585 30.950 1.00 91.00 547 VAL A O 1
ATOM 4075 N N . ALA A 1 548 ? -10.088 -3.487 29.305 1.00 88.00 548 ALA A N 1
ATOM 4076 C CA . ALA A 1 548 ? -9.523 -2.208 29.736 1.00 88.00 548 ALA A CA 1
ATOM 4077 C C . ALA A 1 548 ? -10.558 -1.065 29.713 1.00 88.00 548 ALA A C 1
ATOM 4079 O O . ALA A 1 548 ? -10.533 -0.196 30.583 1.00 88.00 548 ALA A O 1
ATOM 4080 N N . ASN A 1 549 ? -11.497 -1.095 28.762 1.00 87.31 549 ASN A N 1
ATOM 4081 C CA . ASN A 1 549 ? -12.595 -0.132 28.644 1.00 87.31 549 ASN A CA 1
ATOM 4082 C C . ASN A 1 549 ? -13.851 -0.507 29.459 1.00 87.31 549 ASN A C 1
ATOM 4084 O O . ASN A 1 549 ? -14.886 0.129 29.285 1.00 87.31 549 ASN A O 1
ATOM 4088 N N . GLY A 1 550 ? -13.781 -1.512 30.340 1.00 90.56 550 GLY A N 1
ATOM 4089 C CA . GLY A 1 550 ? -14.871 -1.847 31.263 1.00 90.56 550 GLY A CA 1
ATOM 4090 C C . GLY A 1 550 ? -15.977 -2.728 30.683 1.00 90.56 550 GLY A C 1
ATOM 4091 O O . GLY A 1 550 ? -17.052 -2.822 31.267 1.00 90.56 550 GLY A O 1
ATOM 4092 N N . ALA A 1 551 ? -15.741 -3.398 29.550 1.00 92.81 551 ALA A N 1
ATOM 4093 C CA . ALA A 1 551 ? -16.714 -4.343 29.016 1.00 92.81 551 ALA A CA 1
ATOM 4094 C C . ALA A 1 551 ? -16.998 -5.467 30.027 1.00 92.81 551 ALA A C 1
ATOM 4096 O O . ALA A 1 551 ? -16.089 -6.111 30.559 1.00 92.81 551 ALA A O 1
ATOM 4097 N N . GLU A 1 552 ? -18.281 -5.750 30.241 1.00 93.50 552 GLU A N 1
ATOM 4098 C CA . GLU A 1 552 ? -18.738 -6.787 31.170 1.00 93.50 552 GLU A CA 1
ATOM 4099 C C . GLU A 1 552 ? -18.668 -8.194 30.562 1.00 93.50 552 GLU A C 1
ATOM 4101 O O . GLU A 1 552 ? -18.993 -9.170 31.227 1.00 93.50 552 GLU A O 1
ATOM 4106 N N . GLY A 1 553 ? -18.263 -8.305 29.295 1.00 94.19 553 GLY A N 1
ATOM 4107 C CA . GLY A 1 553 ? -18.127 -9.554 28.555 1.00 94.19 553 GLY A CA 1
ATOM 4108 C C . GLY A 1 553 ? -18.096 -9.344 27.048 1.00 94.19 553 GLY A C 1
ATOM 4109 O O . GLY A 1 553 ? -18.007 -8.216 26.557 1.00 94.19 553 GLY A O 1
ATOM 4110 N N . CYS A 1 554 ? -18.176 -10.446 26.311 1.00 96.38 554 CYS A N 1
ATOM 4111 C CA . CYS A 1 554 ? -18.270 -10.476 24.862 1.00 96.38 554 CYS A CA 1
ATOM 4112 C C . CYS A 1 554 ? -19.663 -10.946 24.428 1.00 96.38 554 CYS A C 1
ATOM 4114 O O . CYS A 1 554 ? -20.076 -12.077 24.694 1.00 96.38 554 CYS A O 1
ATOM 4116 N N . GLY A 1 555 ? -20.379 -10.065 23.730 1.00 95.06 555 GLY A N 1
ATOM 4117 C CA . GLY A 1 555 ? -21.712 -10.347 23.199 1.00 95.06 555 GLY A CA 1
ATOM 4118 C C . GLY A 1 555 ? -21.678 -10.951 21.802 1.00 95.06 555 GLY A C 1
ATOM 4119 O O . GLY A 1 555 ? -22.658 -11.549 21.367 1.00 95.06 555 GLY A O 1
ATOM 4120 N N . LEU A 1 556 ? -20.549 -10.808 21.105 1.00 94.94 556 LEU A N 1
ATOM 4121 C CA . LEU A 1 556 ? -20.328 -11.393 19.793 1.00 94.94 556 LEU A CA 1
ATOM 4122 C C . LEU A 1 556 ? -18.831 -11.477 19.487 1.00 94.94 556 LEU A C 1
ATOM 4124 O O . LEU A 1 556 ? -18.205 -10.460 19.185 1.00 94.94 556 LEU A O 1
ATOM 4128 N N . LEU A 1 557 ? -18.277 -12.684 19.464 1.00 93.56 557 LEU A N 1
ATOM 4129 C CA . LEU A 1 557 ? -16.998 -12.966 18.826 1.00 93.56 557 LEU A CA 1
ATOM 4130 C C . LEU A 1 557 ? -17.250 -13.377 17.372 1.00 93.56 557 LEU A C 1
ATOM 4132 O O . LEU A 1 557 ? -17.897 -14.391 17.099 1.00 93.56 557 LEU A O 1
ATOM 4136 N N . ARG A 1 558 ? -16.733 -12.582 16.433 1.00 91.19 558 ARG A N 1
ATOM 4137 C CA . ARG A 1 558 ? -16.772 -12.876 14.996 1.00 91.19 558 ARG A CA 1
ATOM 4138 C C . ARG A 1 558 ? -15.633 -13.822 14.643 1.00 91.19 558 ARG A C 1
ATOM 4140 O O . ARG A 1 558 ? -14.482 -13.404 14.555 1.00 91.19 558 ARG A O 1
ATOM 4147 N N . THR A 1 559 ? -15.951 -15.095 14.434 1.00 90.44 559 THR A N 1
ATOM 4148 C CA . THR A 1 559 ? -14.935 -16.119 14.157 1.00 90.44 559 THR A CA 1
ATOM 4149 C C . THR A 1 559 ? -14.376 -16.045 12.743 1.00 90.44 559 THR A C 1
ATOM 4151 O O . THR A 1 559 ? -13.311 -16.598 12.495 1.00 90.44 559 THR A O 1
ATOM 4154 N N . GLU A 1 560 ? -15.028 -15.334 11.820 1.00 84.19 560 GLU A N 1
ATOM 4155 C CA . GLU A 1 560 ? -14.633 -15.316 10.408 1.00 84.19 560 GLU A CA 1
ATOM 4156 C C . GLU A 1 560 ? -13.209 -14.816 10.169 1.00 84.19 560 GLU A C 1
ATOM 4158 O O . GLU A 1 560 ? -12.548 -15.307 9.262 1.00 84.19 560 GLU A O 1
ATOM 4163 N N . PHE A 1 561 ? -12.712 -13.890 10.990 1.00 82.25 561 PHE A N 1
ATOM 4164 C CA . PHE A 1 561 ? -11.351 -13.363 10.853 1.00 82.25 561 PHE A CA 1
ATOM 4165 C C . PHE A 1 561 ? -10.271 -14.437 11.026 1.00 82.25 561 PHE A C 1
ATOM 4167 O O . PHE A 1 561 ? -9.206 -14.319 10.436 1.00 82.25 561 PHE A O 1
ATOM 4174 N N . LEU A 1 562 ? -10.556 -15.520 11.758 1.00 85.12 562 LEU A N 1
ATOM 4175 C CA . LEU A 1 562 ? -9.644 -16.659 11.894 1.00 85.12 562 LEU A CA 1
ATOM 4176 C C . LEU A 1 562 ? -9.553 -17.513 10.612 1.00 85.12 562 LEU A C 1
ATOM 4178 O O . LEU A 1 562 ? -8.583 -18.248 10.413 1.00 85.12 562 LEU A O 1
ATOM 4182 N N . PHE A 1 563 ? -10.571 -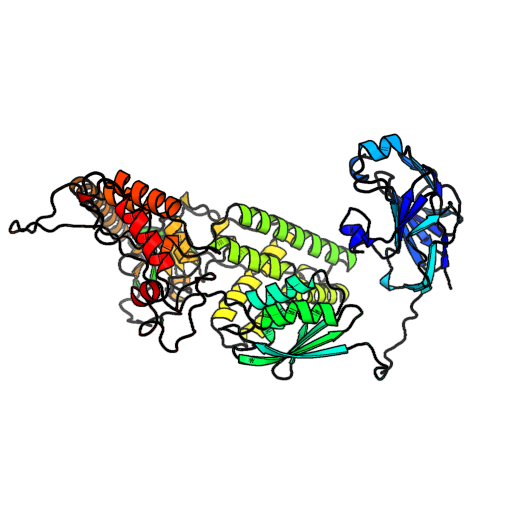17.424 9.753 1.00 84.81 563 PHE A N 1
ATOM 4183 C CA . PHE A 1 563 ? -10.729 -18.216 8.532 1.00 84.81 563 PHE A CA 1
ATOM 4184 C C . PHE A 1 563 ? -10.308 -17.450 7.263 1.00 84.81 563 PHE A C 1
ATOM 4186 O O . PHE A 1 563 ? -10.009 -18.078 6.245 1.00 84.81 563 PHE A O 1
ATOM 4193 N N . LEU A 1 564 ? -10.290 -16.117 7.298 1.00 78.94 564 LEU A N 1
ATOM 4194 C CA . LEU A 1 564 ? -9.924 -15.263 6.161 1.00 78.94 564 LEU A CA 1
ATOM 4195 C C . LEU A 1 564 ? -8.401 -15.180 5.959 1.00 78.94 564 LEU A C 1
ATOM 4197 O O . LEU A 1 564 ? -7.641 -15.486 6.869 1.00 78.94 564 LEU A O 1
ATOM 4201 N N . ASP A 1 565 ? -7.973 -14.777 4.758 1.00 72.19 565 ASP A N 1
ATOM 4202 C CA . ASP A 1 565 ? -6.569 -14.548 4.364 1.00 72.19 565 ASP A CA 1
ATOM 4203 C C . ASP A 1 565 ? -5.637 -15.767 4.499 1.00 72.19 565 ASP A C 1
ATOM 4205 O O . ASP A 1 565 ? -4.436 -15.654 4.749 1.00 72.19 565 ASP A O 1
ATOM 4209 N N . ARG A 1 566 ? -6.188 -16.974 4.308 1.00 78.81 566 ARG A N 1
ATOM 4210 C CA . ARG A 1 566 ? -5.463 -18.248 4.449 1.00 78.81 566 ARG A CA 1
ATOM 4211 C C . ARG A 1 566 ? -5.769 -19.209 3.304 1.00 78.81 566 ARG A C 1
ATOM 4213 O O . ARG A 1 566 ? -6.841 -19.181 2.705 1.00 78.81 566 ARG A O 1
ATOM 4220 N N . ARG A 1 567 ? -4.819 -20.105 3.014 1.00 80.75 567 ARG A N 1
ATOM 4221 C CA . ARG A 1 567 ? -4.957 -21.143 1.970 1.00 80.75 567 ARG A CA 1
ATOM 4222 C C . ARG A 1 567 ? -5.656 -22.417 2.452 1.00 80.75 567 ARG A C 1
ATOM 4224 O O . ARG A 1 567 ? -6.146 -23.172 1.623 1.00 80.75 567 ARG A O 1
ATOM 4231 N N . VAL A 1 568 ? -5.700 -22.650 3.762 1.00 86.25 568 VAL A N 1
ATOM 4232 C CA . VAL A 1 568 ? -6.242 -23.858 4.411 1.00 86.25 568 VAL A CA 1
ATOM 4233 C C . VAL A 1 568 ? -7.074 -23.412 5.625 1.00 86.25 568 VAL A C 1
ATOM 4235 O O . VAL A 1 568 ? -6.689 -22.416 6.249 1.00 86.25 568 VAL A O 1
ATOM 4238 N N . PRO A 1 569 ? -8.203 -24.078 5.955 1.00 90.44 569 PRO A N 1
ATOM 4239 C CA . PRO A 1 569 ? -8.988 -23.736 7.140 1.00 90.44 569 PRO A CA 1
ATOM 4240 C C . PRO A 1 569 ? -8.181 -23.948 8.430 1.00 90.44 569 PRO A C 1
ATOM 4242 O O . PRO A 1 569 ? -7.375 -24.878 8.477 1.00 90.44 569 PRO A O 1
ATOM 4245 N N . PRO A 1 570 ? -8.421 -23.135 9.475 1.00 92.38 570 PRO A N 1
ATOM 4246 C CA . PRO A 1 570 ? -7.786 -23.318 10.772 1.00 92.38 570 PRO A CA 1
ATOM 4247 C C . PRO A 1 570 ? -8.181 -24.664 11.379 1.00 92.38 570 PRO A C 1
ATOM 4249 O O . PRO A 1 570 ? -9.360 -25.043 11.369 1.00 92.38 570 PRO A O 1
ATOM 4252 N N . ASP A 1 571 ? -7.205 -25.376 11.928 1.00 95.56 571 ASP A N 1
ATOM 4253 C CA . ASP A 1 571 ? -7.457 -26.658 12.579 1.00 95.56 571 ASP A CA 1
ATOM 4254 C C . ASP A 1 571 ? -8.127 -26.489 13.963 1.00 95.56 571 ASP A C 1
ATOM 4256 O O . ASP A 1 571 ? -8.323 -25.380 14.464 1.00 95.56 571 ASP A O 1
ATOM 4260 N N . GLU A 1 572 ? -8.538 -27.600 14.586 1.00 97.31 572 GLU A N 1
ATOM 4261 C CA . GLU A 1 572 ? -9.194 -27.577 15.906 1.00 97.31 572 GLU A CA 1
ATOM 4262 C C . GLU A 1 572 ? -8.305 -26.938 16.985 1.00 97.31 572 GLU A C 1
ATOM 4264 O O . GLU A 1 572 ? -8.812 -26.247 17.868 1.00 97.31 572 GLU A O 1
ATOM 4269 N N . ARG A 1 573 ? -6.988 -27.169 16.927 1.00 97.06 573 ARG A N 1
ATOM 4270 C CA . ARG A 1 573 ? -6.036 -26.678 17.927 1.00 97.06 573 ARG A CA 1
ATOM 4271 C C . ARG A 1 573 ? -5.868 -25.169 17.802 1.00 97.06 573 ARG A C 1
ATOM 4273 O O . ARG A 1 573 ? -5.935 -24.488 18.815 1.00 97.06 573 ARG A O 1
ATOM 4280 N N . GLU A 1 574 ? -5.715 -24.650 16.588 1.00 94.50 574 GLU A N 1
ATOM 4281 C CA . GLU A 1 574 ? -5.625 -23.210 16.328 1.00 94.50 574 GLU A CA 1
ATOM 4282 C C . GLU A 1 574 ? -6.896 -22.473 16.765 1.00 94.50 574 GLU A C 1
ATOM 4284 O O . GLU A 1 574 ? -6.829 -21.406 17.377 1.00 94.50 574 GLU A O 1
ATOM 4289 N N . GLN A 1 575 ? -8.068 -23.051 16.479 1.00 96.75 575 GLN A N 1
ATOM 4290 C CA . GLN A 1 575 ? -9.346 -22.498 16.930 1.00 96.75 575 GLN A CA 1
ATOM 4291 C C . GLN A 1 575 ? -9.440 -22.484 18.458 1.00 96.75 575 GLN A C 1
ATOM 4293 O O . GLN A 1 575 ? -9.788 -21.454 19.034 1.00 96.75 575 GLN A O 1
ATOM 4298 N N . LEU A 1 576 ? -9.071 -23.589 19.114 1.00 97.19 576 LEU A N 1
ATOM 4299 C CA . LEU A 1 576 ? -9.046 -23.679 20.571 1.00 97.19 576 LEU A CA 1
ATOM 4300 C C . LEU A 1 576 ? -8.072 -22.669 21.188 1.00 97.19 576 LEU A C 1
ATOM 4302 O O . LEU A 1 576 ? -8.442 -21.987 22.133 1.00 97.19 576 LEU A O 1
ATOM 4306 N N . GLU A 1 577 ? -6.856 -22.538 20.657 1.00 96.25 577 GLU A N 1
ATOM 4307 C CA . GLU A 1 577 ? -5.859 -21.575 21.144 1.00 96.25 577 GLU A CA 1
ATOM 4308 C C . GLU A 1 577 ? -6.395 -20.139 21.082 1.00 96.25 577 GLU A C 1
ATOM 4310 O O . GLU A 1 577 ? -6.283 -19.390 22.055 1.00 96.25 577 GLU A O 1
ATOM 4315 N N . GLN A 1 578 ? -7.058 -19.772 19.982 1.00 93.75 578 GLN A N 1
ATOM 4316 C CA . GLN A 1 578 ? -7.661 -18.450 19.830 1.00 93.75 578 GLN A CA 1
ATOM 4317 C C . GLN A 1 578 ? -8.819 -18.226 20.816 1.00 93.75 578 GLN A C 1
ATOM 4319 O O . GLN A 1 578 ? -8.882 -17.183 21.474 1.00 93.75 578 GLN A O 1
ATOM 4324 N N . TYR A 1 579 ? -9.741 -19.187 20.930 1.00 96.69 579 TYR A N 1
ATOM 4325 C CA . TYR A 1 579 ? -10.901 -19.077 21.821 1.00 96.69 579 TYR A CA 1
ATOM 4326 C C . TYR A 1 579 ? -10.477 -19.068 23.292 1.00 96.69 579 TYR A C 1
ATOM 4328 O O . TYR A 1 579 ? -10.932 -18.215 24.053 1.00 96.69 579 TYR A O 1
ATOM 4336 N N . GLN A 1 580 ? -9.534 -19.932 23.670 1.00 97.00 580 GLN A N 1
ATOM 4337 C CA . GLN A 1 580 ? -8.974 -20.003 25.016 1.00 97.00 580 GLN A CA 1
ATOM 4338 C C . GLN A 1 580 ? -8.191 -18.741 25.380 1.00 97.00 580 GLN A C 1
ATOM 4340 O O . GLN A 1 580 ? -8.274 -18.279 26.519 1.00 97.00 580 GLN A O 1
ATOM 4345 N N . GLY A 1 581 ? -7.458 -18.148 24.434 1.00 95.69 581 GLY A N 1
ATOM 4346 C CA . GLY A 1 581 ? -6.781 -16.870 24.648 1.00 95.69 581 GLY A CA 1
ATOM 4347 C C . GLY A 1 581 ? -7.771 -15.760 25.003 1.00 95.69 581 GLY A C 1
ATOM 4348 O O . GLY A 1 581 ? -7.576 -15.037 25.980 1.00 95.69 581 GLY A O 1
ATOM 4349 N N . ILE A 1 582 ? -8.874 -15.663 24.254 1.00 95.75 582 ILE A N 1
ATOM 4350 C CA . ILE A 1 582 ? -9.928 -14.667 24.494 1.00 95.75 582 ILE A CA 1
ATOM 4351 C C . ILE A 1 582 ? -10.659 -14.944 25.815 1.00 95.75 582 ILE A C 1
ATOM 4353 O O . ILE A 1 582 ? -10.862 -14.016 26.597 1.00 95.75 582 ILE A O 1
ATOM 4357 N N . ALA A 1 583 ? -11.006 -16.204 26.096 1.00 96.06 583 ALA A N 1
ATOM 4358 C CA . ALA A 1 583 ? -11.653 -16.606 27.345 1.00 96.06 583 ALA A CA 1
ATOM 4359 C C . ALA A 1 583 ? -10.786 -16.271 28.570 1.00 96.06 583 ALA A C 1
ATOM 4361 O O . ALA A 1 583 ? -11.273 -15.675 29.527 1.00 96.06 583 ALA A O 1
ATOM 4362 N N . THR A 1 584 ? -9.480 -16.550 28.503 1.00 95.62 584 THR A N 1
ATOM 4363 C CA . THR A 1 584 ? -8.518 -16.213 29.567 1.00 95.62 584 THR A CA 1
ATOM 4364 C C . THR A 1 584 ? -8.475 -14.708 29.848 1.00 95.62 584 THR A C 1
ATOM 4366 O O . THR A 1 584 ? -8.431 -14.303 31.006 1.00 95.62 584 THR A O 1
ATOM 4369 N N . VAL A 1 585 ? -8.519 -13.864 28.808 1.00 95.12 585 VAL A N 1
ATOM 4370 C CA . VAL A 1 585 ? -8.538 -12.396 28.966 1.00 95.12 585 VAL A CA 1
ATOM 4371 C C . VAL A 1 585 ? -9.847 -11.907 29.587 1.00 95.12 585 VAL A C 1
ATOM 4373 O O . VAL A 1 585 ? -9.839 -10.994 30.413 1.00 95.12 585 VAL A O 1
ATOM 4376 N N . LEU A 1 586 ? -10.976 -12.503 29.201 1.00 94.56 586 LEU A N 1
ATOM 4377 C CA . LEU A 1 586 ? -12.290 -12.153 29.740 1.00 94.56 586 LEU A CA 1
ATOM 4378 C C . LEU A 1 586 ? -12.468 -12.615 31.196 1.00 94.56 586 LEU A C 1
ATOM 4380 O O . LEU A 1 586 ? -13.173 -11.942 31.957 1.00 94.56 586 LEU A O 1
ATOM 4384 N N . GLY A 1 587 ? -11.796 -13.698 31.597 1.00 92.88 587 GLY A N 1
ATOM 4385 C CA . GLY A 1 587 ? -11.881 -14.284 32.932 1.00 92.88 587 GLY A CA 1
ATOM 4386 C C . GLY A 1 587 ? -13.281 -14.836 33.203 1.00 92.88 587 GLY A C 1
ATOM 4387 O O . GLY A 1 587 ? -13.797 -15.655 32.444 1.00 92.88 587 GLY A O 1
ATOM 4388 N N . ASP A 1 588 ? -13.927 -14.341 34.259 1.00 91.44 588 ASP A N 1
ATOM 4389 C CA . ASP A 1 588 ? -15.282 -14.765 34.646 1.00 91.44 588 ASP A CA 1
ATOM 4390 C C . ASP A 1 588 ? -16.401 -14.153 33.782 1.00 91.44 588 ASP A C 1
ATOM 4392 O O . ASP A 1 588 ? -17.584 -14.422 33.992 1.00 91.44 588 ASP A O 1
ATOM 4396 N N . ARG A 1 589 ? -16.053 -13.300 32.813 1.00 94.38 589 ARG A N 1
ATOM 4397 C CA . ARG A 1 589 ? -17.024 -12.613 31.957 1.00 94.38 589 ARG A CA 1
ATOM 4398 C C . ARG A 1 589 ? -17.541 -13.538 30.841 1.00 94.38 589 ARG A C 1
ATOM 4400 O O . ARG A 1 589 ? -16.767 -14.331 30.306 1.00 94.38 589 ARG A O 1
ATOM 4407 N N . PRO A 1 590 ? -18.816 -13.413 30.423 1.00 95.75 590 PRO A N 1
ATOM 4408 C CA . PRO A 1 590 ? -19.384 -14.234 29.359 1.00 95.75 590 PRO A CA 1
ATOM 4409 C C . PRO A 1 590 ? -18.691 -13.997 28.012 1.00 95.75 590 PRO A C 1
ATOM 4411 O O . PRO A 1 590 ? -18.318 -12.870 27.679 1.00 95.75 590 PRO A O 1
ATOM 4414 N N . LEU A 1 591 ? -18.587 -15.057 27.215 1.00 97.25 591 LEU A N 1
ATOM 4415 C CA . LEU A 1 591 ? -18.019 -15.080 25.874 1.00 97.25 591 LEU A CA 1
ATOM 4416 C C . LEU A 1 591 ? -19.010 -15.727 24.904 1.00 97.25 591 LEU A C 1
ATOM 4418 O O . LEU A 1 591 ? -19.148 -16.944 24.869 1.00 97.25 591 LEU A O 1
ATOM 4422 N N . THR A 1 592 ? -19.686 -14.910 24.100 1.00 96.94 592 THR A N 1
ATOM 4423 C CA . THR A 1 592 ? -20.624 -15.394 23.076 1.00 96.94 592 THR A CA 1
ATOM 4424 C C . THR A 1 592 ? -19.900 -15.564 21.748 1.00 96.94 592 THR A C 1
ATOM 4426 O O . THR A 1 592 ? -19.500 -14.572 21.131 1.00 96.94 592 THR A O 1
ATOM 4429 N N . ILE A 1 593 ? -19.729 -16.802 21.287 1.00 96.38 593 ILE A N 1
ATOM 4430 C CA . ILE A 1 593 ? -18.974 -17.115 20.074 1.00 96.38 593 ILE A CA 1
ATOM 4431 C C . ILE A 1 593 ? -19.925 -17.456 18.939 1.00 96.38 593 ILE A C 1
ATOM 4433 O O . ILE A 1 593 ? -20.620 -18.470 18.941 1.00 96.38 593 ILE A O 1
ATOM 4437 N N . ARG A 1 594 ? -19.913 -16.628 17.893 1.00 95.88 594 ARG A N 1
ATOM 4438 C CA . ARG A 1 594 ? -20.680 -16.930 16.689 1.00 95.88 594 ARG A CA 1
ATOM 4439 C C . ARG A 1 594 ? -19.904 -17.910 15.822 1.00 95.88 594 ARG A C 1
ATOM 4441 O O . ARG A 1 594 ? -18.767 -17.633 15.434 1.00 95.88 594 ARG A O 1
ATOM 4448 N N . THR A 1 595 ? -20.540 -19.025 15.475 1.00 94.94 595 THR A N 1
ATOM 4449 C CA . THR A 1 595 ? -20.013 -19.972 14.483 1.00 94.94 595 THR A CA 1
ATOM 4450 C C . THR A 1 595 ? -19.762 -19.290 13.137 1.00 94.94 595 THR A C 1
ATOM 4452 O O . THR A 1 595 ? -20.223 -18.174 12.886 1.00 94.94 595 THR A O 1
ATOM 4455 N N . LEU A 1 596 ? -18.981 -19.944 12.277 1.00 91.94 596 LEU A N 1
ATOM 4456 C CA . LEU A 1 596 ? -18.487 -19.378 11.026 1.00 91.94 596 LEU A CA 1
ATOM 4457 C C . LEU A 1 596 ? -19.620 -18.773 10.177 1.00 91.94 596 LEU A C 1
ATOM 4459 O O . LEU A 1 596 ? -20.455 -19.492 9.628 1.00 91.94 596 LEU A O 1
ATOM 4463 N N . ASP A 1 597 ? -19.613 -17.442 10.035 1.00 90.19 597 ASP A N 1
ATOM 4464 C CA . ASP A 1 597 ? -20.549 -16.697 9.185 1.00 90.19 597 ASP A CA 1
ATOM 4465 C C . ASP A 1 597 ? -19.905 -16.240 7.870 1.00 90.19 597 ASP A C 1
ATOM 4467 O O . ASP A 1 597 ? -19.599 -15.063 7.643 1.00 90.19 597 ASP A O 1
ATOM 4471 N N . ILE A 1 598 ? -19.660 -17.212 6.991 1.00 85.38 598 ILE A N 1
ATOM 4472 C CA . ILE A 1 598 ? -19.037 -16.988 5.685 1.00 85.38 598 ILE A CA 1
ATOM 4473 C C . ILE A 1 598 ? -20.018 -17.249 4.544 1.00 85.38 598 ILE A C 1
ATOM 4475 O O . ILE A 1 598 ? -20.838 -18.162 4.631 1.00 85.38 598 ILE A O 1
ATOM 4479 N N . GLY A 1 599 ? -19.939 -16.449 3.483 1.00 79.88 599 GLY A N 1
ATOM 4480 C CA . GLY A 1 599 ? -20.748 -16.596 2.275 1.00 79.88 599 GLY A CA 1
ATOM 4481 C C . GLY A 1 599 ? -19.938 -16.308 1.017 1.00 79.88 599 GLY A C 1
ATOM 4482 O O . GLY A 1 599 ? -18.746 -15.992 1.099 1.00 79.88 599 GLY A O 1
ATOM 4483 N N . GLY A 1 600 ? -20.586 -16.416 -0.147 1.00 66.38 600 GLY A N 1
ATOM 4484 C CA . GLY A 1 600 ? -19.936 -16.262 -1.453 1.00 66.38 600 GLY A CA 1
ATOM 4485 C C . GLY A 1 600 ? -19.220 -14.922 -1.651 1.00 66.38 600 GLY A C 1
ATOM 4486 O O . GLY A 1 600 ? -18.315 -14.841 -2.471 1.00 66.38 600 GLY A O 1
ATOM 4487 N N . ASP A 1 601 ? -19.555 -13.889 -0.873 1.00 66.94 601 ASP A N 1
ATOM 4488 C CA . ASP A 1 601 ? -18.964 -12.542 -0.842 1.00 66.94 601 ASP A CA 1
ATOM 4489 C C . ASP A 1 601 ? -17.610 -12.433 -0.112 1.00 66.94 601 ASP A C 1
ATOM 4491 O O . ASP A 1 601 ? -16.932 -11.413 -0.253 1.00 66.94 601 ASP A O 1
ATOM 4495 N N . LYS A 1 602 ? -17.154 -13.482 0.593 1.00 63.03 602 LYS A N 1
ATOM 4496 C CA . LYS A 1 602 ? -15.887 -13.465 1.352 1.00 63.03 602 LYS A CA 1
ATOM 4497 C C . LYS A 1 602 ? -14.779 -14.396 0.796 1.00 63.03 602 LYS A C 1
ATOM 4499 O O . LYS A 1 602 ? -15.053 -15.540 0.447 1.00 63.03 602 LYS A O 1
ATOM 4504 N N . PRO A 1 603 ? -13.521 -13.908 0.756 1.00 61.78 603 PRO A N 1
ATOM 4505 C CA . PRO A 1 603 ? -12.232 -14.573 0.622 1.00 61.78 603 PRO A CA 1
ATOM 4506 C C . PRO A 1 603 ? -11.906 -15.991 1.068 1.00 61.78 603 PRO A C 1
ATOM 4508 O O . PRO A 1 603 ? -11.079 -16.062 1.972 1.00 61.78 603 PRO A O 1
ATOM 4511 N N . VAL A 1 604 ? -12.448 -17.095 0.549 1.00 74.38 604 VAL A N 1
ATOM 4512 C CA . VAL A 1 604 ? -12.062 -18.407 1.118 1.00 74.38 604 VAL A CA 1
ATOM 4513 C C . VAL A 1 604 ? -11.587 -19.411 0.070 1.00 74.38 604 VAL A C 1
ATOM 4515 O O . VAL A 1 604 ? -12.379 -20.226 -0.387 1.00 74.38 604 VAL A O 1
ATOM 4518 N N . PRO A 1 605 ? -10.287 -19.410 -0.292 1.00 73.12 605 PRO A N 1
ATOM 4519 C CA . PRO A 1 605 ? -9.740 -20.254 -1.362 1.00 73.12 605 PRO A CA 1
ATOM 4520 C C . PRO A 1 605 ? -10.008 -21.758 -1.198 1.00 73.12 605 PRO A C 1
ATOM 4522 O O . PRO A 1 605 ? -10.144 -22.478 -2.181 1.00 73.12 605 PRO A O 1
ATOM 4525 N N . TYR A 1 606 ? -10.099 -22.238 0.045 1.00 81.00 606 TYR A N 1
ATOM 4526 C CA . TYR A 1 606 ? -10.359 -23.642 0.384 1.00 81.00 606 TYR A CA 1
ATOM 4527 C C . TYR A 1 606 ? -11.856 -24.003 0.468 1.00 81.00 606 TYR A C 1
ATOM 4529 O O . TYR A 1 606 ? -12.220 -25.167 0.667 1.00 81.00 606 TYR A O 1
ATOM 4537 N N . LEU A 1 607 ? -12.739 -23.014 0.318 1.00 80.81 607 LEU A N 1
ATOM 4538 C CA . LEU A 1 607 ? -14.172 -23.194 0.132 1.00 80.81 607 LEU A CA 1
ATOM 4539 C C . LEU A 1 607 ? -14.508 -22.768 -1.297 1.00 80.81 607 LEU A C 1
ATOM 4541 O O . LEU A 1 607 ? -14.650 -21.585 -1.586 1.00 80.81 607 LEU A O 1
ATOM 4545 N N . ALA A 1 608 ? -14.663 -23.743 -2.194 1.00 75.31 608 ALA A N 1
ATOM 4546 C CA . ALA A 1 608 ? -15.133 -23.518 -3.560 1.00 75.31 608 ALA A CA 1
ATOM 4547 C C . ALA A 1 608 ? -16.627 -23.133 -3.568 1.00 75.31 608 ALA A C 1
ATOM 4549 O O . ALA A 1 608 ? -17.481 -23.905 -4.004 1.00 75.31 608 ALA A O 1
ATOM 4550 N N . LEU A 1 609 ? -16.956 -21.969 -3.004 1.00 78.88 609 LEU A N 1
ATOM 4551 C CA . LEU A 1 609 ? -18.320 -21.463 -2.940 1.00 78.88 609 LEU A CA 1
ATOM 4552 C C . LEU A 1 609 ? -18.795 -21.111 -4.357 1.00 78.88 609 LEU A C 1
ATOM 4554 O O . LEU A 1 609 ? -18.052 -20.469 -5.106 1.00 78.88 609 LEU A O 1
ATOM 4558 N N . PRO A 1 610 ? -20.017 -21.517 -4.742 1.00 74.12 610 PRO A N 1
ATOM 4559 C CA . PRO A 1 610 ? -20.577 -21.151 -6.032 1.00 74.12 610 PRO A CA 1
ATOM 4560 C C . PRO A 1 610 ? -20.750 -19.632 -6.123 1.00 74.12 610 PRO A C 1
ATOM 4562 O O . PRO A 1 610 ? -21.017 -18.955 -5.129 1.00 74.12 610 PRO A O 1
ATOM 4565 N N . ASN A 1 611 ? -20.613 -19.089 -7.333 1.00 74.75 611 ASN A N 1
ATOM 4566 C CA . ASN A 1 611 ? -20.906 -17.683 -7.570 1.00 74.75 611 ASN A CA 1
ATOM 4567 C C . ASN A 1 611 ? -22.426 -17.479 -7.589 1.00 74.75 611 ASN A C 1
ATOM 4569 O O . ASN A 1 611 ? -23.122 -18.059 -8.423 1.00 74.75 611 ASN A O 1
ATOM 4573 N N . GLU A 1 612 ? -22.933 -16.659 -6.676 1.00 80.56 612 GLU A N 1
ATOM 4574 C CA . GLU A 1 612 ? -24.362 -16.416 -6.507 1.00 80.56 612 GLU A CA 1
ATOM 4575 C C . GLU A 1 612 ? -24.718 -14.978 -6.906 1.00 80.56 612 GLU A C 1
ATOM 4577 O O . GLU A 1 612 ? -23.992 -14.050 -6.543 1.00 80.56 612 GLU A O 1
ATOM 4582 N N . PRO A 1 613 ? -25.860 -14.747 -7.589 1.00 78.12 613 PRO A N 1
ATOM 4583 C CA . PRO A 1 613 ? -26.306 -13.397 -7.946 1.00 78.12 613 PRO A CA 1
ATOM 4584 C C . PRO A 1 613 ? -26.514 -12.491 -6.726 1.00 78.12 613 PRO A C 1
ATOM 4586 O O . PRO A 1 613 ? -26.307 -11.284 -6.807 1.00 78.12 613 PRO A O 1
ATOM 4589 N N . ASN A 1 614 ? -26.930 -13.076 -5.597 1.00 83.31 614 ASN A N 1
ATOM 4590 C CA . ASN A 1 614 ? -27.083 -12.377 -4.327 1.00 83.31 614 ASN A CA 1
ATOM 4591 C C . ASN A 1 614 ? -26.523 -13.226 -3.169 1.00 83.31 614 ASN A C 1
ATOM 4593 O O . ASN A 1 614 ? -27.269 -13.997 -2.557 1.00 83.31 614 ASN A O 1
ATOM 4597 N N . PRO A 1 615 ? -25.233 -13.059 -2.828 1.00 81.12 615 PRO A N 1
ATOM 4598 C CA . PRO A 1 615 ? -24.590 -13.811 -1.749 1.00 81.12 615 PRO A CA 1
ATOM 4599 C C . PRO A 1 615 ? -25.217 -13.589 -0.364 1.00 81.12 615 PRO A C 1
ATOM 4601 O O . PRO A 1 615 ? -25.106 -14.448 0.507 1.00 81.12 615 PRO A O 1
ATOM 4604 N N . ALA A 1 616 ? -25.898 -12.457 -0.136 1.00 81.38 616 ALA A N 1
ATOM 4605 C CA . ALA A 1 616 ? -26.568 -12.191 1.139 1.00 81.38 616 ALA A CA 1
ATOM 4606 C C . ALA A 1 616 ? -27.807 -13.081 1.345 1.00 81.38 616 ALA A C 1
ATOM 4608 O O . ALA A 1 616 ? -28.165 -13.380 2.483 1.00 81.38 616 ALA A O 1
ATOM 4609 N N . LEU A 1 617 ? -28.446 -13.521 0.255 1.00 89.06 617 LEU A N 1
ATOM 4610 C CA . LEU A 1 617 ? -29.604 -14.422 0.281 1.00 89.06 617 LEU A CA 1
ATOM 4611 C C . LEU A 1 617 ? -29.241 -15.889 -0.005 1.00 89.06 617 LEU A C 1
ATOM 4613 O O . LEU A 1 617 ? -30.113 -16.753 0.111 1.00 89.06 617 LEU A O 1
ATOM 4617 N N . GLY A 1 618 ? -27.984 -16.172 -0.353 1.00 88.69 618 GLY A N 1
ATOM 4618 C CA . GLY A 1 618 ? -27.516 -17.472 -0.830 1.00 88.69 618 GLY A CA 1
ATOM 4619 C C . GLY A 1 618 ? -26.877 -18.375 0.233 1.00 88.69 618 GLY A C 1
ATOM 4620 O O . GLY A 1 618 ? -27.350 -18.463 1.378 1.00 88.69 618 GLY A O 1
ATOM 4621 N N . LEU A 1 619 ? -25.827 -19.098 -0.164 1.00 89.50 619 LEU A N 1
ATOM 4622 C CA . LEU A 1 619 ? -25.049 -20.013 0.665 1.00 89.50 619 LEU A CA 1
ATOM 4623 C C . LEU A 1 619 ? -24.129 -19.218 1.598 1.00 89.50 619 LEU A C 1
ATOM 4625 O O . LEU A 1 619 ? -22.985 -18.892 1.278 1.00 89.50 619 LEU A O 1
ATOM 4629 N N . ARG A 1 620 ? -24.679 -18.883 2.766 1.00 90.62 620 ARG A N 1
ATOM 4630 C CA . ARG A 1 620 ? -24.016 -18.089 3.795 1.00 90.62 620 ARG A CA 1
ATOM 4631 C C . ARG A 1 620 ? -24.302 -18.605 5.202 1.00 90.62 620 ARG A C 1
ATOM 4633 O O . ARG A 1 620 ? -25.365 -19.172 5.473 1.00 90.62 620 ARG A O 1
ATOM 4640 N N . GLY A 1 621 ? -23.381 -18.348 6.124 1.00 90.50 621 GLY A N 1
ATOM 4641 C CA . GLY A 1 621 ? -23.639 -18.525 7.543 1.00 90.50 621 GLY A CA 1
ATOM 4642 C C . GLY A 1 621 ? -23.775 -19.990 7.911 1.00 90.50 621 GLY A C 1
ATOM 4643 O O . GLY A 1 621 ? -23.044 -20.849 7.416 1.00 90.50 621 GLY A O 1
ATOM 4644 N N . VAL A 1 622 ? -24.799 -20.289 8.708 1.00 93.06 622 VAL A N 1
ATOM 4645 C CA . VAL A 1 622 ? -25.148 -21.667 9.063 1.00 93.06 622 VAL A CA 1
ATOM 4646 C C . VAL A 1 622 ? -25.372 -22.551 7.832 1.00 93.06 622 VAL A C 1
ATOM 4648 O O . VAL A 1 622 ? -25.052 -23.732 7.879 1.00 93.06 622 VAL A O 1
ATOM 4651 N N . ARG A 1 623 ? -25.846 -22.005 6.700 1.00 94.31 623 ARG A N 1
ATOM 4652 C CA . ARG A 1 623 ? -26.043 -22.786 5.466 1.00 94.31 623 ARG A CA 1
ATOM 4653 C C . ARG A 1 623 ? -24.710 -23.280 4.911 1.00 94.31 623 ARG A C 1
ATOM 4655 O O . ARG A 1 623 ? -24.616 -24.437 4.515 1.00 94.31 623 ARG A O 1
ATOM 4662 N N . THR A 1 624 ? -23.674 -22.441 4.951 1.00 90.69 624 THR A N 1
ATOM 4663 C CA . THR A 1 624 ? -22.312 -22.828 4.560 1.00 90.69 624 THR A CA 1
ATOM 4664 C C . THR A 1 624 ? -21.764 -23.901 5.490 1.00 90.69 624 THR A C 1
ATOM 4666 O O . THR A 1 624 ? -21.225 -24.899 5.024 1.00 90.69 624 THR A O 1
ATOM 4669 N N . SER A 1 625 ? -21.967 -23.742 6.797 1.00 91.06 625 SER A N 1
ATOM 4670 C CA . SER A 1 625 ? -21.552 -24.723 7.806 1.00 91.06 625 SER A CA 1
ATOM 4671 C C . SER A 1 625 ? -22.283 -26.066 7.676 1.00 91.06 625 SER A C 1
ATOM 4673 O O . SER A 1 625 ? -21.696 -27.114 7.928 1.00 91.06 625 SER A O 1
ATOM 4675 N N . LEU A 1 626 ? -23.547 -26.061 7.244 1.00 92.75 626 LEU A N 1
ATOM 4676 C CA . LEU A 1 626 ? -24.312 -27.279 6.956 1.00 92.75 626 LEU A CA 1
ATOM 4677 C C . LEU A 1 626 ? -23.893 -27.930 5.632 1.00 92.75 626 LEU A C 1
ATOM 4679 O O . LEU A 1 626 ? -23.896 -29.154 5.530 1.00 92.75 626 LEU A O 1
ATOM 4683 N N . TRP A 1 627 ? -23.503 -27.132 4.636 1.00 91.44 627 TRP A N 1
ATOM 4684 C CA . TRP A 1 627 ? -22.933 -27.626 3.381 1.00 91.44 627 TRP A CA 1
ATOM 4685 C C . TRP A 1 627 ? -21.520 -28.206 3.571 1.00 91.44 627 TRP A C 1
ATOM 4687 O O . TRP A 1 627 ? -21.157 -29.176 2.908 1.00 91.44 627 TRP A O 1
ATOM 4697 N N . ARG A 1 628 ? -20.741 -27.657 4.515 1.00 90.50 628 ARG A N 1
ATOM 4698 C CA . ARG A 1 628 ? -19.396 -28.115 4.911 1.00 90.50 628 ARG A CA 1
ATOM 4699 C C . ARG A 1 628 ? -19.355 -28.536 6.382 1.00 90.50 628 ARG A C 1
ATOM 4701 O O . ARG A 1 628 ? -18.778 -27.836 7.221 1.00 90.50 628 ARG A O 1
ATOM 4708 N N . PRO A 1 629 ? -19.955 -29.697 6.710 1.00 94.00 629 PRO A N 1
ATOM 4709 C CA . PRO A 1 629 ? -20.081 -30.156 8.089 1.00 94.00 629 PRO A CA 1
ATOM 4710 C C . PRO A 1 629 ? -18.730 -30.471 8.741 1.00 94.00 629 PRO A C 1
ATOM 4712 O O . PRO A 1 629 ? -18.647 -30.507 9.965 1.00 94.00 629 PRO A O 1
ATOM 4715 N N . ASP A 1 630 ? -17.675 -30.693 7.956 1.00 93.56 630 ASP A N 1
ATOM 4716 C CA . ASP A 1 630 ? -16.305 -30.853 8.438 1.00 93.56 630 ASP A CA 1
ATOM 4717 C C . ASP A 1 630 ? -15.811 -29.599 9.175 1.00 93.56 630 ASP A C 1
ATOM 4719 O O . ASP A 1 630 ? -15.330 -29.707 10.302 1.00 93.56 630 ASP A O 1
ATOM 4723 N N . LEU A 1 631 ? -16.019 -28.409 8.601 1.00 93.25 631 LEU A N 1
ATOM 4724 C CA . LEU A 1 631 ? -15.638 -27.144 9.237 1.00 93.25 631 LEU A CA 1
ATOM 4725 C C . LEU A 1 631 ? -16.455 -26.885 10.501 1.00 93.25 631 LEU A C 1
ATOM 4727 O O . LEU A 1 631 ? -15.897 -26.513 11.533 1.00 93.25 631 LEU A O 1
ATOM 4731 N N . LEU A 1 632 ? -17.765 -27.138 10.434 1.00 95.25 632 LEU A N 1
ATOM 4732 C CA . LEU A 1 632 ? -18.651 -26.971 11.581 1.00 95.25 632 LEU A CA 1
ATOM 4733 C C . LEU A 1 632 ? -18.261 -27.905 12.731 1.00 95.25 632 LEU A C 1
ATOM 4735 O O . LEU A 1 632 ? -18.196 -27.469 13.874 1.00 95.25 632 LEU A O 1
ATOM 4739 N N . ARG A 1 633 ? -17.967 -29.180 12.447 1.00 96.88 633 ARG A N 1
ATOM 4740 C CA . ARG A 1 633 ? -17.546 -30.149 13.471 1.00 96.88 633 ARG A CA 1
ATOM 4741 C C . ARG A 1 633 ? -16.233 -29.746 14.127 1.00 96.88 633 ARG A C 1
ATOM 4743 O O . ARG A 1 633 ? -16.149 -29.806 15.350 1.00 96.88 633 ARG A O 1
ATOM 4750 N N . THR A 1 634 ? -15.239 -29.334 13.343 1.00 96.69 634 THR A N 1
ATOM 4751 C CA . THR A 1 634 ? -13.953 -28.848 13.868 1.00 96.69 634 THR A CA 1
ATOM 4752 C C . THR A 1 634 ? -14.162 -27.647 14.786 1.00 96.69 634 THR A C 1
ATOM 4754 O O . THR A 1 634 ? -13.650 -27.632 15.903 1.00 96.69 634 THR A O 1
ATOM 4757 N N . GLN A 1 635 ? -14.988 -26.686 14.362 1.00 96.44 635 GLN A N 1
ATOM 4758 C CA . GLN A 1 635 ? -15.285 -25.502 15.160 1.00 96.44 635 GLN A CA 1
ATOM 4759 C C . GLN A 1 635 ? -16.039 -25.839 16.448 1.00 96.44 635 GLN A C 1
ATOM 4761 O O . GLN A 1 635 ? -15.633 -25.408 17.522 1.00 96.44 635 GLN A O 1
ATOM 4766 N N . LEU A 1 636 ? -17.094 -26.653 16.378 1.00 96.50 636 LEU A N 1
ATOM 4767 C CA . LEU A 1 636 ? -17.847 -27.066 17.566 1.00 96.50 636 LEU A CA 1
ATOM 4768 C C . LEU A 1 636 ? -16.973 -27.843 18.559 1.00 96.50 636 LEU A C 1
ATOM 4770 O O . LEU A 1 636 ? -17.099 -27.635 19.761 1.00 96.50 636 LEU A O 1
ATOM 4774 N N . ARG A 1 637 ? -16.056 -28.697 18.081 1.00 97.25 637 ARG A N 1
ATOM 4775 C CA . ARG A 1 637 ? -15.099 -29.404 18.948 1.00 97.25 637 ARG A CA 1
ATOM 4776 C C . ARG A 1 637 ? -14.160 -28.440 19.669 1.00 97.25 637 ARG A C 1
ATOM 4778 O O . ARG A 1 637 ? -13.952 -28.605 20.865 1.00 97.25 637 ARG A O 1
ATOM 4785 N N . ALA A 1 638 ? -13.638 -27.427 18.978 1.00 96.88 638 ALA A N 1
ATOM 4786 C CA . ALA A 1 638 ? -12.809 -26.397 19.601 1.00 96.88 638 ALA A CA 1
ATOM 4787 C C . ALA A 1 638 ? -13.593 -25.576 20.644 1.00 96.88 638 ALA A C 1
ATOM 4789 O O . ALA A 1 638 ? -13.098 -25.349 21.747 1.00 96.88 638 ALA A O 1
ATOM 4790 N N . LEU A 1 639 ? -14.837 -25.192 20.333 1.00 95.44 639 LEU A N 1
ATOM 4791 C CA . LEU A 1 639 ? -15.715 -24.454 21.250 1.00 95.44 639 LEU A CA 1
ATOM 4792 C C . LEU A 1 639 ? -16.015 -25.249 22.527 1.00 95.44 639 LEU A C 1
ATOM 4794 O O . LEU A 1 639 ? -15.847 -24.727 23.621 1.00 95.44 639 LEU A O 1
ATOM 4798 N N . LEU A 1 640 ? -16.381 -26.528 22.394 1.00 95.44 640 LEU A N 1
ATOM 4799 C CA . LEU A 1 640 ? -16.677 -27.415 23.529 1.00 95.44 640 LEU A CA 1
ATOM 4800 C C . LEU A 1 640 ? -15.464 -27.695 24.429 1.00 95.44 640 LEU A C 1
ATOM 4802 O O . LEU A 1 640 ? -15.638 -28.154 25.552 1.00 95.44 640 LEU A O 1
ATOM 4806 N N . ARG A 1 641 ? -14.246 -27.461 23.931 1.00 96.25 641 ARG A N 1
ATOM 4807 C CA . ARG A 1 641 ? -12.993 -27.618 24.682 1.00 96.25 641 ARG A CA 1
ATOM 4808 C C . ARG A 1 641 ? -12.500 -26.317 25.319 1.00 96.25 641 ARG A C 1
ATOM 4810 O O . ARG A 1 641 ? -11.474 -26.344 25.991 1.00 96.25 641 ARG A O 1
ATOM 4817 N N . THR A 1 642 ? -13.165 -25.193 25.058 1.00 95.62 642 THR A N 1
ATOM 4818 C CA . THR A 1 642 ? -12.771 -23.886 25.594 1.00 95.62 642 THR A CA 1
ATOM 4819 C C . THR A 1 642 ? -13.245 -23.762 27.039 1.00 95.62 642 THR A C 1
ATOM 4821 O O . THR A 1 642 ? -14.423 -23.965 27.322 1.00 95.62 642 THR A O 1
ATOM 4824 N N . GLU A 1 643 ? -12.339 -23.392 27.942 1.00 93.44 643 GLU A N 1
ATOM 4825 C CA . GLU A 1 643 ? -12.617 -23.260 29.373 1.00 93.44 643 GLU A CA 1
ATOM 4826 C C . GLU A 1 643 ? -12.544 -21.791 29.841 1.00 93.44 643 GLU A C 1
ATOM 4828 O O . GLU A 1 643 ? -11.730 -21.021 29.320 1.00 93.44 643 GLU A O 1
ATOM 4833 N N . PRO A 1 644 ? -13.330 -21.381 30.855 1.00 89.75 644 PRO A N 1
ATOM 4834 C CA . PRO A 1 644 ? -14.331 -22.183 31.558 1.00 89.75 644 PRO A CA 1
ATOM 4835 C C . PRO A 1 644 ? -15.617 -22.355 30.735 1.00 89.75 644 PRO A C 1
ATOM 4837 O O . PRO A 1 644 ? -16.220 -21.370 30.297 1.00 89.75 644 PRO A O 1
ATOM 4840 N N . ALA A 1 645 ? -16.071 -23.599 30.565 1.00 87.56 645 ALA A N 1
ATOM 4841 C CA . ALA A 1 645 ? -17.200 -23.925 29.691 1.00 87.56 645 ALA A CA 1
ATOM 4842 C C . ALA A 1 645 ? -18.500 -23.173 30.047 1.00 87.56 645 ALA A C 1
ATOM 4844 O O . ALA A 1 645 ? -19.264 -22.811 29.155 1.00 87.56 645 ALA A O 1
ATOM 4845 N N . GLN A 1 646 ? -18.745 -22.865 31.329 1.00 88.81 646 GLN A N 1
ATOM 4846 C CA . GLN A 1 646 ? -19.950 -22.137 31.762 1.00 88.81 646 GLN A CA 1
ATOM 4847 C C . GLN A 1 646 ? -20.046 -20.690 31.247 1.00 88.81 646 GLN A C 1
ATOM 4849 O O . GLN A 1 646 ? -21.136 -20.111 31.246 1.00 88.81 646 GLN A O 1
ATOM 4854 N N . ASN A 1 647 ? -18.924 -20.101 30.820 1.00 89.25 647 ASN A N 1
ATOM 4855 C CA . ASN A 1 647 ? -18.879 -18.723 30.334 1.00 89.25 647 ASN A CA 1
ATOM 4856 C C . ASN A 1 647 ? -18.971 -18.643 28.808 1.00 89.25 647 ASN A C 1
ATOM 4858 O O . ASN A 1 647 ? -19.225 -17.559 28.283 1.00 89.25 647 ASN A O 1
ATOM 4862 N N . VAL A 1 648 ? -18.798 -19.762 28.101 1.00 91.50 648 VAL A N 1
ATOM 4863 C CA . VAL A 1 648 ? -18.840 -19.827 26.637 1.00 91.50 648 VAL A CA 1
ATOM 4864 C C . VAL A 1 648 ? -20.277 -20.075 26.173 1.00 91.50 648 VAL A C 1
ATOM 4866 O O . VAL A 1 648 ? -20.956 -20.968 26.679 1.00 91.50 648 VAL A O 1
ATOM 4869 N N . ARG A 1 649 ? -20.756 -19.261 25.227 1.00 86.06 649 ARG A N 1
ATOM 4870 C CA . ARG A 1 649 ? -22.128 -19.293 24.696 1.00 86.06 649 ARG A CA 1
ATOM 4871 C C . ARG A 1 649 ? -22.171 -19.359 23.183 1.00 86.06 649 ARG A C 1
ATOM 4873 O O . ARG A 1 649 ? -21.329 -18.681 22.549 1.00 86.06 649 ARG A O 1
#

pLDDT: mean 80.43, std 15.52, range [23.14, 97.31]

Radius of gyration: 32.49 Å; chains: 1; bounding box: 84×66×85 Å

Foldseek 3Di:
DKDWFFAQAWFAKAAQCPAPDCCRNVQVQAHFTKGQHPFQWGWGRAWFFFADADQLRQKTWGQHPVRWIKIKGFAAPSVVVSNPFKDAPDDHGDTHHQGHTGIGGDPVRSVVRGPGRIIDTGGSVNVQWDKDDAPHGDTHHGGHTGIMIDGDPPDDDDDDDDDDQPKDKDKDFQQEQFFLALPLLLQLLVLCPPPPKFKWKDAPNDIAGSNFSLRSVLRVGGHRDMIMMMIGDPCRVVSCVSSRDSRHDDYDDDDDDDDDPDDDDDDDPFKFFFAQLFADKAKAFEDEDDDDDQDFDFFAPALVVQLVLLVQLLVVVLVVLVVVCVVDDPVLNVLSVSLNSNSVGPQLSVQLSVSSVVRTHNLNSNVVSLVVSLVSLVVNPDPVSVVVNVSSVLSSQLSSCSSVVHHSADEDDAAARYAYEYQDDDSSPVVSYPLRRHQAYEHCADDSPDPVSVVCNVSSHTYGHNSHPVSNVDDGGWIWMDRSVRRMIGTDPDPVVVVVSVVVSVVVVVVVVVLLVCQQPFDADPVGHGDAAADEAAFLVVLLVCVSRNHQYHPEHAPQSQQAPDQDGDFLVRLLVGLQSSCVSNPQGAYEYFPHWDWPPGHHNPDPHDDDPDRVPDCTGVNVCVVVVVSVVSNVSSQCPHPPNVRYD